Protein AF-A0A9N9HKN3-F1 (afdb_monomer)

Solvent-accessible surface area (backbone atoms only — not comparable to full-atom values): 25724 Å² total; per-residue (Å²): 139,82,84,83,79,83,80,83,74,82,80,70,81,77,72,79,76,69,81,76,74,85,76,83,80,76,85,78,75,82,77,78,77,69,81,69,72,85,74,80,72,80,70,80,66,76,80,72,74,74,78,71,66,85,46,73,71,56,51,55,53,53,52,51,51,50,54,50,51,51,51,51,54,52,52,54,49,52,53,51,53,51,51,52,50,50,53,56,48,53,50,50,49,53,54,51,53,52,50,54,53,50,52,52,53,53,50,54,53,52,51,53,51,51,51,53,51,50,54,52,52,55,52,56,58,56,53,66,65,51,73,75,75,68,86,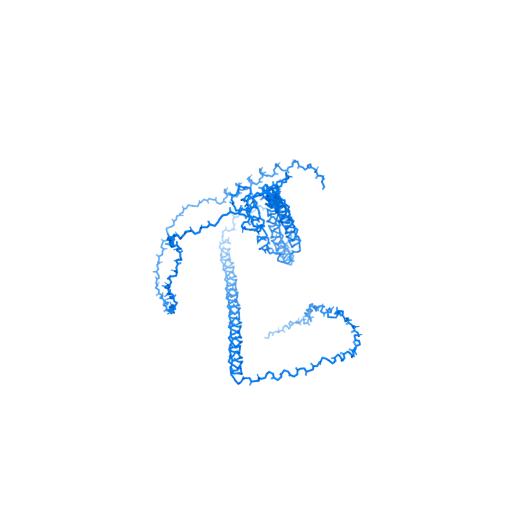80,78,87,85,88,85,90,84,78,86,67,84,77,72,78,73,48,73,66,55,50,50,51,52,51,52,52,51,52,51,52,52,51,51,54,52,52,52,51,54,50,50,53,52,51,52,51,52,50,52,53,43,52,53,58,50,66,77,53,57,92,87,62,88,80,67,76,72,67,76,48,89,91,57,55,95,50,78,54,74,80,46,73,41,30,38,55,49,50,55,49,54,51,52,48,52,54,48,50,57,54,54,70,68,59,77,45,89,88,39,61,72,52,46,52,50,51,51,51,47,52,52,52,52,51,53,53,49,52,52,53,51,52,50,53,54,51,53,47,54,54,52,57,51,52,54,53,59,60,61,65,60,64,67,67,72,62,68,77,69,72,85,79,79,91,81,84,83,85,89,86,89,80,90,80,89,79,89,84,79,92,80,80,84,84,86,84,80,89,83,83,87,85,90,78,91,84,88,78,90,79,88,77,82,87,80,92,76,91,77,79,89,78,89,77,86,76,83,88,78,89,75,88,73,73,80,76,64,64,66,63,58,61,59,58,67,61,63,73,75,71,73,84,82,85,81,85,91,78,86,78,91,130

Mean predicted aligned error: 21.46 Å

Organism: NCBI:txid144679

pLDDT: mean 70.87, std 23.34, range [33.53, 98.12]

InterPro domains:
  IPR003103 BAG domain [PF02179] (219-268)
  IPR003103 BAG domain [PS51035] (219-270)
  IPR036533 BAG domain superfamily [G3DSA:1.20.58.120] (142-276)

Foldseek 3Di:
DDDDDDDPDPPPDPPPPPPPPPPPPDDDPPPPPPPPDPPPPPPCPPPPVPPPDPPVVVVVVVVVVVVVVVVVVVVVVVVVVVVVVVVVVVVVVVVVVVVVVVVVVVVVVVVVVVVVVVVVVVVVVVVVVVVVPPPPDPDPDPPDPPPPPPQPPVNVVVVVVVVVVVVVVVVVVVVVVVLVVVLVVLLVQLVVLADPVGQQQLFDDDPVPQLDGDPPDPSSVSLVVSLVSLVVSLVVLVPRDCVPPVVSVVSSVVSNVSSVVVNVVSVVSSVVSSVVVVVVVVVVVVVPVPVVVVPPPPPPDDDDDDDDDDDDDDDDDDDDDDDDDDDDDDDDDDDDDDDDDDDDDDDDDDDDDDDDDDDDPPPPVVVVVVVVVVPPPPPPDDPDDDDD

Sequence (388 aa):
MFTFIPIETNHDNLIFRIPFNNSENYHRYPTTSIYCHPHAYFNHAPTRRHETYYDANNLENIVSELKHLERKRAEEKALYEKRQRIYAEREREIRQRAYRQWVLNQQAKQEALRHIFELRAAAATLNKNQDIYNHSCSNLCRKSQSSKQRISKQEAAKRIIFFMRHRLEKRSTLLIINKLKHLRFIEQHLVSLFPKSGFNPNLTFTTENAKQILPITANNRAYLIKEESILKTLDALDRVESNGIEIIRERRKQVVRIAQKMLEVLDNIKDKQWKEFSKHEQEECGKVETDNMEKENKQEKFGKNVSGLEENDNLIKSTPSFSENTDTTSNINDNIDNRIAIKNEDSVETTIPENKNIIPAESVAAKVINEINENSIELEKDDEFIVL

Structure (mmCIF, N/CA/C/O backbone):
data_AF-A0A9N9HKN3-F1
#
_entry.id   AF-A0A9N9HKN3-F1
#
loop_
_atom_site.group_PDB
_atom_site.id
_atom_site.type_symbol
_atom_site.label_atom_id
_atom_site.label_alt_id
_atom_site.label_comp_id
_atom_site.label_asym_id
_atom_site.label_entity_id
_atom_site.label_seq_id
_atom_site.pdbx_PDB_ins_code
_atom_site.Cartn_x
_atom_site.Cartn_y
_atom_site.Cartn_z
_atom_site.occupancy
_atom_site.B_iso_or_equiv
_atom_site.auth_seq_id
_atom_site.auth_comp_id
_atom_site.auth_asym_id
_atom_site.auth_atom_id
_atom_site.pdbx_PDB_model_num
ATOM 1 N N . MET A 1 1 ? -51.105 -21.327 47.559 1.00 38.56 1 MET A N 1
ATOM 2 C CA . MET A 1 1 ? -51.736 -20.848 46.313 1.00 38.56 1 MET A CA 1
ATOM 3 C C . MET A 1 1 ? -50.941 -19.652 45.819 1.00 38.56 1 MET A C 1
ATOM 5 O O . MET A 1 1 ? -51.073 -18.583 46.393 1.00 38.56 1 MET A O 1
ATOM 9 N N . PHE A 1 2 ? -50.058 -19.847 44.839 1.00 33.53 2 PHE A N 1
ATOM 10 C CA . PHE A 1 2 ? -49.339 -18.753 44.183 1.00 33.53 2 PHE A CA 1
ATOM 11 C C . PHE A 1 2 ? -49.948 -18.558 42.801 1.00 33.53 2 PHE A C 1
ATOM 13 O O . PHE A 1 2 ? -49.952 -19.479 41.987 1.00 33.53 2 PHE A O 1
ATOM 20 N N . THR A 1 3 ? -50.517 -17.381 42.571 1.00 40.06 3 THR A N 1
ATOM 21 C CA . THR A 1 3 ? -51.057 -16.970 41.281 1.00 40.06 3 THR A CA 1
ATOM 22 C C . THR A 1 3 ? -49.902 -16.562 40.370 1.00 40.06 3 THR A C 1
ATOM 24 O O . THR A 1 3 ? -49.182 -15.601 40.633 1.00 40.06 3 THR A O 1
ATOM 27 N N . PHE A 1 4 ? -49.706 -17.334 39.302 1.00 34.41 4 PHE A N 1
ATOM 28 C CA . PHE A 1 4 ? -48.836 -16.979 38.186 1.00 34.41 4 PHE A CA 1
ATOM 29 C C . PHE A 1 4 ? -49.508 -15.866 37.379 1.00 34.41 4 PHE A C 1
ATOM 31 O O . PHE A 1 4 ? -50.611 -16.050 36.869 1.00 34.41 4 PHE A O 1
ATOM 38 N N . ILE A 1 5 ? -48.843 -14.719 37.260 1.00 43.38 5 ILE A N 1
ATOM 39 C CA . ILE A 1 5 ? -49.210 -13.680 36.295 1.00 43.38 5 ILE A CA 1
ATOM 40 C C . ILE A 1 5 ? -48.465 -14.013 34.996 1.00 43.38 5 ILE A C 1
ATOM 42 O O . ILE A 1 5 ? -47.231 -14.058 35.020 1.00 43.38 5 ILE A O 1
ATOM 46 N N . PRO A 1 6 ? -49.158 -14.280 33.876 1.00 42.31 6 PRO A N 1
ATOM 47 C CA . PRO A 1 6 ? -48.495 -14.486 32.600 1.00 42.31 6 PRO A CA 1
ATOM 48 C C . PRO A 1 6 ? -47.938 -13.149 32.103 1.00 42.31 6 PRO A C 1
ATOM 50 O O . PRO A 1 6 ? -48.639 -12.141 32.050 1.00 42.31 6 PRO A O 1
ATOM 53 N N . ILE A 1 7 ? -46.652 -13.143 31.760 1.00 42.19 7 ILE A N 1
ATOM 54 C CA . ILE A 1 7 ? -46.022 -12.034 31.049 1.00 42.19 7 ILE A CA 1
ATOM 55 C C . ILE A 1 7 ? -46.395 -12.211 29.578 1.00 42.19 7 ILE A C 1
ATOM 57 O O . ILE A 1 7 ? -45.927 -13.144 28.928 1.00 42.19 7 ILE A O 1
ATOM 61 N N . GLU A 1 8 ? -47.250 -11.327 29.072 1.00 38.69 8 GLU A N 1
ATOM 62 C CA . GLU A 1 8 ? -47.522 -11.185 27.644 1.00 38.69 8 GLU A CA 1
ATOM 63 C C . GLU A 1 8 ? -46.233 -10.748 26.939 1.00 38.69 8 GLU A C 1
ATOM 65 O O . GLU A 1 8 ? -45.812 -9.591 26.990 1.00 38.69 8 GLU A O 1
ATOM 70 N N . THR A 1 9 ? -45.556 -11.695 26.297 1.00 44.06 9 THR A N 1
ATOM 71 C CA . THR A 1 9 ? -44.504 -11.380 25.338 1.00 44.06 9 THR A CA 1
ATOM 72 C C . THR A 1 9 ? -45.173 -10.971 24.033 1.00 44.06 9 THR A C 1
ATOM 74 O O . THR A 1 9 ? -45.586 -11.826 23.250 1.00 44.06 9 THR A O 1
ATOM 77 N N . ASN A 1 10 ? -45.269 -9.657 23.804 1.00 37.38 10 ASN A N 1
ATOM 78 C CA . ASN A 1 10 ? -45.515 -9.081 22.484 1.00 37.38 10 ASN A CA 1
ATOM 79 C C . ASN A 1 10 ? -44.430 -9.581 21.522 1.00 37.38 10 ASN A C 1
ATOM 81 O O . ASN A 1 10 ? -43.328 -9.034 21.447 1.00 37.38 10 ASN A O 1
ATOM 85 N N . HIS A 1 11 ? -44.751 -10.649 20.796 1.00 42.03 11 HIS A N 1
ATOM 86 C CA . HIS A 1 11 ? -44.064 -11.055 19.581 1.00 42.03 11 HIS A CA 1
ATOM 87 C C . HIS A 1 11 ? -44.455 -10.091 18.458 1.00 42.03 11 HIS A C 1
ATOM 89 O O . HIS A 1 11 ? -45.102 -10.469 17.484 1.00 42.03 11 HIS A O 1
ATOM 95 N N . ASP A 1 12 ? -44.049 -8.831 18.596 1.00 41.66 12 ASP A N 1
ATOM 96 C CA . ASP A 1 12 ? -43.983 -7.948 17.447 1.00 41.66 12 ASP A CA 1
ATOM 97 C C . ASP A 1 12 ? -42.851 -8.458 16.563 1.00 41.66 12 ASP A C 1
ATOM 99 O O . ASP A 1 12 ? -41.671 -8.451 16.924 1.00 41.66 12 ASP A O 1
ATOM 103 N N . ASN A 1 13 ? -43.272 -8.975 15.415 1.00 47.38 13 ASN A N 1
ATOM 104 C CA . ASN A 1 13 ? -42.462 -9.449 14.314 1.00 47.38 13 ASN A CA 1
ATOM 105 C C . ASN A 1 13 ? -41.388 -8.418 13.940 1.00 47.38 13 ASN A C 1
ATOM 107 O O . ASN A 1 13 ? -41.570 -7.584 13.052 1.00 47.38 13 ASN A O 1
ATOM 111 N N . LEU A 1 14 ? -40.219 -8.527 14.570 1.00 41.06 14 LEU A N 1
ATOM 112 C CA . LEU A 1 14 ? -38.959 -8.015 14.051 1.00 41.06 14 LEU A CA 1
ATOM 113 C C . LEU A 1 14 ? -38.582 -8.879 12.845 1.00 41.06 14 LEU A C 1
ATOM 115 O O . LEU A 1 14 ? -37.713 -9.747 12.898 1.00 41.06 14 LEU A O 1
ATOM 119 N N . ILE A 1 15 ? -39.285 -8.633 11.737 1.00 40.91 15 ILE A N 1
ATOM 120 C CA . ILE A 1 15 ? -38.836 -9.002 10.403 1.00 40.91 15 ILE A CA 1
ATOM 121 C C . ILE A 1 15 ? -37.480 -8.321 10.235 1.00 40.91 15 ILE A C 1
ATOM 123 O O . ILE A 1 15 ? -37.390 -7.110 10.022 1.00 40.91 15 ILE A O 1
ATOM 127 N N . PHE A 1 16 ? -36.413 -9.107 10.355 1.00 35.84 16 PHE A N 1
ATOM 128 C CA . PHE A 1 16 ? -35.104 -8.741 9.846 1.00 35.84 16 PHE A CA 1
ATOM 129 C C . PHE A 1 16 ? -35.263 -8.516 8.339 1.00 35.84 16 PHE A C 1
ATOM 131 O O . PHE A 1 16 ? -35.172 -9.443 7.537 1.00 35.84 16 PHE A O 1
ATOM 138 N N . ARG A 1 17 ? -35.519 -7.265 7.938 1.00 35.69 17 ARG A N 1
ATOM 139 C CA . ARG A 1 17 ? -35.236 -6.814 6.579 1.00 35.69 17 ARG A CA 1
ATOM 140 C C . ARG A 1 17 ? -33.723 -6.838 6.429 1.00 35.69 17 ARG A C 1
ATOM 142 O O . ARG A 1 17 ? -33.033 -5.864 6.717 1.00 35.69 17 ARG A O 1
ATOM 149 N N . ILE A 1 18 ? -33.217 -7.992 6.008 1.00 41.91 18 ILE A N 1
ATOM 150 C CA . ILE A 1 18 ? -31.937 -8.087 5.320 1.00 41.91 18 ILE A CA 1
ATOM 151 C C . ILE A 1 18 ? -32.021 -7.056 4.185 1.00 41.91 18 ILE A C 1
ATOM 153 O O . ILE A 1 18 ? -33.002 -7.092 3.433 1.00 41.91 18 ILE A O 1
ATOM 157 N N . PRO A 1 19 ? -31.084 -6.100 4.068 1.00 42.78 19 PRO A N 1
ATOM 158 C CA . PRO A 1 19 ? -31.032 -5.266 2.884 1.00 42.78 19 PRO A CA 1
ATOM 159 C C . PRO A 1 19 ? -30.812 -6.211 1.704 1.00 42.78 19 PRO A C 1
ATOM 161 O O . PRO A 1 19 ? -29.739 -6.796 1.554 1.00 42.78 19 PRO A O 1
ATOM 164 N N . PHE A 1 20 ? -31.861 -6.415 0.908 1.00 38.00 20 PHE A N 1
ATOM 165 C CA . PHE A 1 20 ? -31.720 -6.971 -0.422 1.00 38.00 20 PHE A CA 1
ATOM 166 C C . PHE A 1 20 ? -30.721 -6.069 -1.138 1.00 38.00 20 PHE A C 1
ATOM 168 O O . PHE A 1 20 ? -30.997 -4.904 -1.423 1.00 38.00 20 PHE A O 1
ATOM 175 N N . ASN A 1 21 ? -29.526 -6.605 -1.367 1.00 40.03 21 ASN A N 1
ATOM 176 C CA . ASN A 1 21 ? -28.645 -6.092 -2.391 1.00 40.03 21 ASN A CA 1
ATOM 177 C C . ASN A 1 21 ? -29.466 -6.089 -3.680 1.00 40.03 21 ASN A C 1
ATOM 179 O O . ASN A 1 21 ? -29.794 -7.160 -4.198 1.00 40.03 21 ASN A O 1
ATOM 183 N N . ASN A 1 22 ? -29.802 -4.893 -4.168 1.00 43.22 22 ASN A N 1
ATOM 184 C CA . ASN A 1 22 ? -30.225 -4.677 -5.543 1.00 43.22 22 ASN A CA 1
ATOM 185 C C . ASN A 1 22 ? -29.097 -5.185 -6.446 1.00 43.22 22 ASN A C 1
ATOM 187 O O . ASN A 1 22 ? -28.172 -4.463 -6.807 1.00 43.22 22 ASN A O 1
ATOM 191 N N . SER A 1 23 ? -29.171 -6.473 -6.759 1.00 45.97 23 SER A N 1
ATOM 192 C CA . SER A 1 23 ? -28.420 -7.161 -7.799 1.00 45.97 23 SER A CA 1
ATOM 193 C C . SER A 1 23 ? -29.247 -7.151 -9.083 1.00 45.97 23 SER A C 1
ATOM 195 O O . SER A 1 23 ? -29.376 -8.150 -9.774 1.00 45.97 23 SER A O 1
ATOM 197 N N . GLU A 1 24 ? -29.797 -5.986 -9.420 1.00 48.62 24 GLU A N 1
ATOM 198 C CA . GLU A 1 24 ? -30.314 -5.687 -10.753 1.00 48.62 24 GLU A CA 1
ATOM 199 C C . GLU A 1 24 ? -29.294 -4.796 -11.462 1.00 48.62 24 GLU A C 1
ATOM 201 O O . GLU A 1 24 ? -29.447 -3.591 -11.613 1.00 48.62 24 GLU A O 1
ATOM 206 N N . ASN A 1 25 ? -28.174 -5.414 -11.824 1.00 47.06 25 ASN A N 1
ATOM 207 C CA . ASN A 1 25 ? -27.331 -4.972 -12.933 1.00 47.06 25 ASN A CA 1
ATOM 208 C C . ASN A 1 25 ? -26.709 -6.208 -13.597 1.00 47.06 25 ASN A C 1
ATOM 210 O O . ASN A 1 25 ? -25.523 -6.268 -13.912 1.00 47.06 25 ASN A O 1
ATOM 214 N N . TYR A 1 26 ? -27.545 -7.228 -13.793 1.00 48.19 26 TYR A N 1
ATOM 215 C CA . TYR A 1 26 ? -27.370 -8.155 -14.898 1.00 48.19 26 TYR A CA 1
ATOM 216 C C . TYR A 1 26 ? -28.044 -7.532 -16.123 1.00 48.19 26 TYR A C 1
ATOM 218 O O . TYR A 1 26 ? -29.151 -7.013 -16.027 1.00 48.19 26 TYR A O 1
ATOM 226 N N . HIS A 1 27 ? -27.357 -7.613 -17.262 1.00 50.56 27 HIS A N 1
ATOM 227 C CA . HIS A 1 27 ? -27.755 -7.139 -18.592 1.00 50.56 27 HIS A CA 1
ATOM 228 C C . HIS A 1 27 ? -27.484 -5.668 -18.918 1.00 50.56 27 HIS A C 1
ATOM 230 O O . HIS A 1 27 ? -28.359 -4.814 -18.872 1.00 50.56 27 HIS A O 1
ATOM 236 N N . ARG A 1 28 ? -26.278 -5.434 -19.444 1.00 40.88 28 ARG A N 1
ATOM 237 C CA . ARG A 1 28 ? -26.085 -4.911 -20.808 1.00 40.88 28 ARG A CA 1
ATOM 238 C C . ARG A 1 28 ? -24.667 -5.261 -21.261 1.00 40.88 28 ARG A C 1
ATOM 240 O O . ARG A 1 28 ? -23.779 -4.420 -21.323 1.00 40.88 28 ARG A O 1
ATOM 247 N N . TYR A 1 29 ? -24.458 -6.537 -21.584 1.00 46.56 29 TYR A N 1
ATOM 248 C CA . TYR A 1 29 ? -23.481 -6.836 -22.625 1.00 46.56 29 TYR A CA 1
ATOM 249 C C . TYR A 1 29 ? -24.014 -6.169 -23.896 1.00 46.56 29 TYR A C 1
ATOM 251 O O . TYR A 1 29 ? -25.191 -6.377 -24.209 1.00 46.56 29 TYR A O 1
ATOM 259 N N . PRO A 1 30 ? -23.230 -5.346 -24.608 1.00 49.53 30 PRO A N 1
ATOM 260 C CA . PRO A 1 30 ? -23.613 -4.946 -25.945 1.00 49.53 30 PRO A CA 1
ATOM 261 C C . PRO A 1 30 ? -23.668 -6.227 -26.774 1.00 49.53 30 PRO A C 1
ATOM 263 O O . PRO A 1 30 ? -22.645 -6.795 -27.144 1.00 49.53 30 PRO A O 1
ATOM 266 N N . THR A 1 31 ? -24.878 -6.713 -27.032 1.00 49.97 31 THR A N 1
ATOM 267 C CA . THR A 1 31 ? -25.135 -7.605 -28.151 1.00 49.97 31 THR A CA 1
ATOM 268 C C . THR A 1 31 ? -24.832 -6.795 -29.401 1.00 49.97 31 THR A C 1
ATOM 270 O O . THR A 1 31 ? -25.717 -6.171 -29.987 1.00 49.97 31 THR A O 1
ATOM 273 N N . THR A 1 32 ? -23.569 -6.785 -29.815 1.00 49.81 32 THR A N 1
ATOM 274 C CA . THR A 1 32 ? -23.204 -6.603 -31.213 1.00 49.81 32 THR A CA 1
ATOM 275 C C . THR A 1 32 ? -23.739 -7.824 -31.950 1.00 49.81 32 THR A C 1
ATOM 277 O O . THR A 1 32 ? -23.029 -8.766 -32.285 1.00 49.81 32 THR A O 1
ATOM 280 N N . SER A 1 33 ? -25.053 -7.794 -32.176 1.00 49.38 33 SER A N 1
ATOM 281 C CA . SER A 1 33 ? -25.740 -8.487 -33.254 1.00 49.38 33 SER A CA 1
ATOM 282 C C . SER A 1 33 ? -25.208 -7.904 -34.561 1.00 49.38 33 SER A C 1
ATOM 284 O O . SER A 1 33 ? -25.883 -7.158 -35.268 1.00 49.38 33 SER A O 1
ATOM 286 N N . ILE A 1 34 ? -23.955 -8.219 -34.863 1.00 49.72 34 ILE A N 1
ATOM 287 C CA . ILE A 1 34 ? -23.462 -8.200 -36.221 1.00 49.72 34 ILE A CA 1
ATOM 288 C C . ILE A 1 34 ? -23.970 -9.519 -36.781 1.00 49.72 34 ILE A C 1
ATOM 290 O O . ILE A 1 34 ? -23.371 -10.578 -36.602 1.00 49.72 34 ILE A O 1
ATOM 294 N N . TYR A 1 35 ? -25.142 -9.435 -37.406 1.00 48.38 35 TYR A N 1
ATOM 295 C CA . TYR A 1 35 ? -25.536 -10.327 -38.482 1.00 48.38 35 TYR A CA 1
ATOM 296 C C . TYR A 1 35 ? -24.438 -10.248 -39.555 1.00 48.38 35 TYR A C 1
ATOM 298 O O . TYR A 1 35 ? -24.562 -9.552 -40.558 1.00 48.38 35 TYR A O 1
ATOM 306 N N . CYS A 1 36 ? -23.318 -10.932 -39.328 1.00 41.81 36 CYS A N 1
ATOM 307 C CA . CYS A 1 36 ? -22.440 -11.329 -40.406 1.00 41.81 36 CYS A CA 1
ATOM 308 C C . CYS A 1 36 ? -23.205 -12.415 -41.147 1.00 41.81 36 CYS A C 1
ATOM 310 O O . CYS A 1 36 ? -23.369 -13.531 -40.652 1.00 41.81 36 CYS A O 1
ATOM 312 N N . HIS A 1 37 ? -23.725 -12.052 -42.316 1.00 49.47 37 HIS A N 1
ATOM 313 C CA . HIS A 1 37 ? -24.111 -13.016 -43.331 1.00 49.47 37 HIS A CA 1
ATOM 314 C C . HIS A 1 37 ? -23.057 -14.129 -43.412 1.00 49.47 37 HIS A C 1
ATOM 316 O O . HIS A 1 37 ? -21.861 -13.817 -43.435 1.00 49.47 37 HIS A O 1
ATOM 322 N N . PRO A 1 38 ? -23.462 -15.409 -43.495 1.00 54.78 38 PRO A N 1
ATOM 323 C CA . PRO A 1 38 ? -22.556 -16.464 -43.898 1.00 54.78 38 PRO A CA 1
ATOM 324 C C . PRO A 1 38 ? -22.252 -16.222 -45.375 1.00 54.78 38 PRO A C 1
ATOM 326 O O . PRO A 1 38 ? -22.898 -16.770 -46.265 1.00 54.78 38 PRO A O 1
ATOM 329 N N . HIS A 1 39 ? -21.299 -15.334 -45.652 1.00 50.94 39 HIS A N 1
ATOM 330 C CA . HIS A 1 39 ? -20.699 -15.257 -46.965 1.00 50.94 39 HIS A CA 1
ATOM 331 C C . HIS A 1 39 ? -19.954 -16.570 -47.160 1.00 50.94 39 HIS A C 1
ATOM 333 O O . HIS A 1 39 ? -18.852 -16.781 -46.656 1.00 50.94 39 HIS A O 1
ATOM 339 N N . ALA A 1 40 ? -20.638 -17.465 -47.863 1.00 52.38 40 ALA A N 1
ATOM 340 C CA . ALA A 1 40 ? -20.105 -18.646 -48.492 1.00 52.38 40 ALA A CA 1
ATOM 341 C C . ALA A 1 40 ? -19.004 -18.230 -49.476 1.00 52.38 40 ALA A C 1
ATOM 343 O O . ALA A 1 40 ? -19.206 -18.179 -50.682 1.00 52.38 40 ALA A O 1
ATOM 344 N N . TYR A 1 41 ? -17.821 -17.935 -48.950 1.00 52.31 41 TYR A N 1
ATOM 345 C CA . TYR A 1 41 ? -16.582 -18.105 -49.684 1.00 52.31 41 TYR A CA 1
ATOM 346 C C . TYR A 1 41 ? -16.064 -19.492 -49.330 1.00 52.31 41 TYR A C 1
ATOM 348 O O . TYR A 1 41 ? -15.129 -19.662 -48.549 1.00 52.31 41 TYR A O 1
ATOM 356 N N . PHE A 1 42 ? -16.700 -20.503 -49.930 1.00 47.31 42 PHE A N 1
ATOM 357 C CA . PHE A 1 42 ? -16.012 -21.744 -50.260 1.00 47.31 42 PHE A CA 1
ATOM 358 C C . PHE A 1 42 ? -14.907 -21.385 -51.258 1.00 47.31 42 PHE A C 1
ATOM 360 O O . PHE A 1 42 ? -15.025 -21.594 -52.460 1.00 47.31 42 PHE A O 1
ATOM 367 N N . ASN A 1 43 ? -13.815 -20.810 -50.756 1.00 46.28 43 ASN A N 1
ATOM 368 C CA . ASN A 1 43 ? -12.552 -20.950 -51.441 1.00 46.28 43 ASN A CA 1
ATOM 369 C C . ASN A 1 43 ? -12.203 -22.424 -51.311 1.00 46.28 43 ASN A C 1
ATOM 371 O O . ASN A 1 43 ? -11.915 -22.919 -50.221 1.00 46.28 43 ASN A O 1
ATOM 375 N N . HIS A 1 44 ? -12.296 -23.118 -52.441 1.00 50.69 44 HIS A N 1
ATOM 376 C CA . HIS A 1 44 ? -11.691 -24.412 -52.680 1.00 50.69 44 HIS A CA 1
ATOM 377 C C . HIS A 1 44 ? -10.177 -24.290 -52.466 1.00 50.69 44 HIS A C 1
ATOM 379 O O . HIS A 1 44 ? -9.396 -24.267 -53.411 1.00 50.69 44 HIS A O 1
ATOM 385 N N . ALA A 1 45 ? -9.746 -24.184 -51.208 1.00 51.28 45 ALA A N 1
ATOM 386 C CA . ALA A 1 45 ? -8.407 -24.584 -50.848 1.00 51.28 45 ALA A CA 1
ATOM 387 C C . ALA A 1 45 ? -8.346 -26.071 -51.208 1.00 51.28 45 ALA A C 1
ATOM 389 O O . ALA A 1 45 ? -9.194 -26.835 -50.724 1.00 51.28 45 ALA A O 1
ATOM 390 N N . PRO A 1 46 ? -7.432 -26.498 -52.095 1.00 55.06 46 PRO A N 1
ATOM 391 C CA . PRO A 1 46 ? -7.260 -27.910 -52.346 1.00 55.06 46 PRO A CA 1
ATOM 392 C C . PRO A 1 46 ? -6.993 -28.530 -50.984 1.00 55.06 46 PRO A C 1
ATOM 394 O O . PRO A 1 46 ? -6.036 -28.163 -50.298 1.00 55.06 46 PRO A O 1
ATOM 397 N N . THR A 1 47 ? -7.880 -29.433 -50.569 1.00 56.91 47 THR A N 1
ATOM 398 C CA . THR A 1 47 ? -7.595 -30.398 -49.521 1.00 56.91 47 THR A CA 1
ATOM 399 C C . THR A 1 47 ? -6.442 -31.224 -50.061 1.00 56.91 47 THR A C 1
ATOM 401 O O . THR A 1 47 ? -6.612 -32.298 -50.631 1.00 56.91 47 THR A O 1
ATOM 404 N N . ARG A 1 48 ? -5.235 -30.667 -49.930 1.00 50.47 48 ARG A N 1
ATOM 405 C CA . ARG A 1 48 ? -3.985 -31.388 -49.975 1.00 50.47 48 ARG A CA 1
ATOM 406 C C . ARG A 1 48 ? -4.116 -32.301 -48.776 1.00 50.47 48 ARG A C 1
ATOM 408 O O . ARG A 1 48 ? -3.830 -31.905 -47.649 1.00 50.47 48 ARG A O 1
ATOM 415 N N . ARG A 1 49 ? -4.726 -33.464 -49.017 1.00 50.62 49 ARG A N 1
ATOM 416 C CA . ARG A 1 49 ? -4.696 -34.602 -48.121 1.00 50.62 49 ARG A CA 1
ATOM 417 C C . ARG A 1 49 ? -3.214 -34.817 -47.909 1.00 50.62 49 ARG A C 1
ATOM 419 O O . ARG A 1 49 ? -2.529 -35.370 -48.762 1.00 50.62 49 ARG A O 1
ATOM 426 N N . HIS A 1 50 ? -2.697 -34.226 -46.840 1.00 48.16 50 HIS A N 1
ATOM 427 C CA . HIS A 1 50 ? -1.414 -34.592 -46.309 1.00 48.16 50 HIS A CA 1
ATOM 428 C C . HIS A 1 50 ? -1.644 -36.015 -45.816 1.00 48.16 50 HIS A C 1
ATOM 430 O O . HIS A 1 50 ? -1.944 -36.260 -44.656 1.00 48.16 50 HIS A O 1
ATOM 436 N N . GLU A 1 51 ? -1.512 -36.960 -46.745 1.00 53.31 51 GLU A N 1
ATOM 437 C CA . GLU A 1 51 ? -1.134 -38.343 -46.490 1.00 53.31 51 GLU A CA 1
ATOM 438 C C . GLU A 1 51 ? 0.313 -38.345 -45.973 1.00 53.31 51 GLU A C 1
ATOM 440 O O . GLU A 1 51 ? 1.161 -39.123 -46.391 1.00 53.31 51 GLU A O 1
ATOM 445 N N . THR A 1 52 ? 0.637 -37.437 -45.050 1.00 54.62 52 THR A N 1
ATOM 446 C CA . THR A 1 52 ? 1.799 -37.564 -44.193 1.00 54.62 52 THR A CA 1
ATOM 447 C C . THR A 1 52 ? 1.395 -38.594 -43.161 1.00 54.62 52 THR A C 1
ATOM 449 O O . THR A 1 52 ? 0.926 -38.273 -42.073 1.00 54.62 52 THR A O 1
ATOM 452 N N . TYR A 1 53 ? 1.453 -39.840 -43.624 1.00 54.16 53 TYR A N 1
ATOM 453 C CA . TYR A 1 53 ? 2.228 -40.867 -42.968 1.00 54.16 53 TYR A CA 1
ATOM 454 C C . TYR A 1 53 ? 2.091 -40.815 -41.447 1.00 54.16 53 TYR A C 1
ATOM 456 O O . TYR A 1 53 ? 2.844 -40.138 -40.747 1.00 54.16 53 TYR A O 1
ATOM 464 N N . TYR A 1 54 ? 1.136 -41.594 -40.945 1.00 55.56 54 TYR A N 1
ATOM 465 C CA . TYR A 1 54 ? 1.260 -42.211 -39.635 1.00 55.56 54 TYR A CA 1
ATOM 466 C C . TYR A 1 54 ? 2.525 -43.078 -39.652 1.00 55.56 54 TYR A C 1
ATOM 468 O O . TYR A 1 54 ? 2.461 -44.285 -39.871 1.00 55.56 54 TYR A O 1
ATOM 476 N N . ASP A 1 55 ? 3.691 -42.456 -39.496 1.00 68.88 55 ASP A N 1
ATOM 477 C CA . ASP A 1 55 ? 4.892 -43.186 -39.135 1.00 68.88 55 ASP A CA 1
ATOM 478 C C . ASP A 1 55 ? 4.604 -43.803 -37.765 1.00 68.88 55 ASP A C 1
ATOM 480 O O . ASP A 1 55 ? 4.328 -43.090 -36.793 1.00 68.88 55 ASP A O 1
ATOM 484 N N . ALA A 1 56 ? 4.575 -45.134 -37.710 1.00 74.44 56 ALA A N 1
ATOM 485 C CA . ALA A 1 56 ? 4.255 -45.878 -36.499 1.00 74.44 56 ALA A CA 1
ATOM 486 C C . ALA A 1 56 ? 5.167 -45.464 -35.329 1.00 74.44 56 ALA A C 1
ATOM 488 O O . ALA A 1 56 ? 4.720 -45.437 -34.184 1.00 74.44 56 ALA A O 1
ATOM 489 N N . ASN A 1 57 ? 6.395 -45.030 -35.630 1.00 78.69 57 ASN A N 1
ATOM 490 C CA . ASN A 1 57 ? 7.351 -44.542 -34.640 1.00 78.69 57 ASN A CA 1
ATOM 491 C C . ASN A 1 57 ? 6.977 -43.156 -34.079 1.00 78.69 57 ASN A C 1
ATOM 493 O O . ASN A 1 57 ? 7.272 -42.845 -32.927 1.00 78.69 57 ASN A O 1
ATOM 497 N N . ASN A 1 58 ? 6.282 -42.317 -34.854 1.00 83.19 58 ASN A N 1
ATOM 498 C CA . ASN A 1 58 ? 5.816 -41.009 -34.387 1.00 83.19 58 ASN A CA 1
ATOM 499 C C . ASN A 1 58 ? 4.592 -41.137 -33.459 1.00 83.19 58 ASN A C 1
ATOM 501 O O . ASN A 1 58 ? 4.428 -40.361 -32.519 1.00 83.19 58 ASN A O 1
ATOM 505 N N . LEU A 1 59 ? 3.751 -42.156 -33.671 1.00 86.12 59 LEU A N 1
ATOM 506 C CA . LEU A 1 59 ? 2.604 -42.437 -32.802 1.00 86.12 59 LEU A CA 1
ATOM 507 C C . LEU A 1 59 ? 3.029 -42.789 -31.368 1.00 86.12 59 LEU A C 1
ATOM 509 O O . LEU A 1 59 ? 2.381 -42.344 -30.421 1.00 86.12 59 LEU A O 1
ATOM 513 N N . GLU A 1 60 ? 4.122 -43.533 -31.186 1.00 88.25 60 GLU A N 1
ATOM 514 C CA . GLU A 1 60 ? 4.622 -43.889 -29.851 1.00 88.25 60 GLU A CA 1
ATOM 515 C C . GLU A 1 60 ? 5.127 -42.663 -29.072 1.00 88.25 60 GLU A C 1
ATOM 517 O O . GLU A 1 60 ? 4.836 -42.522 -27.878 1.00 88.25 60 GLU A O 1
ATOM 522 N N . ASN A 1 61 ? 5.788 -41.725 -29.759 1.00 89.44 61 ASN A N 1
ATOM 523 C CA . ASN A 1 61 ? 6.211 -40.450 -29.177 1.00 89.44 61 ASN A CA 1
ATOM 524 C C . ASN A 1 61 ? 5.007 -39.600 -28.751 1.00 89.44 61 ASN A C 1
ATOM 526 O O . ASN A 1 61 ? 4.964 -39.133 -27.613 1.00 89.44 61 ASN A O 1
ATOM 530 N N . ILE A 1 62 ? 3.990 -39.476 -29.612 1.00 88.88 62 ILE A N 1
ATOM 531 C CA . ILE A 1 62 ? 2.766 -38.716 -29.310 1.00 88.88 62 ILE A CA 1
ATOM 532 C C . ILE A 1 62 ? 2.020 -39.328 -28.115 1.00 88.88 62 ILE A C 1
ATOM 534 O O . ILE A 1 62 ? 1.582 -38.610 -27.215 1.00 88.88 62 ILE A O 1
ATOM 538 N N . VAL A 1 63 ? 1.890 -40.658 -28.055 1.00 93.56 63 VAL A N 1
ATOM 539 C CA . VAL A 1 63 ? 1.232 -41.342 -26.927 1.00 93.56 63 VAL A CA 1
ATOM 540 C C . VAL A 1 63 ? 2.025 -41.158 -25.631 1.00 93.56 63 VAL A C 1
ATOM 542 O O . VAL A 1 63 ? 1.435 -40.941 -24.569 1.00 93.56 63 VAL A O 1
ATOM 545 N N . SER A 1 64 ? 3.354 -41.223 -25.699 1.00 93.31 64 SER A N 1
ATOM 546 C CA . SER A 1 64 ? 4.230 -41.001 -24.544 1.00 93.31 64 SER A CA 1
ATOM 547 C C . SER A 1 64 ? 4.138 -39.563 -24.027 1.00 93.31 64 SER A C 1
ATOM 549 O O . SER A 1 64 ? 4.030 -39.351 -22.814 1.00 93.31 64 SER A O 1
ATOM 551 N N . GLU A 1 65 ? 4.092 -38.583 -24.930 1.00 96.06 65 GLU A N 1
ATOM 552 C CA . GLU A 1 65 ? 3.902 -37.171 -24.599 1.00 96.06 65 GLU A CA 1
ATOM 553 C C . GLU A 1 65 ? 2.526 -36.916 -23.966 1.00 96.06 65 GLU A C 1
ATOM 555 O O . GLU A 1 65 ? 2.437 -36.269 -22.920 1.00 96.06 65 GLU A O 1
ATOM 560 N N . LEU A 1 66 ? 1.455 -37.502 -24.513 1.00 95.94 66 LEU A N 1
ATOM 561 C CA . LEU A 1 66 ? 0.112 -37.408 -23.934 1.00 95.94 66 LEU A CA 1
ATOM 562 C C . LEU A 1 66 ? 0.055 -37.992 -22.516 1.00 95.94 66 LEU A C 1
ATOM 564 O O . LEU A 1 66 ? -0.453 -37.335 -21.608 1.00 95.94 66 LEU A O 1
ATOM 568 N N . LYS A 1 67 ? 0.655 -39.168 -22.283 1.00 97.81 67 LYS A N 1
ATOM 569 C CA . LYS A 1 67 ? 0.750 -39.767 -20.937 1.00 97.81 67 LYS A CA 1
ATOM 570 C C . LYS A 1 67 ? 1.555 -38.901 -19.967 1.00 97.81 67 LYS A C 1
ATOM 572 O O . LYS A 1 67 ? 1.269 -38.868 -18.769 1.00 97.81 67 LYS A O 1
ATOM 577 N N . HIS A 1 68 ? 2.601 -38.230 -20.444 1.00 96.62 68 HIS A N 1
ATOM 578 C CA . HIS A 1 68 ? 3.364 -37.284 -19.632 1.00 96.62 68 HIS A CA 1
ATOM 579 C C . HIS A 1 68 ? 2.521 -36.049 -19.270 1.00 96.62 68 HIS A C 1
ATOM 581 O O . HIS A 1 68 ? 2.476 -35.655 -18.104 1.00 96.62 68 HIS A O 1
ATOM 587 N N . LEU A 1 69 ? 1.784 -35.483 -20.229 1.00 96.31 69 LEU A N 1
ATOM 588 C CA . LEU A 1 69 ? 0.878 -34.356 -19.989 1.00 96.31 69 LEU A CA 1
ATOM 589 C C . LEU A 1 69 ? -0.270 -34.714 -19.037 1.00 96.31 69 LEU A C 1
ATOM 591 O O . LEU A 1 69 ? -0.629 -33.900 -18.187 1.00 96.31 69 LEU A O 1
ATOM 595 N N . GLU A 1 70 ? -0.830 -35.919 -19.133 1.00 97.75 70 GLU A N 1
ATOM 596 C CA . GLU A 1 70 ? -1.849 -36.409 -18.197 1.00 97.75 70 GLU A CA 1
ATOM 597 C C . GLU A 1 70 ? -1.313 -36.513 -16.767 1.00 97.75 70 GLU A C 1
ATOM 599 O O . GLU A 1 70 ? -1.965 -36.029 -15.839 1.00 97.75 70 GLU A O 1
ATOM 604 N N . ARG A 1 71 ? -0.102 -37.061 -16.586 1.00 97.69 71 ARG A N 1
ATOM 605 C CA . ARG A 1 71 ? 0.578 -37.089 -15.280 1.00 97.69 71 ARG A CA 1
ATOM 606 C C . ARG A 1 71 ? 0.793 -35.681 -14.732 1.00 97.69 71 ARG A C 1
ATOM 608 O O . ARG A 1 71 ? 0.398 -35.410 -13.602 1.00 97.69 71 ARG A O 1
ATOM 615 N N . LYS A 1 72 ? 1.296 -34.759 -15.557 1.00 97.56 72 LYS A N 1
ATOM 616 C CA . LYS A 1 72 ? 1.503 -33.359 -15.164 1.00 97.56 72 LYS A CA 1
ATOM 617 C C . LYS A 1 72 ? 0.198 -32.670 -14.740 1.00 97.56 72 LYS A C 1
ATOM 619 O O . LYS A 1 72 ? 0.158 -32.007 -13.707 1.00 97.56 72 LYS A O 1
ATOM 624 N N . ARG A 1 73 ? -0.903 -32.869 -15.477 1.00 96.62 73 ARG A N 1
ATOM 625 C CA . ARG A 1 73 ? -2.230 -32.341 -15.097 1.00 96.62 73 ARG A CA 1
ATOM 626 C C . ARG A 1 73 ? -2.739 -32.947 -13.787 1.00 96.62 73 ARG A C 1
ATOM 628 O O . ARG A 1 73 ? -3.346 -32.238 -12.983 1.00 96.62 73 ARG A O 1
ATOM 635 N N . ALA A 1 74 ? -2.510 -34.241 -13.562 1.00 97.62 74 ALA A N 1
ATOM 636 C CA . ALA A 1 74 ? -2.883 -34.907 -12.317 1.00 97.62 74 ALA A CA 1
ATOM 637 C C . ALA A 1 74 ? -2.086 -34.363 -11.118 1.00 97.62 74 ALA A C 1
ATOM 639 O O . ALA A 1 74 ? -2.671 -34.090 -10.070 1.00 97.62 74 ALA A O 1
ATOM 640 N N . GLU A 1 75 ? -0.783 -34.131 -11.286 1.00 97.75 75 GLU A N 1
ATOM 641 C CA . GLU A 1 75 ? 0.084 -33.508 -10.279 1.00 97.75 75 GLU A CA 1
ATOM 642 C C . GLU A 1 75 ? -0.352 -32.073 -9.957 1.00 97.75 75 GLU A C 1
ATOM 644 O O . GLU A 1 75 ? -0.507 -31.716 -8.787 1.00 97.75 75 GLU A O 1
ATOM 649 N N . GLU A 1 76 ? -0.632 -31.255 -10.974 1.00 97.25 76 GLU A N 1
ATOM 650 C CA . GLU A 1 76 ? -1.137 -29.889 -10.793 1.00 97.25 76 GLU A CA 1
ATOM 651 C C . GLU A 1 76 ? -2.478 -29.868 -10.044 1.00 97.25 76 GLU A C 1
ATOM 653 O O . GLU A 1 76 ? -2.672 -29.057 -9.127 1.00 97.25 76 GLU A O 1
ATOM 658 N N . LYS A 1 77 ? -3.385 -30.798 -10.370 1.00 97.94 77 LYS A N 1
ATOM 659 C CA . LYS A 1 77 ? -4.661 -30.965 -9.665 1.00 97.94 77 LYS A CA 1
ATOM 660 C C . LYS A 1 77 ? -4.449 -31.374 -8.204 1.00 97.94 77 LYS A C 1
ATOM 662 O O . LYS A 1 77 ? -5.045 -30.767 -7.314 1.00 97.94 77 LYS A O 1
ATOM 667 N N . ALA A 1 78 ? -3.558 -32.327 -7.934 1.00 98.06 78 ALA A N 1
ATOM 668 C CA . ALA A 1 78 ? -3.227 -32.753 -6.574 1.00 98.06 78 ALA A CA 1
ATOM 669 C C . ALA A 1 78 ? -2.607 -31.612 -5.744 1.00 98.06 78 ALA A C 1
ATOM 671 O O . ALA A 1 78 ? -2.959 -31.418 -4.577 1.00 98.06 78 ALA A O 1
ATOM 672 N N . LEU A 1 79 ? -1.731 -30.799 -6.345 1.00 97.88 79 LEU A N 1
ATOM 673 C CA . LEU A 1 79 ? -1.158 -29.609 -5.708 1.00 97.88 79 LEU A CA 1
ATOM 674 C C . LEU A 1 79 ? -2.219 -28.549 -5.399 1.00 97.88 79 LEU A C 1
ATOM 676 O O . LEU A 1 79 ? -2.181 -27.918 -4.339 1.00 97.88 79 LEU A O 1
ATOM 680 N N . TYR A 1 80 ? -3.173 -28.339 -6.306 1.00 96.75 80 TYR A N 1
ATOM 681 C CA . TYR A 1 80 ? -4.302 -27.446 -6.067 1.00 96.75 80 TYR A CA 1
ATOM 682 C C . TYR A 1 80 ? -5.161 -27.922 -4.887 1.00 96.75 80 TYR A C 1
ATOM 684 O O . TYR A 1 80 ? -5.414 -27.146 -3.965 1.00 96.75 80 TYR A O 1
ATOM 692 N N . GLU A 1 81 ? -5.531 -29.203 -4.851 1.00 97.94 81 GLU A N 1
ATOM 693 C CA . GLU A 1 81 ? -6.294 -29.789 -3.744 1.00 97.94 81 GLU A CA 1
ATOM 694 C C . GLU A 1 81 ? -5.534 -29.709 -2.410 1.00 97.94 81 GLU A C 1
ATOM 696 O O . GLU A 1 81 ? -6.121 -29.364 -1.380 1.00 97.94 81 GLU A O 1
ATOM 701 N N . LYS A 1 82 ? -4.214 -29.942 -2.415 1.00 97.94 82 LYS A N 1
ATOM 702 C CA . LYS A 1 82 ? -3.357 -29.777 -1.231 1.00 97.94 82 LYS A CA 1
ATOM 703 C C . LYS A 1 82 ? -3.387 -28.339 -0.708 1.00 97.94 82 LYS A C 1
ATOM 705 O O . LYS A 1 82 ? -3.553 -28.137 0.494 1.00 97.94 82 LYS A O 1
ATOM 710 N N . ARG A 1 83 ? -3.290 -27.336 -1.591 1.00 96.62 83 ARG A N 1
ATOM 711 C CA . ARG A 1 83 ? -3.410 -25.915 -1.210 1.00 96.62 83 ARG A CA 1
ATOM 712 C C . ARG A 1 83 ? -4.773 -25.608 -0.593 1.00 96.62 83 ARG A C 1
ATOM 714 O O . ARG A 1 83 ? -4.824 -24.970 0.455 1.00 96.62 83 ARG A O 1
ATOM 721 N N . GLN A 1 84 ? -5.859 -26.114 -1.178 1.00 96.19 84 GLN A N 1
ATOM 722 C CA . GLN A 1 84 ? -7.208 -25.935 -0.629 1.00 96.19 84 GLN A CA 1
ATOM 723 C C . GLN A 1 84 ? -7.353 -26.531 0.777 1.00 96.19 84 GLN A C 1
ATOM 725 O O . GLN A 1 84 ? -7.912 -25.887 1.665 1.00 96.19 84 GLN A O 1
ATOM 730 N N . ARG A 1 85 ? -6.786 -27.720 1.024 1.00 97.75 85 ARG A N 1
ATOM 731 C CA . ARG A 1 85 ? -6.776 -28.331 2.365 1.00 97.75 85 ARG A CA 1
ATOM 732 C C . ARG A 1 85 ? -6.039 -27.466 3.389 1.00 97.75 85 ARG A C 1
ATOM 734 O O . ARG A 1 85 ? -6.571 -27.257 4.477 1.00 97.75 85 ARG A O 1
ATOM 741 N N . ILE A 1 86 ? -4.877 -26.919 3.024 1.00 97.12 86 ILE A N 1
ATOM 742 C CA . ILE A 1 86 ? -4.096 -26.021 3.891 1.00 97.12 86 ILE A CA 1
ATOM 743 C C . ILE A 1 86 ? -4.896 -24.755 4.232 1.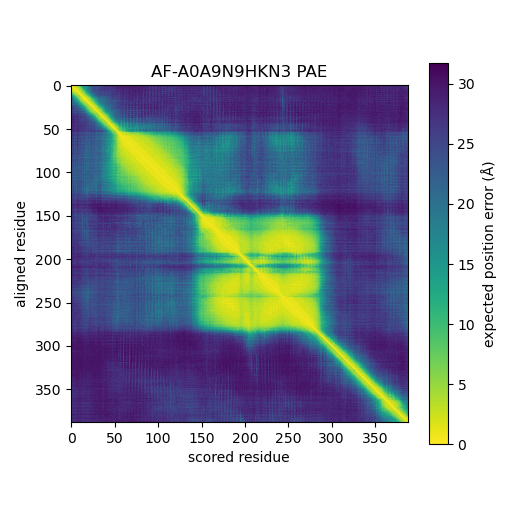00 97.12 86 ILE A C 1
ATOM 745 O O . ILE A 1 86 ? -4.938 -24.348 5.393 1.00 97.12 86 ILE A O 1
ATOM 749 N N . TYR A 1 87 ? -5.576 -24.142 3.256 1.00 93.88 87 TYR A N 1
ATOM 750 C CA . TYR A 1 87 ? -6.421 -22.972 3.520 1.00 93.88 87 TYR A CA 1
ATOM 751 C C . TYR A 1 87 ? -7.589 -23.299 4.457 1.00 93.88 87 TYR A C 1
ATOM 753 O O . TYR A 1 87 ? -7.811 -22.574 5.427 1.00 93.88 87 TYR A O 1
ATOM 761 N N . ALA A 1 88 ? -8.282 -24.416 4.223 1.00 96.12 88 ALA A N 1
ATOM 762 C CA . ALA A 1 88 ? -9.386 -24.860 5.070 1.00 96.12 88 ALA A CA 1
ATOM 763 C C . ALA A 1 88 ? -8.935 -25.211 6.503 1.00 96.12 88 ALA A C 1
ATOM 765 O O . ALA A 1 88 ? -9.678 -25.020 7.466 1.00 96.12 88 ALA A O 1
ATOM 766 N N . GLU A 1 89 ? -7.726 -25.743 6.679 1.00 98.00 89 GLU A N 1
ATOM 767 C CA . GLU A 1 89 ? -7.137 -26.002 7.996 1.00 98.00 89 GLU A CA 1
ATOM 768 C C . GLU A 1 89 ? -6.757 -24.710 8.723 1.00 98.00 89 GLU A C 1
ATOM 770 O O . GLU A 1 89 ? -7.172 -24.505 9.865 1.00 98.00 89 GLU A O 1
ATOM 775 N N . ARG A 1 90 ? -6.088 -23.777 8.037 1.00 96.06 90 ARG A N 1
ATOM 776 C CA . ARG A 1 90 ? -5.753 -22.462 8.596 1.00 96.06 90 ARG A CA 1
ATOM 777 C C . ARG A 1 90 ? -7.001 -21.685 9.015 1.00 96.06 90 ARG A C 1
ATOM 779 O O . ARG A 1 90 ? -7.010 -21.048 10.067 1.00 96.06 90 ARG A O 1
ATOM 786 N N . GLU A 1 91 ? -8.071 -21.753 8.228 1.00 93.69 91 GLU A N 1
ATOM 787 C CA . GLU A 1 91 ? -9.347 -21.134 8.582 1.00 93.69 91 GLU A CA 1
ATOM 788 C C . GLU A 1 91 ? -9.968 -21.778 9.832 1.00 93.69 91 GLU A C 1
ATOM 790 O O . GLU A 1 91 ? -10.425 -21.068 10.733 1.00 93.69 91 GLU A O 1
ATOM 795 N N . ARG A 1 92 ? -9.934 -23.116 9.939 1.00 97.00 92 ARG A N 1
ATOM 796 C CA . ARG A 1 92 ? -10.378 -23.836 11.144 1.00 97.00 92 ARG A CA 1
ATOM 797 C C . ARG A 1 92 ? -9.583 -23.413 12.378 1.00 97.00 92 ARG A C 1
ATOM 799 O O . ARG A 1 92 ? -10.193 -23.145 13.413 1.00 97.00 92 ARG A O 1
ATOM 806 N N . GLU A 1 93 ? -8.262 -23.282 12.280 1.00 96.38 93 GLU A N 1
ATOM 807 C CA . GLU A 1 93 ? -7.429 -22.799 13.387 1.00 96.38 93 GLU A CA 1
ATOM 808 C C . GLU A 1 93 ? -7.777 -21.370 13.810 1.00 96.38 93 GLU A C 1
ATOM 810 O O . GLU A 1 93 ? -7.894 -21.092 15.005 1.00 96.38 93 GLU A O 1
ATOM 815 N N . ILE A 1 94 ? -7.977 -20.460 12.851 1.00 92.38 94 ILE A N 1
ATOM 816 C CA . ILE A 1 94 ? -8.371 -19.073 13.135 1.00 92.38 94 ILE A CA 1
ATOM 817 C C . ILE A 1 94 ? -9.706 -19.051 13.887 1.00 92.38 94 ILE A C 1
ATOM 819 O O . ILE A 1 94 ? -9.816 -18.384 14.919 1.00 92.38 94 ILE A O 1
ATOM 823 N N . ARG A 1 95 ? -10.698 -19.831 13.432 1.00 95.50 95 ARG A N 1
ATOM 824 C CA . ARG A 1 95 ? -11.998 -19.959 14.112 1.00 95.50 95 ARG A CA 1
ATOM 825 C C . ARG A 1 95 ? -11.848 -20.532 15.522 1.00 95.50 95 ARG A C 1
ATOM 827 O O . ARG A 1 95 ? -12.454 -20.008 16.455 1.00 95.50 95 ARG A O 1
ATOM 834 N N . GLN A 1 96 ? -11.010 -21.553 15.711 1.00 97.94 96 GLN A N 1
ATOM 835 C CA . GLN A 1 96 ? -10.746 -22.119 17.036 1.00 97.94 96 GLN A CA 1
ATOM 836 C C . GLN A 1 96 ? -10.067 -21.116 17.977 1.00 97.94 96 GLN A C 1
ATOM 838 O O . GLN A 1 96 ? -10.465 -21.010 19.135 1.00 97.94 96 GLN A O 1
ATOM 843 N N . ARG A 1 97 ? -9.069 -20.354 17.508 1.00 95.25 97 ARG A N 1
ATOM 844 C CA . ARG A 1 97 ? -8.409 -19.311 18.317 1.00 95.25 97 ARG A CA 1
ATOM 845 C C . ARG A 1 97 ? -9.389 -18.209 18.707 1.00 95.25 97 ARG A C 1
ATOM 847 O O . ARG A 1 97 ? -9.424 -17.822 19.873 1.00 95.25 97 ARG A O 1
ATOM 854 N N . ALA A 1 98 ? -10.212 -17.756 17.761 1.00 91.75 98 ALA A N 1
ATOM 855 C CA . ALA A 1 98 ? -11.262 -16.776 18.021 1.00 91.75 98 ALA A CA 1
ATOM 856 C C . ALA A 1 98 ? -12.268 -17.284 19.066 1.00 91.75 98 ALA A C 1
ATOM 858 O O . ALA A 1 98 ? -12.619 -16.549 19.987 1.00 91.75 98 ALA A O 1
ATOM 859 N N . TYR A 1 99 ? -12.672 -18.555 18.981 1.00 97.69 99 TYR A N 1
ATOM 860 C CA . TYR A 1 99 ? -13.564 -19.171 19.961 1.00 97.69 99 TYR A CA 1
ATOM 861 C C . TYR A 1 99 ? -12.930 -19.261 21.358 1.00 97.69 99 TYR A C 1
ATOM 863 O O . TYR A 1 99 ? -13.550 -18.840 22.330 1.00 97.69 99 TYR A O 1
ATOM 871 N N . ARG A 1 100 ? -11.673 -19.720 21.475 1.00 97.81 100 ARG A N 1
ATOM 872 C CA . ARG A 1 100 ? -10.956 -19.763 22.768 1.00 97.81 100 ARG A CA 1
ATOM 873 C C . ARG A 1 100 ? -10.845 -18.375 23.402 1.00 97.81 100 ARG A C 1
ATOM 875 O O . ARG A 1 100 ? -11.123 -18.221 24.586 1.00 97.81 100 ARG A O 1
ATOM 882 N N . GLN A 1 101 ? -10.500 -17.362 22.607 1.00 95.00 101 GLN A N 1
ATOM 883 C CA . GLN A 1 101 ? -10.460 -15.967 23.057 1.00 95.00 101 GLN A CA 1
ATOM 884 C C . GLN A 1 101 ? -11.831 -15.470 23.525 1.00 95.00 101 GLN A C 1
ATOM 886 O O . GLN A 1 101 ? -11.937 -14.803 24.552 1.00 95.00 101 GLN A O 1
ATOM 891 N N . TRP A 1 102 ? -12.901 -15.815 22.809 1.00 97.19 102 TRP A N 1
ATOM 892 C CA . TRP A 1 102 ? -14.257 -15.474 23.226 1.00 97.19 102 TRP A CA 1
ATOM 893 C C . TRP A 1 102 ? -14.621 -16.110 24.575 1.00 97.19 102 TRP A C 1
ATOM 895 O O . TRP A 1 102 ? -15.130 -15.405 25.443 1.00 97.19 102 TRP A O 1
ATOM 905 N N . VAL A 1 103 ? -14.303 -17.394 24.786 1.00 98.12 103 VAL A N 1
ATOM 906 C CA . VAL A 1 103 ? -14.545 -18.091 26.063 1.00 98.12 103 VAL A CA 1
ATOM 907 C C . VAL A 1 103 ? -13.784 -17.424 27.214 1.00 98.12 103 VAL A C 1
ATOM 909 O O . VAL A 1 103 ? -14.396 -17.109 28.233 1.00 98.12 103 VAL A O 1
ATOM 912 N N . LEU A 1 104 ? -12.490 -17.130 27.038 1.00 96.69 104 LEU A N 1
ATOM 913 C CA . LEU A 1 104 ? -11.681 -16.432 28.049 1.00 96.69 104 LEU A CA 1
ATOM 914 C C . LEU A 1 104 ? -12.261 -15.055 28.397 1.00 96.69 104 LEU A C 1
ATOM 916 O O . LEU A 1 104 ? -12.374 -14.704 29.569 1.00 96.69 104 LEU A O 1
ATOM 920 N N . ASN A 1 105 ? -12.706 -14.295 27.393 1.00 93.81 105 ASN A N 1
ATOM 921 C CA . ASN A 1 105 ? -13.345 -12.998 27.613 1.00 93.81 105 ASN A CA 1
ATOM 922 C C . ASN A 1 105 ? -14.676 -13.117 28.373 1.00 93.81 105 ASN A C 1
ATOM 924 O O . ASN A 1 105 ? -14.991 -12.255 29.196 1.00 93.81 105 ASN A O 1
ATOM 928 N N . GLN A 1 106 ? -15.464 -14.170 28.125 1.00 95.69 106 GLN A N 1
ATOM 929 C CA . GLN A 1 106 ? -16.684 -14.423 28.898 1.00 95.69 106 GLN A CA 1
ATOM 930 C C . GLN A 1 106 ? -16.366 -14.777 30.350 1.00 95.69 106 GLN A C 1
ATOM 932 O O . GLN A 1 106 ? -17.024 -14.259 31.251 1.00 95.69 106 GLN A O 1
ATOM 937 N N . GLN A 1 107 ? -15.347 -15.602 30.587 1.00 97.62 107 GLN A N 1
ATOM 938 C CA . GLN A 1 107 ? -14.918 -15.958 31.936 1.00 97.62 107 GLN A CA 1
ATOM 939 C C . GLN A 1 107 ? -14.417 -14.730 32.707 1.00 97.62 107 GLN A C 1
ATOM 941 O O . GLN A 1 107 ? -14.933 -14.441 33.785 1.00 97.62 107 GLN A O 1
ATOM 946 N N . ALA A 1 108 ? -13.522 -13.935 32.115 1.00 94.69 108 ALA A N 1
ATOM 947 C CA . ALA A 1 108 ? -13.028 -12.697 32.718 1.00 94.69 108 ALA A CA 1
ATOM 948 C C . ALA A 1 108 ? -14.171 -11.717 33.047 1.00 94.69 108 ALA A C 1
ATOM 950 O O . ALA A 1 108 ? -14.169 -11.056 34.086 1.00 94.69 108 ALA A O 1
ATOM 951 N N . LYS A 1 109 ? -15.201 -11.648 32.192 1.00 95.25 109 LYS A N 1
ATOM 952 C CA . LYS A 1 109 ? -16.402 -10.844 32.453 1.00 95.25 109 LYS A CA 1
ATOM 953 C C . LYS A 1 109 ? -17.198 -11.366 33.653 1.00 95.25 109 LYS A C 1
ATOM 955 O O . LYS A 1 109 ? -17.699 -10.561 34.438 1.00 95.25 109 LYS A O 1
ATOM 960 N N . GLN A 1 110 ? -17.339 -12.682 33.799 1.00 97.12 110 GLN A N 1
ATOM 961 C CA . GLN A 1 110 ? -18.012 -13.283 34.953 1.00 97.12 110 GLN A CA 1
ATOM 962 C C . GLN A 1 110 ? -17.220 -13.066 36.248 1.00 97.12 110 GLN A C 1
ATOM 964 O O . GLN A 1 110 ? -17.817 -12.715 37.264 1.00 97.12 110 GLN A O 1
ATOM 969 N N . GLU A 1 111 ? -15.896 -13.205 36.212 1.00 97.06 111 GLU A N 1
ATOM 970 C CA . GLU A 1 111 ? -15.008 -12.937 37.351 1.00 97.06 111 GLU A CA 1
ATOM 971 C C . GLU A 1 111 ? -15.061 -11.465 37.776 1.00 97.06 111 GLU A C 1
ATOM 973 O O . GLU A 1 111 ? -15.237 -11.171 38.957 1.00 97.06 111 GLU A O 1
ATOM 978 N N . ALA A 1 112 ? -15.042 -10.529 36.823 1.00 94.69 112 ALA A N 1
ATOM 979 C CA . ALA A 1 112 ? -15.210 -9.106 37.114 1.00 94.69 112 ALA A CA 1
ATOM 980 C C . ALA A 1 112 ? -16.558 -8.803 37.793 1.00 94.69 112 ALA A C 1
ATOM 982 O O . ALA A 1 112 ? -16.624 -7.995 38.721 1.00 94.69 112 ALA A O 1
ATOM 983 N N . LEU A 1 113 ? -17.641 -9.464 37.364 1.00 96.31 113 LEU A N 1
ATOM 984 C CA . LEU A 1 113 ? -18.946 -9.336 38.017 1.00 96.31 113 LEU A CA 1
ATOM 985 C C . LEU A 1 113 ? -18.925 -9.906 39.439 1.00 96.31 113 LEU A C 1
ATOM 987 O O . LEU A 1 113 ? -19.436 -9.248 40.344 1.00 96.31 113 LEU A O 1
ATOM 991 N N . ARG A 1 114 ? -18.314 -11.080 39.653 1.00 97.12 114 ARG A N 1
ATOM 992 C CA . ARG A 1 114 ? -18.143 -11.669 40.994 1.00 97.12 114 ARG A CA 1
ATOM 993 C C . ARG A 1 114 ? -17.385 -10.723 41.924 1.00 97.12 114 ARG A C 1
ATOM 995 O O . ARG A 1 114 ? -17.895 -10.412 42.995 1.00 97.12 114 ARG A O 1
ATOM 1002 N N . HIS A 1 115 ? -16.267 -10.164 41.465 1.00 96.25 115 HIS A N 1
ATOM 1003 C CA . HIS A 1 115 ? -15.469 -9.210 42.236 1.00 96.25 115 HIS A CA 1
ATOM 1004 C C . HIS A 1 115 ? -16.266 -7.948 42.617 1.00 96.25 115 HIS A C 1
ATOM 1006 O O . HIS A 1 115 ? -16.182 -7.462 43.742 1.00 96.25 115 HIS A O 1
ATOM 1012 N N . ILE A 1 116 ? -17.116 -7.428 41.719 1.00 95.00 116 ILE A N 1
ATOM 1013 C CA . ILE A 1 116 ? -18.011 -6.301 42.043 1.00 95.00 116 ILE A CA 1
ATOM 1014 C C . ILE A 1 116 ? -19.005 -6.676 43.155 1.00 95.00 116 ILE A C 1
ATOM 1016 O O . ILE A 1 116 ? -19.274 -5.855 44.037 1.00 95.00 116 ILE A O 1
ATOM 1020 N N . PHE A 1 117 ? -19.566 -7.889 43.130 1.00 96.88 117 PHE A N 1
ATOM 1021 C CA . PHE A 1 117 ? -20.469 -8.353 44.186 1.00 96.88 117 PHE A CA 1
ATOM 1022 C C . PHE A 1 117 ? -19.748 -8.543 45.524 1.00 96.88 117 PHE A C 1
ATOM 1024 O O . PHE A 1 117 ? -20.294 -8.146 46.552 1.00 96.88 117 PHE A O 1
ATOM 1031 N N . GLU A 1 118 ? -18.523 -9.067 45.516 1.00 96.19 118 GLU A N 1
ATOM 1032 C CA . GLU A 1 118 ? -17.684 -9.217 46.711 1.00 96.19 118 GLU A CA 1
ATOM 1033 C C . GLU A 1 118 ? -17.337 -7.861 47.334 1.00 96.19 118 GLU A C 1
ATOM 1035 O O . GLU A 1 118 ? -17.576 -7.656 48.524 1.00 96.19 118 GLU A O 1
ATOM 1040 N N . LEU A 1 119 ? -16.892 -6.889 46.528 1.00 94.31 119 LEU A N 1
ATOM 1041 C CA . LEU A 1 119 ? -16.647 -5.518 46.991 1.00 94.31 119 LEU A CA 1
ATOM 1042 C C . LEU A 1 119 ? -17.907 -4.886 47.593 1.00 94.31 119 LEU A C 1
ATOM 1044 O O . LEU A 1 119 ? -17.843 -4.189 48.606 1.00 94.31 119 LEU A O 1
ATOM 1048 N N . ARG A 1 120 ? -19.076 -5.138 46.993 1.00 93.69 120 ARG A N 1
ATOM 1049 C CA . ARG A 1 120 ? -20.354 -4.628 47.500 1.00 93.69 120 ARG A CA 1
ATOM 1050 C C . ARG A 1 120 ? -20.762 -5.294 48.815 1.00 93.69 120 ARG A C 1
ATOM 1052 O O . ARG A 1 120 ? -21.300 -4.611 49.687 1.00 93.69 120 ARG A O 1
ATOM 1059 N N . ALA A 1 121 ? -20.513 -6.592 48.965 1.00 92.88 121 ALA A N 1
ATOM 1060 C CA . ALA A 1 121 ? -20.755 -7.320 50.206 1.00 92.88 121 ALA A CA 1
ATOM 1061 C C . ALA A 1 121 ? -19.821 -6.834 51.329 1.00 92.88 121 ALA A C 1
ATOM 1063 O O . ALA A 1 121 ? -20.295 -6.556 52.429 1.00 92.88 121 ALA A O 1
ATOM 1064 N N . ALA A 1 122 ? -18.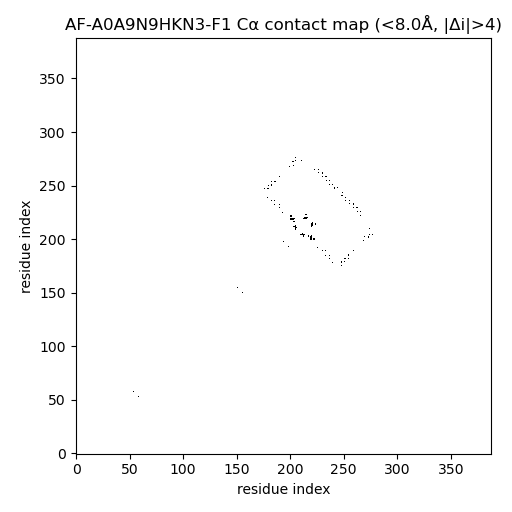533 -6.633 51.033 1.00 91.50 122 ALA A N 1
ATOM 1065 C CA . ALA A 1 122 ? -17.555 -6.086 51.974 1.00 91.50 122 ALA A CA 1
ATOM 1066 C C . ALA A 1 122 ? -17.883 -4.640 52.394 1.00 91.50 122 ALA A C 1
ATOM 1068 O O . ALA A 1 122 ? -17.786 -4.281 53.564 1.00 91.50 122 ALA A O 1
ATOM 1069 N N . ALA A 1 123 ? -18.355 -3.801 51.468 1.00 89.31 123 ALA A N 1
ATOM 1070 C CA . ALA A 1 123 ? -18.811 -2.452 51.809 1.00 89.31 123 ALA A CA 1
ATOM 1071 C C . ALA A 1 123 ? -20.047 -2.465 52.733 1.00 89.31 123 ALA A C 1
ATOM 1073 O O . ALA A 1 123 ? -20.190 -1.604 53.603 1.00 89.31 123 ALA A O 1
ATOM 1074 N N . ALA A 1 124 ? -20.942 -3.446 52.575 1.00 87.75 124 ALA A N 1
ATOM 1075 C CA . ALA A 1 124 ? -22.128 -3.580 53.417 1.00 87.75 124 ALA A CA 1
ATOM 1076 C C . ALA A 1 124 ? -21.797 -4.005 54.858 1.00 87.75 124 ALA A C 1
ATOM 1078 O O . ALA A 1 124 ? -22.500 -3.594 55.782 1.00 87.75 124 ALA A O 1
ATOM 1079 N N . THR A 1 125 ? -20.743 -4.800 55.072 1.00 84.50 125 THR A N 1
ATOM 1080 C CA . THR A 1 125 ? -20.291 -5.159 56.426 1.00 84.50 125 THR A CA 1
ATOM 1081 C C . THR A 1 125 ? -19.602 -3.988 57.123 1.00 84.50 125 THR A C 1
ATOM 1083 O O . THR A 1 125 ? -19.824 -3.795 58.316 1.00 84.50 125 THR A O 1
ATOM 1086 N N . LEU A 1 126 ? -18.858 -3.152 56.389 1.00 78.19 126 LEU A N 1
ATOM 1087 C CA . LEU A 1 126 ? -18.209 -1.959 56.947 1.00 78.19 126 LEU A CA 1
ATOM 1088 C C . LEU A 1 126 ? -19.218 -0.921 57.469 1.00 78.19 126 LEU A C 1
ATOM 1090 O O . LEU A 1 126 ? -19.039 -0.389 58.562 1.00 78.19 126 LEU A O 1
ATOM 1094 N N . ASN A 1 127 ? -20.314 -0.685 56.737 1.00 69.25 127 ASN A N 1
ATOM 1095 C CA . ASN A 1 127 ? -21.352 0.266 57.159 1.00 69.25 127 ASN A CA 1
ATOM 1096 C C . ASN A 1 127 ? -22.066 -0.151 58.457 1.00 69.25 127 ASN A C 1
ATOM 1098 O O . ASN A 1 127 ? -22.403 0.710 59.261 1.00 69.25 127 ASN A O 1
ATOM 1102 N N . LYS A 1 128 ? -22.242 -1.456 58.719 1.00 66.69 128 LYS A N 1
ATOM 1103 C CA . LYS A 1 128 ? -22.898 -1.931 59.955 1.00 66.69 128 LYS A CA 1
ATOM 1104 C C . LYS A 1 128 ? -22.117 -1.597 61.229 1.00 66.69 128 LYS A C 1
ATOM 1106 O O . LYS A 1 128 ? -22.720 -1.475 62.288 1.00 66.69 128 LYS A O 1
ATOM 1111 N N . ASN A 1 129 ? -20.800 -1.417 61.132 1.00 59.53 129 ASN A N 1
ATOM 1112 C CA . ASN A 1 129 ? -19.960 -1.049 62.275 1.00 59.53 129 ASN A CA 1
ATOM 1113 C C . ASN A 1 129 ? -19.882 0.473 62.493 1.00 59.53 129 ASN A C 1
ATOM 1115 O O . ASN A 1 129 ? -19.456 0.919 63.556 1.00 59.53 129 ASN A O 1
ATOM 1119 N N . GLN A 1 130 ? -20.314 1.281 61.518 1.00 55.78 130 GLN A N 1
ATOM 1120 C CA . GLN A 1 130 ? -20.328 2.745 61.614 1.00 55.78 130 GLN A CA 1
ATOM 1121 C C . GLN A 1 130 ? -21.577 3.301 62.315 1.00 55.78 130 GLN A C 1
ATOM 1123 O O . GLN A 1 130 ? -21.542 4.431 62.807 1.00 55.78 130 GLN A O 1
ATOM 1128 N N . ASP A 1 131 ? -22.638 2.501 62.441 1.00 53.09 131 ASP A N 1
ATOM 1129 C CA . ASP A 1 131 ? -23.863 2.884 63.154 1.00 53.09 131 ASP A CA 1
ATOM 1130 C C . ASP A 1 131 ? -23.718 2.824 64.691 1.00 53.09 131 ASP A C 1
ATOM 1132 O O . ASP A 1 131 ? -24.581 3.319 65.409 1.00 53.09 131 ASP A O 1
ATOM 1136 N N . ILE A 1 132 ? -22.604 2.296 65.220 1.00 52.00 132 ILE A N 1
ATOM 1137 C CA . ILE A 1 132 ? -22.348 2.233 66.674 1.00 52.00 132 ILE A CA 1
ATOM 1138 C C . ILE A 1 132 ? -21.587 3.475 67.191 1.00 52.00 132 ILE A C 1
ATOM 1140 O O . ILE A 1 132 ? -21.701 3.817 68.364 1.00 52.00 132 ILE A O 1
ATOM 1144 N N . TYR A 1 133 ? -20.873 4.216 66.332 1.00 51.44 133 TYR A N 1
ATOM 1145 C CA . TYR A 1 133 ? -20.042 5.367 66.743 1.00 51.44 133 TYR A CA 1
ATOM 1146 C C . TYR A 1 133 ? -20.594 6.753 66.362 1.00 51.44 133 TYR A C 1
ATOM 1148 O O . TYR A 1 133 ? -19.942 7.763 66.617 1.00 51.44 133 TYR A O 1
ATOM 1156 N N . ASN A 1 134 ? -21.801 6.838 65.795 1.00 46.06 134 ASN A N 1
ATOM 1157 C CA . ASN A 1 134 ? -22.372 8.092 65.282 1.00 46.06 134 ASN A CA 1
ATOM 1158 C C . ASN A 1 134 ? -23.593 8.598 66.069 1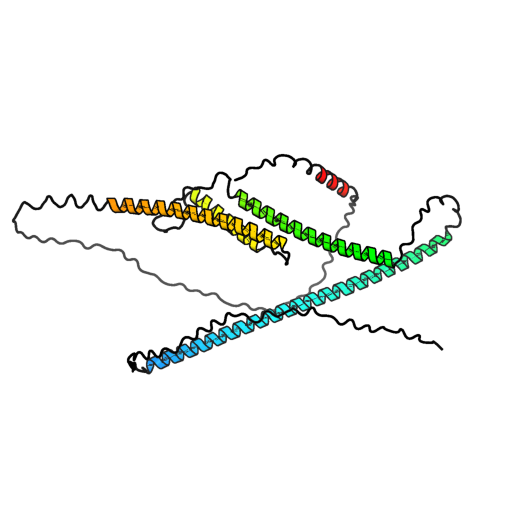.00 46.06 134 ASN A C 1
ATOM 1160 O O . ASN A 1 134 ? -24.547 9.110 65.487 1.00 46.06 134 ASN A O 1
ATOM 1164 N N . HIS A 1 135 ? -23.541 8.522 67.403 1.00 46.78 135 HIS A N 1
ATOM 1165 C CA . HIS A 1 135 ? -24.491 9.232 68.273 1.00 46.78 135 HIS A CA 1
ATOM 1166 C C . HIS A 1 135 ? -23.992 10.585 68.817 1.00 46.78 135 HIS A C 1
ATOM 1168 O O . HIS A 1 135 ? -24.767 11.285 69.460 1.00 46.78 135 HIS A O 1
ATOM 1174 N N . SER A 1 136 ? -22.773 11.027 68.485 1.00 46.03 136 SER A N 1
ATOM 1175 C CA . SER A 1 136 ? -22.245 12.330 68.928 1.00 46.03 136 SER A CA 1
ATOM 1176 C C . SER A 1 136 ? -21.559 13.091 67.797 1.00 46.03 136 SER A C 1
ATOM 1178 O O . SER A 1 136 ? -20.340 13.156 67.755 1.00 46.03 136 SER A O 1
ATOM 1180 N N . CYS A 1 137 ? -22.340 13.637 66.861 1.00 39.31 137 CYS A N 1
ATOM 1181 C CA . CYS A 1 137 ? -22.004 14.859 66.104 1.00 39.31 137 CYS A CA 1
ATOM 1182 C C . CYS A 1 137 ? -23.151 15.226 65.150 1.00 39.31 137 CYS A C 1
ATOM 1184 O O . CYS A 1 137 ? -23.000 15.362 63.936 1.00 39.31 137 CYS A O 1
ATOM 1186 N N . SER A 1 138 ? -24.349 15.384 65.706 1.00 49.19 138 SER A N 1
ATOM 1187 C CA . SER A 1 138 ? -25.418 16.105 65.026 1.00 49.19 138 SER A CA 1
ATOM 1188 C C . SER A 1 138 ? -25.175 17.609 65.183 1.00 49.19 138 SER A C 1
ATOM 1190 O O . SER A 1 138 ? -25.030 18.072 66.312 1.00 49.19 138 SER A O 1
ATOM 1192 N N . ASN A 1 139 ? -25.216 18.350 64.066 1.00 47.09 139 ASN A N 1
ATOM 1193 C CA . ASN A 1 139 ? -25.751 19.725 63.951 1.00 47.09 139 ASN A CA 1
ATOM 1194 C C . ASN A 1 139 ? -24.870 20.834 63.350 1.00 47.09 139 ASN A C 1
ATOM 1196 O O . ASN A 1 139 ? -25.214 21.985 63.557 1.00 47.09 139 ASN A O 1
ATOM 1200 N N . LEU A 1 140 ? -23.837 20.593 62.534 1.00 47.94 140 LEU A N 1
ATOM 1201 C CA . LEU A 1 140 ? -23.220 21.710 61.780 1.00 47.94 140 LEU A CA 1
ATOM 1202 C C . LEU A 1 140 ? -22.603 21.287 60.436 1.00 47.94 140 LEU A C 1
ATOM 1204 O O . LEU A 1 140 ? -21.392 21.272 60.299 1.00 47.94 140 LEU A O 1
ATOM 1208 N N . CYS A 1 141 ? -23.425 20.968 59.424 1.00 44.59 141 CYS A N 1
ATOM 1209 C CA . CYS A 1 141 ? -23.119 21.309 58.015 1.00 44.59 141 CYS A CA 1
ATOM 1210 C C . CYS A 1 141 ? -24.289 20.979 57.062 1.00 44.59 141 CYS A C 1
ATOM 1212 O O . CYS A 1 141 ? -24.195 20.146 56.165 1.00 44.59 141 CYS A O 1
ATOM 1214 N N . ARG A 1 142 ? -25.447 21.620 57.261 1.00 45.59 142 ARG A N 1
ATOM 1215 C CA . ARG A 1 142 ? -26.588 21.580 56.323 1.00 45.59 142 ARG A CA 1
ATOM 1216 C C . ARG A 1 142 ? -26.728 22.919 55.597 1.00 45.59 142 ARG A C 1
ATOM 1218 O O . ARG A 1 142 ? -27.714 23.603 55.819 1.00 45.59 142 ARG A O 1
ATOM 1225 N N . LYS A 1 143 ? -25.779 23.326 54.748 1.00 46.88 143 LYS A N 1
ATOM 1226 C CA . LYS A 1 143 ? -25.995 24.444 53.799 1.00 46.88 143 LYS A CA 1
ATOM 1227 C C . LYS A 1 143 ? -25.164 24.285 52.522 1.00 46.88 143 LYS A C 1
ATOM 1229 O O . LYS A 1 143 ? -24.255 25.059 52.270 1.00 46.88 143 LYS A O 1
ATOM 1234 N N . SER A 1 144 ? -25.502 23.283 51.714 1.00 51.03 144 SER A N 1
ATOM 1235 C CA . SER A 1 144 ? -25.218 23.264 50.264 1.00 51.03 144 SER A CA 1
ATOM 1236 C C . SER A 1 144 ? -25.913 22.075 49.584 1.00 51.03 144 SER A C 1
ATOM 1238 O O . SER A 1 144 ? -25.333 21.344 48.787 1.00 51.03 144 SER A O 1
ATOM 1240 N N . GLN A 1 145 ? -27.201 21.869 49.880 1.00 51.31 145 GLN A N 1
ATOM 1241 C CA . GLN A 1 145 ? -28.065 21.064 49.012 1.00 51.31 145 GLN A CA 1
ATOM 1242 C C . GLN A 1 145 ? -28.449 21.918 47.801 1.00 51.31 145 GLN A C 1
ATOM 1244 O O . GLN A 1 145 ? -29.567 22.415 47.700 1.00 51.31 145 GLN A O 1
ATOM 1249 N N . SER A 1 146 ? -27.498 22.108 46.880 1.00 53.28 146 SER A N 1
ATOM 1250 C CA . SER A 1 146 ? -27.880 22.392 45.503 1.00 53.28 146 SER A CA 1
ATOM 1251 C C . SER A 1 146 ? -28.596 21.149 44.976 1.00 53.28 146 SER A C 1
ATOM 1253 O O . SER A 1 146 ? -28.193 20.008 45.224 1.00 53.28 146 SER A O 1
ATOM 1255 N N . SER A 1 147 ? -29.736 21.380 44.346 1.00 54.59 147 SER A N 1
ATOM 1256 C CA . SER A 1 147 ? -30.682 20.411 43.808 1.00 54.59 147 SER A CA 1
ATOM 1257 C C . SER A 1 147 ? -30.021 19.448 42.812 1.00 54.59 147 SER A C 1
ATOM 1259 O O . SER A 1 147 ? -30.147 19.583 41.599 1.00 54.59 147 SER A O 1
ATOM 1261 N N . LYS A 1 148 ? -29.332 18.417 43.316 1.00 61.12 148 LYS A N 1
ATOM 1262 C CA . LYS A 1 148 ? -28.929 17.248 42.527 1.00 61.12 148 LYS A CA 1
ATOM 1263 C C . LYS A 1 148 ? -30.195 16.489 42.144 1.00 61.12 148 LYS A C 1
ATOM 1265 O O . LYS A 1 148 ? -30.618 15.566 42.841 1.00 61.12 148 LYS A O 1
ATOM 1270 N N . GLN A 1 149 ? -30.824 16.917 41.052 1.00 71.06 149 GLN A N 1
ATOM 1271 C CA . GLN A 1 149 ? -31.883 16.170 40.392 1.00 71.06 149 GLN A CA 1
ATOM 1272 C C . GLN A 1 149 ? -31.382 14.737 40.199 1.00 71.06 149 GLN A C 1
ATOM 1274 O 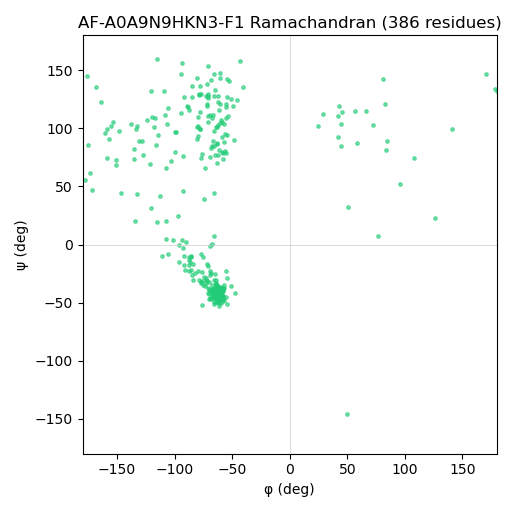O . GLN A 1 149 ? -30.329 14.502 39.601 1.00 71.06 149 GLN A O 1
ATOM 1279 N N . ARG A 1 150 ? -32.092 13.774 40.793 1.00 76.94 150 ARG A N 1
ATOM 1280 C CA . ARG A 1 150 ? -31.782 12.354 40.639 1.00 76.94 150 ARG A CA 1
ATOM 1281 C C . ARG A 1 150 ? -32.000 12.009 39.172 1.00 76.94 150 ARG A C 1
ATOM 1283 O O . ARG A 1 150 ? -33.138 11.859 38.742 1.00 76.94 150 ARG A O 1
ATOM 1290 N N . ILE A 1 151 ? -30.906 11.924 38.419 1.00 74.75 151 ILE A N 1
ATOM 1291 C CA . ILE A 1 151 ? -30.929 11.525 37.014 1.00 74.75 151 ILE A CA 1
ATOM 1292 C C . ILE A 1 151 ? -31.635 10.171 36.949 1.00 74.75 151 ILE A C 1
ATOM 1294 O O . ILE A 1 151 ? -31.228 9.207 37.603 1.00 74.75 151 ILE A O 1
ATOM 1298 N N . SER A 1 152 ? -32.727 10.123 36.190 1.00 91.81 152 SER A N 1
ATOM 1299 C CA . SER A 1 152 ? -33.472 8.895 35.940 1.00 91.81 152 SER A CA 1
ATOM 1300 C C . SER A 1 152 ? -32.515 7.811 35.435 1.00 91.81 152 SER A C 1
ATOM 1302 O O . SER A 1 152 ? -31.636 8.086 34.616 1.00 91.81 152 SER A O 1
ATOM 1304 N N . LYS A 1 153 ? -32.697 6.555 35.867 1.00 89.12 153 LYS A N 1
ATOM 1305 C CA . LYS A 1 153 ? -31.902 5.416 35.365 1.00 89.12 153 LYS A CA 1
ATOM 1306 C C . LYS A 1 153 ? -31.883 5.366 33.829 1.00 89.12 153 LYS A C 1
ATOM 1308 O O . LYS A 1 153 ? -30.860 5.033 33.239 1.00 89.12 153 LYS A O 1
ATOM 1313 N N . GLN A 1 154 ? -32.994 5.741 33.191 1.00 88.81 154 GLN A N 1
ATOM 1314 C CA . GLN A 1 154 ? -33.113 5.797 31.733 1.00 88.81 154 GLN A CA 1
ATOM 1315 C C . GLN A 1 154 ? -32.252 6.909 31.126 1.00 88.81 154 GLN A C 1
ATOM 1317 O O . GLN A 1 154 ? -31.615 6.710 30.094 1.00 88.81 154 GLN A O 1
ATOM 1322 N N . GLU A 1 155 ? -32.197 8.074 31.766 1.00 91.88 155 GLU A N 1
ATOM 1323 C CA . GLU A 1 155 ? -31.381 9.192 31.301 1.00 91.88 155 GLU A CA 1
ATOM 1324 C C . GLU A 1 155 ? -29.884 8.908 31.487 1.00 91.88 155 GLU A C 1
ATOM 1326 O O . GLU A 1 155 ? -29.090 9.166 30.583 1.00 91.88 155 GLU A O 1
ATOM 1331 N N . ALA A 1 156 ? -29.499 8.271 32.598 1.00 90.38 156 ALA A N 1
ATOM 1332 C CA . ALA A 1 156 ? -28.134 7.794 32.805 1.00 90.38 156 ALA A CA 1
ATOM 1333 C C . ALA A 1 156 ? -27.718 6.775 31.727 1.00 90.38 156 ALA A C 1
ATOM 1335 O O . ALA A 1 156 ? -26.646 6.909 31.138 1.00 90.38 156 ALA A O 1
ATOM 1336 N N . ALA A 1 157 ? -28.582 5.805 31.400 1.00 92.19 157 ALA A N 1
ATOM 1337 C CA . ALA A 1 157 ? -28.320 4.829 30.341 1.00 92.19 157 ALA A CA 1
ATOM 1338 C C . ALA A 1 157 ? -28.143 5.491 28.962 1.00 92.19 157 ALA A C 1
ATOM 1340 O O . ALA A 1 157 ? -27.193 5.169 28.246 1.00 92.19 157 ALA A O 1
ATOM 1341 N N . LYS A 1 158 ? -28.997 6.465 28.609 1.00 93.69 158 LYS A N 1
ATOM 1342 C CA . LYS A 1 158 ? -28.861 7.249 27.367 1.00 93.69 158 LYS A CA 1
ATOM 1343 C C . LYS A 1 158 ? -27.522 7.987 27.306 1.00 93.69 158 LYS A C 1
ATOM 1345 O O . LYS A 1 158 ? -26.843 7.922 26.282 1.00 93.69 158 LYS A O 1
ATOM 1350 N N . ARG A 1 159 ? -27.109 8.633 28.404 1.00 93.12 159 ARG A N 1
ATOM 1351 C CA . ARG A 1 159 ? -25.810 9.323 28.495 1.00 93.12 159 ARG A CA 1
ATOM 1352 C C . ARG A 1 159 ? -24.636 8.357 28.320 1.00 93.12 159 ARG A C 1
ATOM 1354 O O . ARG A 1 159 ? -23.699 8.681 27.597 1.00 93.12 159 ARG A O 1
ATOM 1361 N N . ILE A 1 160 ? -24.701 7.162 28.913 1.00 89.88 160 ILE A N 1
ATOM 1362 C CA . ILE A 1 160 ? -23.669 6.125 28.754 1.00 89.88 160 ILE A CA 1
ATOM 1363 C C . ILE A 1 160 ? -23.587 5.650 27.297 1.00 89.88 160 ILE A C 1
ATOM 1365 O O . ILE A 1 160 ? -22.491 5.586 26.746 1.00 89.88 160 ILE A O 1
ATOM 1369 N N . ILE A 1 161 ? -24.720 5.357 26.646 1.00 91.62 161 ILE A N 1
ATOM 1370 C CA . ILE A 1 161 ? -24.742 4.931 25.235 1.00 91.62 161 ILE A CA 1
ATOM 1371 C C . ILE A 1 161 ? -24.163 6.024 24.328 1.00 91.62 161 ILE A C 1
ATOM 1373 O O . ILE A 1 161 ? -23.311 5.732 23.487 1.00 91.62 161 ILE A O 1
ATOM 1377 N N . PHE A 1 162 ? -24.577 7.279 24.522 1.00 92.50 162 PHE A N 1
ATOM 1378 C CA . PHE A 1 162 ? -24.052 8.416 23.767 1.00 92.50 162 PHE A CA 1
ATOM 1379 C C . PHE A 1 162 ? -22.537 8.563 23.950 1.00 92.50 162 PHE A C 1
ATOM 1381 O O . PHE A 1 162 ? -21.802 8.673 22.972 1.00 92.50 162 PHE A O 1
ATOM 1388 N N . PHE A 1 163 ? -22.055 8.479 25.192 1.00 92.62 163 PHE A N 1
ATOM 1389 C CA . PHE A 1 163 ? -20.629 8.529 25.500 1.00 92.62 163 PHE A CA 1
ATOM 1390 C C . PHE A 1 163 ? -19.845 7.398 24.818 1.00 92.62 163 PHE A C 1
ATOM 1392 O O . PHE A 1 163 ? -18.797 7.638 24.216 1.00 92.62 163 PHE A O 1
ATOM 1399 N N . MET A 1 164 ? -20.362 6.166 24.866 1.00 91.25 164 MET A N 1
ATOM 1400 C CA . MET A 1 164 ? -19.734 5.010 24.222 1.00 91.25 164 MET A CA 1
ATOM 1401 C C . MET A 1 164 ? -19.664 5.183 22.702 1.00 91.25 164 MET A C 1
ATOM 1403 O O . MET A 1 164 ? -18.611 4.942 22.112 1.00 91.25 164 MET A O 1
ATOM 1407 N N . ARG A 1 165 ? -20.748 5.659 22.078 1.00 91.06 165 ARG A N 1
ATOM 1408 C CA . ARG A 1 165 ? -20.793 5.949 20.641 1.00 91.06 165 ARG A CA 1
ATOM 1409 C C . ARG A 1 165 ? -19.796 7.042 20.256 1.00 91.06 165 ARG A C 1
ATOM 1411 O O . ARG A 1 165 ? -18.967 6.821 19.377 1.00 91.06 165 ARG A O 1
ATOM 1418 N N . HIS A 1 166 ? -19.796 8.159 20.980 1.00 92.06 166 HIS A N 1
ATOM 1419 C CA . HIS A 1 166 ? -18.873 9.267 20.742 1.00 92.06 166 HIS A CA 1
ATOM 1420 C C . HIS A 1 166 ? -17.402 8.839 20.878 1.00 92.06 166 HIS A C 1
ATOM 1422 O O . HIS A 1 166 ? -16.545 9.250 20.097 1.00 92.06 166 HIS A O 1
ATOM 1428 N N . ARG A 1 167 ? -17.088 7.948 21.829 1.00 91.50 167 ARG A N 1
ATOM 1429 C CA . ARG A 1 167 ? -15.734 7.401 21.999 1.00 91.50 167 ARG A CA 1
ATOM 1430 C C . ARG A 1 167 ? -15.292 6.547 20.806 1.00 91.50 167 ARG A C 1
ATOM 1432 O O . ARG A 1 167 ? -14.115 6.590 20.445 1.00 91.50 167 ARG A O 1
ATOM 1439 N N . LEU A 1 168 ? -16.196 5.765 20.214 1.00 88.44 168 LEU A N 1
ATOM 1440 C CA . LEU A 1 168 ? -15.903 4.965 19.019 1.00 88.44 168 LEU A CA 1
ATOM 1441 C C . LEU A 1 168 ? -15.685 5.857 17.796 1.00 88.44 168 LEU A C 1
ATOM 1443 O O . LEU A 1 168 ? -14.686 5.690 17.099 1.00 88.44 168 LEU A O 1
ATOM 1447 N N . GLU A 1 169 ? -16.556 6.844 17.595 1.00 89.69 169 GLU A N 1
ATOM 1448 C CA . GLU A 1 169 ? -16.427 7.834 16.523 1.00 89.69 169 GLU A CA 1
ATOM 1449 C C . GLU A 1 169 ? -15.089 8.576 16.649 1.00 89.69 169 GLU A C 1
ATOM 1451 O O . GLU A 1 169 ? -14.295 8.565 15.711 1.00 89.69 169 GLU A O 1
ATOM 1456 N N . LYS A 1 170 ? -14.749 9.074 17.846 1.00 93.88 170 LYS A N 1
ATOM 1457 C CA . LYS A 1 170 ? -13.457 9.721 18.132 1.00 93.88 170 LYS A CA 1
ATOM 1458 C C . LYS A 1 170 ? -12.252 8.819 17.849 1.00 93.88 170 LYS A C 1
ATOM 1460 O O . LYS A 1 170 ? -11.237 9.281 17.342 1.00 93.88 170 LYS A O 1
ATOM 1465 N N . ARG A 1 171 ? -12.324 7.524 18.168 1.00 92.50 171 ARG A N 1
ATOM 1466 C CA . ARG A 1 171 ? -11.247 6.579 17.819 1.00 92.50 171 ARG A CA 1
ATOM 1467 C C . ARG A 1 171 ? -11.115 6.426 16.307 1.00 92.50 171 ARG A C 1
ATOM 1469 O O . ARG A 1 171 ? -10.000 6.434 15.797 1.00 92.50 171 ARG A O 1
ATOM 1476 N N . SER A 1 172 ? -12.237 6.313 15.600 1.00 91.00 172 SER A N 1
ATOM 1477 C CA . SER A 1 172 ? -12.239 6.172 14.144 1.00 91.00 172 SER A CA 1
ATOM 1478 C C . SER A 1 172 ? -11.679 7.416 13.445 1.00 91.00 172 SER A C 1
ATOM 1480 O O . SER A 1 172 ? -10.840 7.283 12.556 1.00 91.00 172 SER A O 1
ATOM 1482 N N . THR A 1 173 ? -12.036 8.621 13.903 1.00 94.81 173 THR A N 1
ATOM 1483 C CA . THR A 1 173 ? -11.510 9.873 13.344 1.00 94.81 173 THR A CA 1
ATOM 1484 C C . THR A 1 173 ? -10.012 10.010 13.587 1.00 94.81 173 THR A C 1
ATOM 1486 O O . THR A 1 173 ? -9.286 10.382 12.671 1.00 94.81 173 THR A O 1
ATOM 1489 N N . LEU A 1 174 ? -9.513 9.632 14.769 1.00 94.69 174 LEU A N 1
ATOM 1490 C CA . LEU A 1 174 ? -8.074 9.625 15.051 1.00 94.69 174 LEU A CA 1
ATOM 1491 C C . LEU A 1 174 ? -7.303 8.662 14.137 1.00 94.69 174 LEU A C 1
ATOM 1493 O O . LEU A 1 174 ? -6.228 9.012 13.656 1.00 94.69 174 LEU A O 1
ATOM 1497 N N . LEU A 1 175 ? -7.854 7.478 13.846 1.00 95.44 175 LEU A N 1
ATOM 1498 C CA . LEU A 1 175 ? -7.247 6.545 12.889 1.00 95.44 175 LEU A CA 1
ATOM 1499 C C . LEU A 1 175 ? -7.176 7.144 11.479 1.00 95.44 175 LEU A C 1
ATOM 1501 O O . LEU A 1 175 ? -6.149 7.012 10.813 1.00 95.44 175 LEU A O 1
ATOM 1505 N N . ILE A 1 176 ? -8.238 7.827 11.041 1.00 96.19 176 ILE A N 1
ATOM 1506 C CA . ILE A 1 176 ? -8.265 8.525 9.750 1.00 96.19 176 ILE A CA 1
ATOM 1507 C C . ILE A 1 176 ? -7.197 9.619 9.715 1.00 96.19 176 ILE A C 1
ATOM 1509 O O . ILE A 1 176 ? -6.383 9.648 8.795 1.00 96.19 176 ILE A O 1
ATOM 1513 N N . ILE A 1 177 ? -7.152 10.475 10.738 1.00 96.81 177 ILE A N 1
ATOM 1514 C CA . ILE A 1 177 ? -6.180 11.569 10.844 1.00 96.81 177 ILE A CA 1
ATOM 1515 C C . ILE A 1 177 ? -4.749 11.028 10.810 1.00 96.81 177 ILE A C 1
ATOM 1517 O O . ILE A 1 177 ? -3.919 11.562 10.081 1.00 96.81 177 ILE A O 1
ATOM 1521 N N . ASN A 1 178 ? -4.452 9.953 11.542 1.00 97.25 178 ASN A N 1
ATOM 1522 C CA . ASN A 1 178 ? -3.114 9.360 11.556 1.00 97.25 178 ASN A CA 1
ATOM 1523 C C . ASN A 1 178 ? -2.703 8.831 10.176 1.00 97.25 178 ASN A C 1
ATOM 1525 O O . ASN A 1 178 ? -1.581 9.078 9.736 1.00 97.25 178 ASN A O 1
ATOM 1529 N N . LYS A 1 179 ? -3.617 8.168 9.456 1.00 97.00 179 LYS A N 1
ATOM 1530 C CA . LYS A 1 179 ? -3.361 7.715 8.080 1.00 97.00 179 LYS A CA 1
ATOM 1531 C C . LYS A 1 179 ? -3.141 8.890 7.124 1.00 97.00 179 LYS A C 1
ATOM 1533 O O . LYS A 1 179 ? -2.222 8.848 6.314 1.00 97.00 179 LYS A O 1
ATOM 1538 N N . LEU A 1 180 ? -3.930 9.958 7.244 1.00 97.44 180 LEU A N 1
ATOM 1539 C CA . LEU A 1 180 ? -3.754 11.168 6.436 1.00 97.44 180 LEU A CA 1
ATOM 1540 C C . LEU A 1 180 ? -2.429 11.883 6.739 1.00 97.44 180 LEU A C 1
ATOM 1542 O O . LEU A 1 180 ? -1.751 12.315 5.810 1.00 97.44 180 LEU A O 1
ATOM 1546 N N . LYS A 1 181 ? -2.021 11.958 8.011 1.00 97.31 181 LYS A N 1
ATOM 1547 C CA . LYS A 1 181 ? -0.705 12.482 8.411 1.00 97.31 181 LYS A CA 1
ATOM 1548 C C . LYS A 1 181 ? 0.431 11.670 7.794 1.00 97.31 181 LYS A C 1
ATOM 1550 O O . LYS A 1 181 ? 1.370 12.254 7.267 1.00 97.31 181 LYS A O 1
ATOM 1555 N N . HIS A 1 182 ? 0.321 10.343 7.808 1.00 96.69 182 HIS A N 1
ATOM 1556 C CA . HIS A 1 182 ? 1.312 9.472 7.183 1.00 96.69 182 HIS A CA 1
ATOM 1557 C C . HIS A 1 182 ? 1.393 9.680 5.662 1.00 96.69 182 HIS A C 1
ATOM 1559 O O . HIS A 1 182 ? 2.485 9.826 5.124 1.00 96.69 182 HIS A O 1
ATOM 1565 N N . LEU A 1 183 ? 0.250 9.791 4.973 1.00 97.62 183 LEU A N 1
ATOM 1566 C CA . LEU A 1 183 ? 0.220 10.103 3.538 1.00 97.62 183 LEU A CA 1
ATOM 1567 C C . LEU A 1 183 ? 0.841 11.470 3.221 1.00 97.62 183 LEU A C 1
ATOM 1569 O O . LEU A 1 183 ? 1.568 11.590 2.240 1.00 97.62 183 LEU A O 1
ATOM 1573 N N . ARG A 1 184 ? 0.592 12.486 4.057 1.00 97.38 184 ARG A N 1
ATOM 1574 C CA . ARG A 1 184 ? 1.215 13.811 3.919 1.00 97.38 184 ARG A CA 1
ATOM 1575 C C . ARG A 1 184 ? 2.732 13.746 4.100 1.00 97.38 184 ARG A C 1
ATOM 1577 O O . ARG A 1 184 ? 3.456 14.387 3.352 1.00 97.38 184 ARG A O 1
ATOM 1584 N N . PHE A 1 185 ? 3.212 12.964 5.062 1.00 97.06 185 PHE A N 1
ATOM 1585 C CA . PHE A 1 185 ? 4.646 12.754 5.259 1.00 97.06 185 PHE A CA 1
ATOM 1586 C C . PHE A 1 185 ? 5.298 12.106 4.028 1.00 97.06 185 PHE A C 1
ATOM 1588 O O . PHE A 1 185 ? 6.334 12.570 3.559 1.00 97.06 185 PHE A O 1
ATOM 1595 N N . ILE A 1 186 ? 4.660 11.079 3.459 1.00 96.62 186 ILE A N 1
ATOM 1596 C CA . ILE A 1 186 ? 5.138 10.423 2.234 1.00 96.62 186 ILE A CA 1
ATOM 1597 C C . ILE A 1 186 ? 5.199 11.409 1.061 1.00 96.62 186 ILE A C 1
ATOM 1599 O O . ILE A 1 186 ? 6.179 11.456 0.322 1.00 96.62 186 ILE A O 1
ATOM 1603 N N . GLU A 1 187 ? 4.157 12.211 0.884 1.00 95.69 187 GLU A N 1
ATOM 1604 C CA . GLU A 1 187 ? 4.118 13.239 -0.153 1.00 95.69 187 GLU A CA 1
ATOM 1605 C C . GLU A 1 187 ? 5.226 14.283 0.026 1.00 95.69 187 GLU A C 1
ATOM 1607 O O . GLU A 1 187 ? 5.899 14.622 -0.941 1.00 95.69 187 GLU A O 1
ATOM 1612 N N . GLN A 1 188 ? 5.464 14.756 1.252 1.00 95.19 188 GLN A N 1
ATOM 1613 C CA . GLN A 1 188 ? 6.568 15.675 1.544 1.00 95.19 188 GLN A CA 1
ATOM 1614 C C . GLN A 1 188 ? 7.928 15.058 1.202 1.00 95.19 188 GLN A C 1
ATOM 1616 O O . GLN A 1 188 ? 8.781 15.746 0.645 1.00 95.19 188 GLN A O 1
ATOM 1621 N N . HIS A 1 189 ? 8.108 13.763 1.474 1.00 94.12 189 HIS A N 1
ATOM 1622 C CA . HIS A 1 189 ? 9.303 13.026 1.069 1.00 94.12 189 HIS A CA 1
ATOM 1623 C C . HIS A 1 189 ? 9.448 12.954 -0.460 1.00 94.12 189 HIS A C 1
ATOM 1625 O O . HIS A 1 189 ? 10.534 13.171 -0.976 1.00 94.12 189 HIS A O 1
ATOM 1631 N N . LEU A 1 190 ? 8.369 12.719 -1.216 1.00 93.50 190 LEU A N 1
ATOM 1632 C CA . LEU A 1 190 ? 8.428 12.761 -2.686 1.00 93.50 190 LEU A CA 1
ATOM 1633 C C . LEU A 1 190 ? 8.820 14.144 -3.205 1.00 93.50 190 LEU A C 1
ATOM 1635 O O . LEU A 1 190 ? 9.669 14.265 -4.085 1.00 93.50 190 LEU A O 1
ATOM 1639 N N . VAL A 1 191 ? 8.210 15.191 -2.649 1.00 91.56 191 VAL A N 1
ATOM 1640 C CA . VAL A 1 191 ? 8.481 16.574 -3.048 1.00 91.56 191 VAL A CA 1
ATOM 1641 C C . VAL A 1 191 ? 9.933 16.958 -2.753 1.00 91.56 191 VAL A C 1
ATOM 1643 O O . VAL A 1 191 ? 10.543 17.648 -3.564 1.00 91.56 191 VAL A O 1
ATOM 1646 N N . SER A 1 192 ? 10.532 16.476 -1.659 1.00 91.31 192 SER A N 1
ATOM 1647 C CA . SER A 1 192 ? 11.932 16.783 -1.340 1.00 91.31 192 SER A CA 1
ATOM 1648 C C . SER A 1 192 ? 12.945 16.131 -2.294 1.00 91.31 192 SER A C 1
ATOM 1650 O O . SER A 1 192 ? 14.045 16.660 -2.456 1.00 91.31 192 SER A O 1
ATOM 1652 N N . LEU A 1 193 ? 12.584 15.041 -2.986 1.00 89.31 193 LEU A N 1
ATOM 1653 C CA . LEU A 1 193 ? 13.449 14.406 -3.996 1.00 89.31 193 LEU A CA 1
ATOM 1654 C C . LEU A 1 193 ? 13.634 15.273 -5.257 1.00 89.31 193 LEU A C 1
ATOM 1656 O O . LEU A 1 193 ? 14.650 15.146 -5.961 1.00 89.31 193 LEU A O 1
ATOM 1660 N N . PHE A 1 194 ? 12.684 16.172 -5.533 1.00 84.62 194 PHE A N 1
ATOM 1661 C CA . PHE A 1 194 ? 12.709 17.093 -6.669 1.00 84.62 194 PHE A CA 1
ATOM 1662 C C . PHE A 1 194 ? 12.831 18.539 -6.190 1.00 84.62 194 PHE A C 1
ATOM 1664 O O . PHE A 1 194 ? 11.821 19.192 -5.920 1.00 84.62 194 PHE A O 1
ATOM 1671 N N . PRO A 1 195 ? 14.059 19.082 -6.111 1.00 78.62 195 PRO A N 1
ATOM 1672 C CA . PRO A 1 195 ? 14.225 20.495 -5.823 1.00 78.62 195 PRO A CA 1
ATOM 1673 C C . PRO A 1 195 ? 13.539 21.333 -6.909 1.00 78.62 195 PRO A C 1
ATOM 1675 O O . PRO A 1 195 ? 13.580 20.996 -8.095 1.00 78.62 195 PRO A O 1
ATOM 1678 N N . LYS A 1 196 ? 12.939 22.460 -6.503 1.00 75.75 196 LYS A N 1
ATOM 1679 C CA . LYS A 1 196 ? 12.231 23.391 -7.404 1.00 75.75 196 LYS A CA 1
ATOM 1680 C C . LYS A 1 196 ? 13.101 23.888 -8.568 1.00 75.75 196 LYS A C 1
ATOM 1682 O O . LYS A 1 196 ? 12.566 24.269 -9.599 1.00 75.75 196 LYS A O 1
ATOM 1687 N N . SER A 1 197 ? 14.426 23.848 -8.420 1.00 71.31 197 SER A N 1
ATOM 1688 C CA . SER A 1 197 ? 15.399 24.239 -9.446 1.00 71.31 197 SER A CA 1
ATOM 1689 C C . SER A 1 197 ? 15.472 23.289 -10.652 1.00 71.31 197 SER A C 1
ATOM 1691 O O . SER A 1 197 ? 16.240 23.550 -11.573 1.00 71.31 197 SER A O 1
ATOM 1693 N N . GLY A 1 198 ? 14.697 22.200 -10.665 1.00 71.62 198 GLY A N 1
ATOM 1694 C CA . GLY A 1 198 ? 14.727 21.195 -11.723 1.00 71.62 198 GLY A CA 1
ATOM 1695 C C . GLY A 1 198 ? 15.880 20.208 -11.535 1.00 71.62 198 GLY A C 1
ATOM 1696 O O . GLY A 1 198 ? 16.969 20.553 -11.079 1.00 71.62 198 GLY A O 1
ATOM 1697 N N . PHE A 1 199 ? 15.627 18.940 -11.853 1.00 80.19 199 PHE A N 1
ATOM 1698 C CA . PHE A 1 199 ? 16.632 17.883 -11.807 1.00 80.19 199 PHE A CA 1
ATOM 1699 C C . PHE A 1 199 ? 17.036 17.517 -13.232 1.00 80.19 199 PHE A C 1
ATOM 1701 O O . PHE A 1 199 ? 16.285 16.831 -13.910 1.00 80.19 199 PHE A O 1
ATOM 1708 N N . ASN A 1 200 ? 18.213 17.969 -13.666 1.00 81.50 200 ASN A N 1
ATOM 1709 C CA . ASN A 1 200 ? 18.778 17.667 -14.983 1.00 81.50 200 ASN A CA 1
ATOM 1710 C C . ASN A 1 200 ? 20.207 17.121 -14.811 1.00 81.50 200 ASN A C 1
ATOM 1712 O O . ASN A 1 200 ? 21.170 17.872 -14.965 1.00 81.50 200 ASN A O 1
ATOM 1716 N N . PRO A 1 201 ? 20.378 15.850 -14.403 1.00 84.31 201 PRO A N 1
ATOM 1717 C CA . PRO A 1 201 ? 21.703 15.242 -14.324 1.00 84.31 201 PRO A CA 1
ATOM 1718 C C . PRO A 1 201 ? 22.266 15.053 -15.736 1.00 84.31 201 PRO A C 1
ATOM 1720 O O . PRO A 1 201 ? 21.531 14.654 -16.630 1.00 84.31 201 PRO A O 1
ATOM 1723 N N . ASN A 1 202 ? 23.564 15.278 -15.940 1.00 88.50 202 ASN A N 1
ATOM 1724 C CA . ASN A 1 202 ? 24.228 14.876 -17.184 1.00 88.50 202 ASN A CA 1
ATOM 1725 C C . ASN A 1 202 ? 24.547 13.380 -17.090 1.00 88.50 202 ASN A C 1
ATOM 1727 O O . ASN A 1 202 ? 25.486 13.013 -16.373 1.00 88.50 202 ASN A O 1
ATOM 1731 N N . LEU A 1 203 ? 23.735 12.537 -17.735 1.00 89.12 203 LEU A N 1
ATOM 1732 C CA . LEU A 1 203 ? 23.904 11.086 -17.711 1.00 89.12 203 LEU A CA 1
ATOM 1733 C C . LEU A 1 203 ? 24.976 10.635 -18.703 1.00 89.12 203 LEU A C 1
ATOM 1735 O O . LEU A 1 203 ? 25.097 11.166 -19.804 1.00 89.12 203 LEU A O 1
ATOM 1739 N N . THR A 1 204 ? 25.738 9.625 -18.303 1.00 87.94 204 THR A N 1
ATOM 1740 C CA . THR A 1 204 ? 26.744 8.976 -19.150 1.00 87.94 204 THR A CA 1
ATOM 1741 C C . THR A 1 204 ? 26.278 7.586 -19.540 1.00 87.94 204 THR A C 1
ATOM 1743 O O . THR A 1 204 ? 25.879 6.809 -18.666 1.00 87.94 204 THR A O 1
ATOM 1746 N N . PHE A 1 205 ? 26.376 7.262 -20.825 1.00 86.62 205 PHE A N 1
ATOM 1747 C CA . PHE A 1 205 ? 25.975 5.972 -21.374 1.00 86.62 205 PHE A CA 1
ATOM 1748 C C . PHE A 1 205 ? 27.185 5.211 -21.928 1.00 86.62 205 PHE A C 1
ATOM 1750 O O . PHE A 1 205 ? 28.231 5.801 -22.186 1.00 86.62 205 PHE A O 1
ATOM 1757 N N . THR A 1 206 ? 27.046 3.893 -22.066 1.00 83.06 206 THR A N 1
ATOM 1758 C CA . THR A 1 206 ? 28.076 3.007 -22.628 1.00 83.06 206 THR A CA 1
ATOM 1759 C C . THR A 1 206 ? 27.513 2.293 -23.852 1.00 83.06 206 THR A C 1
ATOM 1761 O O . THR A 1 206 ? 26.432 1.711 -23.741 1.00 83.06 206 THR A O 1
ATOM 1764 N N . THR A 1 207 ? 28.258 2.271 -24.960 1.00 77.31 207 THR A N 1
ATOM 1765 C CA . THR A 1 207 ? 27.937 1.547 -26.210 1.00 77.31 207 THR A CA 1
ATOM 1766 C C . THR A 1 207 ? 27.501 0.102 -25.971 1.00 77.31 207 THR A C 1
ATOM 1768 O O . THR A 1 207 ? 26.543 -0.377 -26.571 1.00 77.31 207 THR A O 1
ATOM 1771 N N . GLU A 1 208 ? 28.190 -0.588 -25.062 1.00 76.62 208 GLU A N 1
ATOM 1772 C CA . GLU A 1 208 ? 28.024 -2.025 -24.819 1.00 76.62 208 GLU A CA 1
ATOM 1773 C C . GLU A 1 208 ? 26.678 -2.399 -24.177 1.00 76.62 208 GLU A C 1
ATOM 1775 O O . GLU A 1 208 ? 26.195 -3.510 -24.372 1.00 76.62 208 GLU A O 1
ATOM 1780 N N . ASN A 1 209 ? 26.049 -1.483 -23.430 1.00 67.00 209 ASN A N 1
ATOM 1781 C CA . ASN A 1 209 ? 24.904 -1.804 -22.563 1.00 67.00 209 ASN A CA 1
ATOM 1782 C C . ASN A 1 209 ? 23.588 -1.126 -22.983 1.00 67.00 209 ASN A C 1
ATOM 1784 O O . ASN A 1 209 ? 22.649 -1.033 -22.189 1.00 67.00 209 ASN A O 1
ATOM 1788 N N . ALA A 1 210 ? 23.485 -0.669 -24.234 1.00 74.00 210 ALA A N 1
ATOM 1789 C CA . ALA A 1 210 ? 22.304 0.026 -24.752 1.00 74.00 210 ALA A CA 1
ATOM 1790 C C . ALA A 1 210 ? 21.843 1.183 -23.826 1.00 74.00 210 ALA A C 1
ATOM 1792 O O . ALA A 1 210 ? 22.652 1.847 -23.182 1.00 74.00 210 ALA A O 1
ATOM 1793 N N . LYS A 1 211 ? 20.526 1.427 -23.735 1.00 77.88 211 LYS A N 1
ATOM 1794 C CA . LYS A 1 211 ? 19.887 2.500 -22.940 1.00 77.88 211 LYS A CA 1
ATOM 1795 C C . LYS A 1 211 ? 20.048 2.338 -21.410 1.00 77.88 211 LYS A C 1
ATOM 1797 O O . LYS A 1 211 ? 19.415 3.059 -20.638 1.00 77.88 211 LYS A O 1
ATOM 1802 N N . GLN A 1 212 ? 20.835 1.372 -20.939 1.00 83.06 212 GLN A N 1
ATOM 1803 C CA . GLN A 1 212 ? 21.018 1.112 -19.517 1.00 83.06 212 GLN A CA 1
ATOM 1804 C C . GLN A 1 212 ? 21.969 2.137 -18.882 1.00 83.06 212 GLN A C 1
ATOM 1806 O O . GLN A 1 212 ? 23.081 2.366 -19.351 1.00 83.06 212 GLN A O 1
ATOM 1811 N N . ILE A 1 213 ? 21.542 2.735 -17.766 1.00 83.56 213 ILE A N 1
ATOM 1812 C CA . ILE A 1 213 ? 22.373 3.645 -16.971 1.00 83.56 213 ILE A CA 1
ATOM 1813 C C . ILE A 1 213 ? 23.137 2.822 -15.936 1.00 83.56 213 ILE A C 1
ATOM 1815 O O . ILE A 1 213 ? 22.537 2.201 -15.059 1.00 83.56 213 ILE A O 1
ATOM 1819 N N . LEU A 1 214 ? 24.466 2.853 -16.001 1.00 82.19 214 LEU A N 1
ATOM 1820 C CA . LEU A 1 214 ? 25.327 2.220 -15.002 1.00 82.19 214 LEU A CA 1
ATOM 1821 C C . LEU A 1 214 ? 25.753 3.227 -13.921 1.00 82.19 214 LEU A C 1
ATOM 1823 O O . LEU A 1 214 ? 25.984 4.397 -14.243 1.00 82.19 214 LEU A O 1
ATOM 1827 N N . PRO A 1 215 ? 25.934 2.808 -12.652 1.00 84.31 215 PRO A N 1
ATOM 1828 C CA . PRO A 1 215 ? 26.308 3.676 -11.526 1.00 84.31 215 PRO A CA 1
ATOM 1829 C C . PRO A 1 215 ? 27.792 4.109 -11.549 1.00 84.31 215 PRO A C 1
ATOM 1831 O O . PRO A 1 215 ? 28.462 4.167 -10.516 1.00 84.31 215 PRO A O 1
ATOM 1834 N N . ILE A 1 216 ? 28.326 4.409 -12.730 1.00 85.06 216 ILE A N 1
ATOM 1835 C CA . ILE A 1 216 ? 29.738 4.734 -12.952 1.00 85.06 216 ILE A CA 1
ATOM 1836 C C . ILE A 1 216 ? 30.017 6.164 -12.484 1.00 85.06 216 ILE A C 1
ATOM 1838 O O . ILE A 1 216 ? 30.896 6.387 -11.651 1.00 85.06 216 ILE A O 1
ATOM 1842 N N . THR A 1 217 ? 29.222 7.126 -12.956 1.00 88.12 217 THR A N 1
ATOM 1843 C CA . THR A 1 217 ? 29.378 8.548 -12.633 1.00 88.12 217 THR A CA 1
ATOM 1844 C C . THR A 1 217 ? 28.518 8.970 -11.444 1.00 88.12 217 THR A C 1
ATOM 1846 O O . THR A 1 217 ? 27.487 8.365 -11.144 1.00 88.12 217 THR A O 1
ATOM 1849 N N . ALA A 1 218 ? 28.923 10.046 -10.761 1.00 88.19 218 ALA A N 1
ATOM 1850 C CA . ALA A 1 218 ? 28.157 10.612 -9.649 1.00 88.19 218 ALA A CA 1
ATOM 1851 C C . ALA A 1 218 ? 26.729 11.012 -10.071 1.00 88.19 218 ALA A C 1
ATOM 1853 O O . ALA A 1 218 ? 25.779 10.769 -9.329 1.00 88.19 218 ALA A O 1
ATOM 1854 N N . ASN A 1 219 ? 26.569 11.542 -11.289 1.00 89.50 219 ASN A N 1
ATOM 1855 C CA . ASN A 1 219 ? 25.268 11.907 -11.852 1.00 89.50 219 ASN A CA 1
ATOM 1856 C C . ASN A 1 219 ? 24.372 10.685 -12.081 1.00 89.50 219 ASN A C 1
ATOM 1858 O O . ASN A 1 219 ? 23.208 10.704 -11.683 1.00 89.50 219 ASN A O 1
ATOM 1862 N N . ASN A 1 220 ? 24.921 9.607 -12.650 1.00 91.19 220 ASN A N 1
ATOM 1863 C CA . ASN A 1 220 ? 24.187 8.357 -12.839 1.00 91.19 220 ASN A CA 1
ATOM 1864 C C . ASN A 1 220 ? 23.760 7.749 -11.498 1.00 91.19 220 ASN A C 1
ATOM 1866 O O . ASN A 1 220 ? 22.618 7.323 -11.350 1.00 91.19 220 ASN A O 1
ATOM 1870 N N . ARG A 1 221 ? 24.640 7.758 -10.487 1.00 91.75 221 ARG A N 1
ATOM 1871 C CA . ARG A 1 221 ? 24.284 7.302 -9.132 1.00 91.75 221 ARG A CA 1
ATOM 1872 C C . ARG A 1 221 ? 23.161 8.142 -8.532 1.00 91.75 221 ARG A C 1
ATOM 1874 O O . ARG A 1 221 ? 22.210 7.580 -8.005 1.00 91.75 221 ARG A O 1
ATOM 1881 N N . ALA A 1 222 ? 23.245 9.469 -8.628 1.00 90.62 222 ALA A N 1
ATOM 1882 C CA . ALA A 1 222 ? 22.208 10.361 -8.117 1.00 90.62 222 ALA A CA 1
ATOM 1883 C C . ALA A 1 222 ? 20.855 10.142 -8.816 1.00 90.62 222 ALA A C 1
ATOM 1885 O O . ALA A 1 222 ? 19.820 10.177 -8.153 1.00 90.62 222 ALA A O 1
ATOM 1886 N N . TYR A 1 223 ? 20.853 9.881 -10.128 1.00 92.75 223 TYR A N 1
ATOM 1887 C CA . TYR A 1 223 ? 19.651 9.503 -10.875 1.00 92.75 223 TYR A CA 1
ATOM 1888 C C . TYR A 1 223 ? 19.049 8.193 -10.354 1.00 92.75 223 TYR A C 1
ATOM 1890 O O . TYR A 1 223 ? 17.884 8.176 -9.962 1.00 92.75 223 TYR A O 1
ATOM 1898 N N . LEU A 1 224 ? 19.856 7.130 -10.273 1.00 93.06 224 LEU A N 1
ATOM 1899 C CA . LEU A 1 224 ? 19.404 5.804 -9.838 1.00 93.06 224 LEU A CA 1
ATOM 1900 C C . LEU A 1 224 ? 18.885 5.819 -8.393 1.00 93.06 224 LEU A C 1
ATOM 1902 O O . LEU A 1 224 ? 17.849 5.229 -8.105 1.00 93.06 224 LEU A O 1
ATOM 1906 N N . ILE A 1 225 ? 19.549 6.550 -7.490 1.00 93.69 225 ILE A N 1
ATOM 1907 C CA . ILE A 1 225 ? 19.094 6.711 -6.100 1.00 93.69 225 ILE A CA 1
ATOM 1908 C C . ILE A 1 225 ? 17.717 7.377 -6.052 1.00 93.69 225 ILE A C 1
ATOM 1910 O O . ILE A 1 225 ? 16.869 6.981 -5.251 1.00 93.69 225 ILE A O 1
ATOM 1914 N N . LYS A 1 226 ? 17.472 8.391 -6.888 1.00 93.06 226 LYS A N 1
ATOM 1915 C CA . LYS A 1 226 ? 16.165 9.057 -6.943 1.00 93.06 226 LYS A CA 1
ATOM 1916 C C . LYS A 1 226 ? 15.088 8.143 -7.505 1.00 93.06 226 LYS A C 1
ATOM 1918 O O . LYS A 1 226 ? 14.025 8.051 -6.901 1.00 93.06 226 LYS A O 1
ATOM 1923 N N . GLU A 1 227 ? 15.370 7.462 -8.610 1.00 94.50 227 GLU A N 1
ATOM 1924 C CA . GLU A 1 227 ? 14.467 6.475 -9.208 1.00 94.50 227 GLU A CA 1
ATOM 1925 C C . GLU A 1 227 ? 14.079 5.401 -8.179 1.00 94.50 227 GLU A C 1
ATOM 1927 O O . GLU A 1 227 ? 12.896 5.208 -7.891 1.00 94.50 227 GLU A O 1
ATOM 1932 N N . GLU A 1 228 ? 15.069 4.797 -7.517 1.00 95.44 228 GLU A N 1
ATOM 1933 C CA . GLU A 1 228 ? 14.855 3.802 -6.465 1.00 95.44 228 GLU A CA 1
ATOM 1934 C C . GLU A 1 228 ? 14.062 4.375 -5.277 1.00 95.44 228 GLU A C 1
ATOM 1936 O O . GLU A 1 228 ? 13.170 3.716 -4.741 1.00 95.44 228 GLU A O 1
ATOM 1941 N N . SER A 1 229 ? 14.342 5.615 -4.865 1.00 95.44 229 SER A N 1
ATOM 1942 C CA . SER A 1 229 ? 13.629 6.273 -3.760 1.00 95.44 229 SER A CA 1
ATOM 1943 C C . SER A 1 229 ? 12.149 6.497 -4.077 1.00 95.44 229 SER A C 1
ATOM 1945 O O . SER A 1 229 ? 11.295 6.336 -3.198 1.00 95.44 229 SER A O 1
ATOM 1947 N N . ILE A 1 230 ? 11.818 6.832 -5.326 1.00 95.62 230 ILE A N 1
ATOM 1948 C CA . ILE A 1 230 ? 10.426 6.992 -5.762 1.00 95.62 230 ILE A CA 1
ATOM 1949 C C . ILE A 1 230 ? 9.726 5.630 -5.811 1.00 95.62 230 ILE A C 1
ATOM 1951 O O . ILE A 1 230 ? 8.605 5.513 -5.314 1.00 95.62 230 ILE A O 1
ATOM 1955 N N . LEU A 1 231 ? 10.392 4.589 -6.321 1.00 96.62 231 LEU A N 1
ATOM 1956 C CA . LEU A 1 231 ? 9.853 3.224 -6.344 1.00 96.62 231 LEU A CA 1
ATOM 1957 C C . LEU A 1 231 ? 9.579 2.693 -4.930 1.00 96.62 231 LEU A C 1
ATOM 1959 O O . LEU A 1 231 ? 8.469 2.249 -4.645 1.00 96.62 231 LEU A O 1
ATOM 1963 N N . LYS A 1 232 ? 10.526 2.857 -3.997 1.00 96.50 232 LYS A N 1
ATOM 1964 C CA . LYS A 1 232 ? 10.321 2.530 -2.572 1.00 96.50 232 LYS A CA 1
ATOM 1965 C C . LYS A 1 232 ? 9.141 3.287 -1.970 1.00 96.50 232 LYS A C 1
ATOM 1967 O O . LYS A 1 232 ? 8.437 2.769 -1.103 1.00 96.50 232 LYS A O 1
ATOM 1972 N N . THR A 1 233 ? 8.919 4.520 -2.416 1.00 95.75 233 THR A N 1
ATOM 1973 C CA . THR A 1 233 ? 7.787 5.319 -1.953 1.00 95.75 233 THR A CA 1
ATOM 1974 C C . THR A 1 233 ? 6.452 4.798 -2.496 1.00 95.75 233 THR A C 1
ATOM 1976 O O . THR A 1 233 ? 5.468 4.775 -1.757 1.00 95.75 233 THR A O 1
ATOM 1979 N N . LEU A 1 234 ? 6.406 4.331 -3.747 1.00 96.19 234 LEU A N 1
ATOM 1980 C CA . LEU A 1 234 ? 5.234 3.647 -4.304 1.00 96.19 234 LEU A CA 1
ATOM 1981 C C . LEU A 1 234 ? 4.919 2.357 -3.533 1.00 96.19 234 LEU A C 1
ATOM 1983 O O . LEU A 1 234 ? 3.779 2.178 -3.106 1.00 96.19 234 LEU A O 1
ATOM 1987 N N . ASP A 1 235 ? 5.932 1.541 -3.233 1.00 96.44 235 ASP A N 1
ATOM 1988 C CA . ASP A 1 235 ? 5.765 0.341 -2.403 1.00 96.44 235 ASP A CA 1
ATOM 1989 C C . ASP A 1 235 ? 5.223 0.678 -1.005 1.00 96.44 235 ASP A C 1
ATOM 1991 O O . ASP A 1 235 ? 4.379 -0.034 -0.452 1.00 96.44 235 ASP A O 1
ATOM 1995 N N . ALA A 1 236 ? 5.695 1.777 -0.408 1.00 95.19 236 ALA A N 1
ATOM 1996 C CA . ALA A 1 236 ? 5.192 2.252 0.876 1.00 95.19 236 ALA A CA 1
ATOM 1997 C C . ALA A 1 236 ? 3.723 2.698 0.786 1.00 95.19 236 ALA A C 1
ATOM 1999 O O . ALA A 1 236 ? 2.943 2.398 1.691 1.00 95.19 236 ALA A O 1
ATOM 2000 N N . LEU A 1 237 ? 3.322 3.366 -0.302 1.00 96.12 237 LEU A N 1
ATOM 2001 C CA . LEU A 1 237 ? 1.937 3.786 -0.539 1.00 96.12 237 LEU A CA 1
ATOM 2002 C C . LEU A 1 237 ? 0.987 2.598 -0.703 1.00 96.12 237 LEU A C 1
ATOM 2004 O O . LEU A 1 237 ? -0.130 2.649 -0.181 1.00 96.12 237 LEU A O 1
ATOM 2008 N N . ASP A 1 238 ? 1.423 1.526 -1.363 1.00 95.19 238 ASP A N 1
ATOM 2009 C CA . ASP A 1 238 ? 0.613 0.318 -1.556 1.00 95.19 238 ASP A CA 1
ATOM 2010 C C . ASP A 1 238 ? 0.311 -0.403 -0.238 1.00 95.19 238 ASP A C 1
ATOM 2012 O O . ASP A 1 238 ? -0.779 -0.954 -0.058 1.00 95.19 238 ASP A O 1
ATOM 2016 N N . ARG A 1 239 ? 1.220 -0.308 0.738 1.00 95.56 239 ARG A N 1
ATOM 2017 C CA . ARG A 1 239 ? 1.015 -0.832 2.098 1.00 95.56 239 ARG A CA 1
ATOM 2018 C C . ARG A 1 239 ? 0.007 -0.019 2.917 1.00 95.56 239 ARG A C 1
ATOM 2020 O O . ARG A 1 239 ? -0.489 -0.511 3.930 1.00 95.56 239 ARG A O 1
ATOM 2027 N N . VAL A 1 240 ? -0.319 1.216 2.521 1.00 95.00 240 VAL A N 1
ATOM 2028 C CA . VAL A 1 240 ? -1.289 2.049 3.250 1.00 95.00 240 VAL A CA 1
ATOM 2029 C C . VAL A 1 240 ? -2.713 1.599 2.929 1.00 95.00 240 VAL A C 1
ATOM 2031 O O . VAL A 1 240 ? -3.306 1.997 1.924 1.00 95.00 240 VAL A O 1
ATOM 2034 N N . GLU A 1 241 ? -3.310 0.804 3.814 1.00 94.88 241 GLU A N 1
ATOM 2035 C CA . GLU A 1 241 ? -4.698 0.352 3.683 1.00 94.88 241 GLU A CA 1
ATOM 2036 C C . GLU A 1 241 ? -5.708 1.485 3.935 1.00 94.88 241 GLU A C 1
ATOM 2038 O O . GLU A 1 241 ? -5.591 2.260 4.888 1.00 94.88 241 GLU A O 1
ATOM 2043 N N . SER A 1 242 ? -6.769 1.558 3.129 1.00 92.88 242 SER A N 1
ATOM 2044 C CA . SER A 1 242 ? -7.832 2.566 3.282 1.00 92.88 242 SER A CA 1
ATOM 2045 C C . SER A 1 242 ? -8.956 2.142 4.234 1.00 92.88 242 SER A C 1
ATOM 2047 O O . SER A 1 242 ? -9.696 2.997 4.706 1.00 92.88 242 SER A O 1
ATOM 2049 N N . ASN A 1 243 ? -9.090 0.849 4.552 1.00 92.56 243 ASN A N 1
ATOM 2050 C CA . ASN A 1 243 ? -10.178 0.278 5.367 1.00 92.56 243 ASN A CA 1
ATOM 2051 C C . ASN A 1 243 ? -11.589 0.693 4.892 1.00 92.56 243 ASN A C 1
ATOM 2053 O O . ASN A 1 243 ? -12.488 0.875 5.708 1.00 92.56 243 ASN A O 1
ATOM 2057 N N . GLY A 1 244 ? -11.772 0.901 3.583 1.00 93.44 244 GLY A N 1
ATOM 2058 C CA . GLY A 1 244 ? -13.045 1.356 3.008 1.00 93.44 244 GLY A CA 1
ATOM 2059 C C . GLY A 1 244 ? -13.342 2.850 3.189 1.00 93.44 244 GLY A C 1
ATOM 2060 O O . GLY A 1 244 ? -14.431 3.296 2.847 1.00 93.44 244 GLY A O 1
ATOM 2061 N N . ILE A 1 245 ? -12.395 3.637 3.707 1.00 95.94 245 ILE A N 1
ATOM 2062 C CA . ILE A 1 245 ? -12.559 5.078 3.916 1.00 95.94 245 ILE A CA 1
ATOM 2063 C C . ILE A 1 245 ? -12.149 5.833 2.645 1.00 95.94 245 ILE A C 1
ATOM 2065 O O . ILE A 1 245 ? -10.976 5.827 2.255 1.00 95.94 245 ILE A O 1
ATOM 2069 N N . GLU A 1 246 ? -13.111 6.516 2.019 1.00 97.00 246 GLU A N 1
ATOM 2070 C CA . GLU A 1 246 ? -12.928 7.142 0.702 1.00 97.00 246 GLU A CA 1
ATOM 2071 C C . GLU A 1 246 ? -11.864 8.245 0.702 1.00 97.00 246 GLU A C 1
ATOM 2073 O O . GLU A 1 246 ? -10.971 8.221 -0.138 1.00 97.00 246 GLU A O 1
ATOM 2078 N N . ILE A 1 247 ? -11.865 9.139 1.697 1.00 97.00 247 ILE A N 1
ATOM 2079 C CA . ILE A 1 247 ? -10.901 10.253 1.765 1.00 97.00 247 ILE A CA 1
ATOM 2080 C C . ILE A 1 247 ? -9.439 9.774 1.786 1.00 97.00 247 ILE A C 1
ATOM 2082 O O . ILE A 1 247 ? -8.565 10.372 1.162 1.00 97.00 247 ILE A O 1
ATOM 2086 N N . ILE A 1 248 ? -9.162 8.646 2.451 1.00 97.69 248 ILE A N 1
ATOM 2087 C CA . ILE A 1 248 ? -7.820 8.046 2.485 1.00 97.69 248 ILE A CA 1
ATOM 2088 C C . ILE A 1 248 ? -7.480 7.459 1.116 1.00 97.69 248 ILE A C 1
ATOM 2090 O O . ILE A 1 248 ? -6.358 7.608 0.635 1.00 97.69 248 ILE A O 1
ATOM 2094 N N . ARG A 1 249 ? -8.451 6.801 0.474 1.00 97.69 249 ARG A N 1
ATOM 2095 C CA . ARG A 1 249 ? -8.288 6.209 -0.856 1.00 97.69 249 ARG A CA 1
ATOM 2096 C C . ARG A 1 249 ? -7.993 7.277 -1.907 1.00 97.69 249 ARG A C 1
ATOM 2098 O O . ARG A 1 249 ? -7.078 7.090 -2.707 1.00 97.69 249 ARG A O 1
ATOM 2105 N N . GLU A 1 250 ? -8.738 8.376 -1.898 1.00 97.75 250 GLU A N 1
ATOM 2106 C CA . GLU A 1 250 ? -8.528 9.516 -2.790 1.00 97.75 250 GLU A CA 1
ATOM 2107 C C . GLU A 1 250 ? -7.171 10.163 -2.552 1.00 97.75 250 GLU A C 1
ATOM 2109 O O . GLU A 1 250 ? -6.407 10.339 -3.504 1.00 97.75 250 GLU A O 1
ATOM 2114 N N . ARG A 1 251 ? -6.819 10.431 -1.287 1.00 97.69 251 ARG A N 1
ATOM 2115 C CA . ARG A 1 251 ? -5.524 11.029 -0.966 1.00 97.69 251 ARG A CA 1
ATOM 2116 C C . ARG A 1 251 ? -4.367 10.138 -1.404 1.00 97.69 251 ARG A C 1
ATOM 2118 O O . ARG A 1 251 ? -3.451 10.614 -2.063 1.00 97.69 251 ARG A O 1
ATOM 2125 N N . ARG A 1 252 ? -4.436 8.832 -1.135 1.00 97.81 252 ARG A N 1
ATOM 2126 C CA . ARG A 1 252 ? -3.433 7.861 -1.595 1.00 97.81 252 ARG A CA 1
ATOM 2127 C C . ARG A 1 252 ? -3.300 7.871 -3.120 1.00 97.81 252 ARG A C 1
ATOM 2129 O O . ARG A 1 252 ? -2.187 7.947 -3.623 1.00 97.81 252 ARG A O 1
ATOM 2136 N N . LYS A 1 253 ? -4.417 7.862 -3.861 1.00 97.69 253 LYS A N 1
ATOM 2137 C CA . LYS A 1 253 ? -4.405 7.958 -5.334 1.00 97.69 253 LYS A CA 1
ATOM 2138 C C . LYS A 1 253 ? -3.731 9.241 -5.824 1.00 97.69 253 LYS A C 1
ATOM 2140 O O . LYS A 1 253 ? -3.012 9.192 -6.815 1.00 97.69 253 LYS A O 1
ATOM 2145 N N . GLN A 1 254 ? -3.956 10.376 -5.162 1.00 97.38 254 GLN A N 1
ATOM 2146 C CA . GLN A 1 254 ? -3.289 11.634 -5.514 1.00 97.38 254 GLN A CA 1
ATOM 2147 C C . GLN A 1 254 ? -1.770 11.524 -5.350 1.00 97.38 254 GLN A C 1
ATOM 2149 O O . GLN A 1 254 ? -1.046 11.854 -6.283 1.00 97.38 254 GLN A O 1
ATOM 2154 N N . VAL A 1 255 ? -1.294 10.999 -4.215 1.00 97.44 255 VAL A N 1
ATOM 2155 C CA . VAL A 1 255 ? 0.148 10.843 -3.964 1.00 97.44 255 VAL A CA 1
ATOM 2156 C C . VAL A 1 255 ? 0.784 9.853 -4.950 1.00 97.44 255 VAL A C 1
ATOM 2158 O O . VAL A 1 255 ? 1.847 10.135 -5.495 1.00 97.44 255 VAL A O 1
ATOM 2161 N N . VAL A 1 256 ? 0.100 8.750 -5.277 1.00 97.81 256 VAL A N 1
ATOM 2162 C CA . VAL A 1 256 ? 0.554 7.804 -6.315 1.00 97.81 256 VAL A CA 1
ATOM 2163 C C . VAL A 1 256 ? 0.703 8.491 -7.675 1.00 97.81 256 VAL A C 1
ATOM 2165 O O . VAL A 1 256 ? 1.726 8.322 -8.330 1.00 97.81 256 VAL A O 1
ATOM 2168 N N . ARG A 1 257 ? -0.267 9.320 -8.090 1.00 97.56 257 ARG A N 1
ATOM 2169 C CA . ARG A 1 257 ? -0.163 10.077 -9.352 1.00 97.56 257 ARG A CA 1
ATOM 2170 C C . ARG A 1 257 ? 1.027 11.036 -9.357 1.00 97.56 257 ARG A C 1
ATOM 2172 O O . ARG A 1 257 ? 1.636 11.220 -10.404 1.00 97.56 257 ARG A O 1
ATOM 2179 N N . ILE A 1 258 ? 1.347 11.655 -8.219 1.00 95.81 258 ILE A N 1
ATOM 2180 C CA . ILE A 1 258 ? 2.520 12.534 -8.092 1.00 95.81 258 ILE A CA 1
ATOM 2181 C C . ILE A 1 258 ? 3.803 11.724 -8.309 1.00 95.81 258 ILE A C 1
ATOM 2183 O O . ILE A 1 258 ? 4.617 12.100 -9.148 1.00 95.81 258 ILE A O 1
ATOM 2187 N N . ALA A 1 259 ? 3.951 10.587 -7.624 1.00 96.56 259 ALA A N 1
ATOM 2188 C CA . ALA A 1 259 ? 5.107 9.705 -7.782 1.00 96.56 259 ALA A CA 1
ATOM 2189 C C . ALA A 1 259 ? 5.256 9.179 -9.223 1.00 96.56 259 ALA A C 1
ATOM 2191 O O . ALA A 1 259 ? 6.351 9.193 -9.776 1.00 96.56 259 ALA A O 1
ATOM 2192 N N . GLN A 1 260 ? 4.153 8.779 -9.862 1.00 96.25 260 GLN A N 1
ATOM 2193 C CA . GLN A 1 260 ? 4.154 8.325 -11.257 1.00 96.25 260 GLN A CA 1
ATOM 2194 C C . GLN A 1 260 ? 4.595 9.426 -12.225 1.00 96.25 260 GLN A C 1
ATOM 2196 O O . GLN A 1 260 ? 5.442 9.180 -13.077 1.00 96.25 260 GLN A O 1
ATOM 2201 N N . LYS A 1 261 ? 4.087 10.655 -12.059 1.00 95.12 261 LYS A N 1
ATOM 2202 C CA . LYS A 1 261 ? 4.538 11.807 -12.854 1.00 95.12 261 LYS A CA 1
ATOM 2203 C C . LYS A 1 261 ? 6.030 12.085 -12.664 1.00 95.12 261 LYS A C 1
ATOM 2205 O O . LYS A 1 261 ? 6.711 12.433 -13.619 1.00 95.12 261 LYS A O 1
ATOM 2210 N N . MET A 1 262 ? 6.546 11.937 -11.445 1.00 94.00 262 MET A N 1
ATOM 2211 C CA . MET A 1 262 ? 7.975 12.108 -11.168 1.00 94.00 262 MET A CA 1
ATOM 2212 C C . MET A 1 262 ? 8.836 11.058 -11.883 1.00 94.00 262 MET A C 1
ATOM 2214 O O . MET A 1 262 ? 9.866 11.417 -12.449 1.00 94.00 262 MET A O 1
ATOM 2218 N N . LEU A 1 263 ? 8.407 9.791 -11.911 1.00 95.56 263 LEU A N 1
ATOM 2219 C CA . LEU A 1 263 ? 9.082 8.743 -12.690 1.00 95.56 263 LEU A CA 1
ATOM 2220 C C . LEU A 1 263 ? 9.038 9.037 -14.190 1.00 95.56 263 LEU A C 1
ATOM 2222 O O . LEU A 1 263 ? 10.067 8.973 -14.849 1.00 95.56 263 LEU A O 1
ATOM 2226 N N . GLU A 1 264 ? 7.884 9.456 -14.710 1.00 95.06 264 GLU A N 1
ATOM 2227 C CA . GLU A 1 264 ? 7.736 9.830 -16.119 1.00 95.06 264 GLU A CA 1
ATOM 2228 C C . GLU A 1 264 ? 8.689 10.974 -16.509 1.00 95.06 264 GLU A C 1
ATOM 2230 O O . GLU A 1 264 ? 9.285 10.964 -17.585 1.00 95.06 264 GLU A O 1
ATOM 2235 N N . VAL A 1 265 ? 8.895 11.953 -15.623 1.00 93.00 265 VAL A N 1
ATOM 2236 C CA . VAL A 1 265 ? 9.890 13.016 -15.831 1.00 93.00 265 VAL A CA 1
ATOM 2237 C C . VAL A 1 265 ? 11.313 12.445 -15.890 1.00 93.00 265 VAL A C 1
ATOM 2239 O O 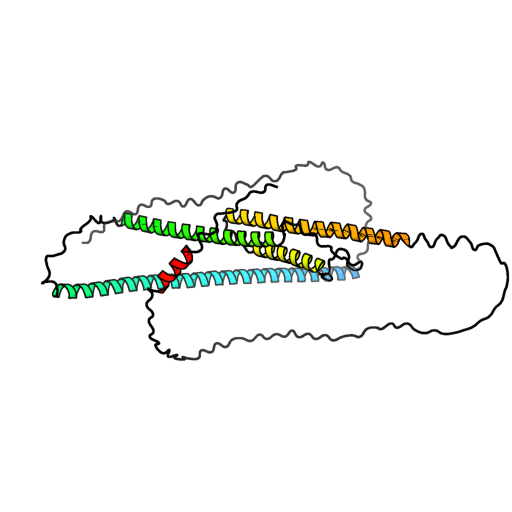. VAL A 1 265 ? 12.073 12.829 -16.781 1.00 93.00 265 VAL A O 1
ATOM 2242 N N . LEU A 1 266 ? 11.680 11.521 -14.995 1.00 92.62 266 LEU A N 1
ATOM 2243 C CA . LEU A 1 266 ? 13.002 10.878 -15.008 1.00 92.62 266 LEU A CA 1
ATOM 2244 C C . LEU A 1 266 ? 13.232 10.030 -16.260 1.00 92.62 266 LEU A C 1
ATOM 2246 O O . LEU A 1 266 ? 14.325 10.076 -16.831 1.00 92.62 266 LEU A O 1
ATOM 2250 N N . ASP A 1 267 ? 12.226 9.279 -16.696 1.00 93.38 267 ASP A N 1
ATOM 2251 C CA . ASP A 1 267 ? 12.287 8.497 -17.928 1.00 93.38 267 ASP A CA 1
ATOM 2252 C C . ASP A 1 267 ? 12.434 9.412 -19.144 1.00 93.38 267 ASP A C 1
ATOM 2254 O O . ASP A 1 267 ? 13.305 9.193 -19.980 1.00 93.38 267 ASP A O 1
ATOM 2258 N N . ASN A 1 268 ? 11.681 10.512 -19.204 1.00 93.50 268 ASN A N 1
ATOM 2259 C CA . ASN A 1 268 ? 11.803 11.490 -20.284 1.00 93.50 268 ASN A CA 1
ATOM 2260 C C . ASN A 1 268 ? 13.199 12.131 -20.361 1.00 93.50 268 ASN A C 1
ATOM 2262 O O . ASN A 1 268 ? 13.691 12.385 -21.462 1.00 93.50 268 ASN A O 1
ATOM 2266 N N . ILE A 1 269 ? 13.845 12.407 -19.223 1.00 91.50 269 ILE A N 1
ATOM 2267 C CA . ILE A 1 269 ? 15.222 12.931 -19.189 1.00 91.50 269 ILE A CA 1
ATOM 2268 C C . ILE A 1 269 ? 16.200 11.890 -19.740 1.00 91.50 269 ILE A C 1
ATOM 2270 O O . ILE A 1 269 ? 16.981 12.205 -20.640 1.00 91.50 269 ILE A O 1
ATOM 2274 N N . LYS A 1 270 ? 16.114 10.648 -19.248 1.00 92.62 270 LYS A N 1
ATOM 2275 C CA . LYS A 1 270 ? 16.925 9.519 -19.726 1.00 92.62 270 LYS A CA 1
ATOM 2276 C C . LYS A 1 270 ? 16.765 9.325 -21.232 1.00 92.62 270 LYS A C 1
ATOM 2278 O O . LYS A 1 270 ? 17.754 9.197 -21.946 1.00 92.62 270 LYS A O 1
ATOM 2283 N N . ASP A 1 271 ? 15.535 9.368 -21.726 1.00 92.38 271 ASP A N 1
ATOM 2284 C CA . ASP A 1 271 ? 15.207 9.168 -23.135 1.00 92.38 271 ASP A CA 1
ATOM 2285 C C . ASP A 1 271 ? 15.753 10.270 -24.037 1.00 92.38 271 ASP A C 1
ATOM 2287 O O . ASP A 1 271 ? 16.213 9.983 -25.143 1.00 92.38 271 ASP A O 1
ATOM 2291 N N . LYS A 1 272 ? 15.704 11.528 -23.588 1.00 92.62 272 LYS A N 1
ATOM 2292 C CA . LYS A 1 272 ? 16.271 12.661 -24.328 1.00 92.62 272 LYS A CA 1
ATOM 2293 C C . LYS A 1 272 ? 17.788 12.548 -24.432 1.00 92.62 272 LYS A C 1
ATOM 2295 O O . LYS A 1 272 ? 18.312 12.581 -25.540 1.00 92.62 272 LYS A O 1
ATOM 2300 N N . GLN A 1 273 ? 18.466 12.334 -23.307 1.00 91.62 273 GLN A N 1
ATOM 2301 C CA . GLN A 1 273 ? 19.927 12.252 -23.280 1.00 91.62 273 GLN A CA 1
ATOM 2302 C C . GLN A 1 273 ? 20.451 11.015 -24.011 1.00 91.62 273 GLN A C 1
ATOM 2304 O O . GLN A 1 273 ? 21.458 11.097 -24.706 1.00 91.62 273 GLN A O 1
ATOM 2309 N N . TRP A 1 274 ? 19.733 9.892 -23.942 1.00 91.19 274 TRP A N 1
ATOM 2310 C CA . TRP A 1 274 ? 20.060 8.712 -24.738 1.00 91.19 274 TRP A CA 1
ATOM 2311 C C . TRP A 1 274 ? 19.966 8.995 -26.242 1.00 91.19 274 TRP A C 1
ATOM 2313 O O . TRP A 1 274 ? 20.873 8.651 -26.991 1.00 91.19 274 TRP A O 1
ATOM 2323 N N . LYS A 1 275 ? 18.900 9.666 -26.699 1.00 91.00 275 LYS A N 1
ATOM 2324 C CA . LYS A 1 275 ? 18.751 10.038 -28.118 1.00 91.00 275 LYS A CA 1
ATOM 2325 C C . LYS A 1 275 ? 19.857 10.980 -28.595 1.00 91.00 275 LYS A C 1
ATOM 2327 O O . LYS A 1 275 ? 20.258 10.883 -29.749 1.00 91.00 275 LYS A O 1
ATOM 2332 N N . GLU A 1 27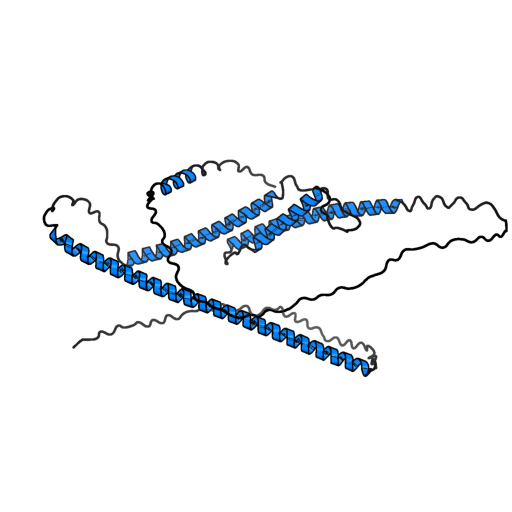6 ? 20.310 11.900 -27.749 1.00 90.19 276 GLU A N 1
ATOM 2333 C CA . GLU A 1 276 ? 21.432 12.797 -28.055 1.00 90.19 276 GLU A CA 1
ATOM 2334 C C . GLU A 1 276 ? 22.750 12.022 -28.152 1.00 90.19 276 GLU A C 1
ATOM 2336 O O . GLU A 1 276 ? 23.474 12.169 -29.134 1.00 90.19 276 GLU A O 1
ATOM 2341 N N . PHE A 1 277 ? 23.004 11.127 -27.195 1.00 87.75 277 PHE A N 1
ATOM 2342 C CA . PHE A 1 277 ? 24.175 10.254 -27.182 1.00 87.75 277 PHE A CA 1
ATOM 2343 C C . PHE A 1 277 ? 24.238 9.340 -28.419 1.00 87.75 277 PHE A C 1
ATOM 2345 O O . PHE A 1 277 ? 25.238 9.336 -29.131 1.00 87.75 277 PHE A O 1
ATOM 2352 N N . SER A 1 278 ? 23.147 8.637 -28.748 1.00 86.94 278 SER A N 1
ATOM 2353 C CA . SER A 1 278 ? 23.108 7.733 -29.909 1.00 86.94 278 SER A CA 1
ATOM 2354 C C . SER A 1 278 ? 23.277 8.452 -31.251 1.00 86.94 278 SER A C 1
ATOM 2356 O O . SER A 1 278 ? 23.795 7.862 -32.194 1.00 86.94 278 SER A O 1
ATOM 2358 N N . LYS A 1 279 ? 22.839 9.714 -31.367 1.00 87.75 279 LYS A N 1
ATOM 2359 C CA . LYS A 1 279 ? 23.081 10.517 -32.578 1.00 87.75 279 LYS A CA 1
ATOM 2360 C C . LYS A 1 279 ? 24.562 10.843 -32.745 1.00 87.75 279 LYS A C 1
ATOM 2362 O O . LYS A 1 279 ? 25.078 10.719 -33.850 1.00 87.75 279 LYS A O 1
ATOM 2367 N N . HIS A 1 280 ? 25.234 11.217 -31.657 1.00 83.81 280 HIS A N 1
ATOM 2368 C CA . HIS A 1 280 ? 26.658 11.546 -31.684 1.00 83.81 280 HIS A CA 1
ATOM 2369 C C . HIS A 1 280 ? 27.510 10.346 -32.122 1.00 83.81 280 HIS A C 1
ATOM 2371 O O . HIS A 1 280 ? 28.374 10.490 -32.981 1.00 83.81 280 HIS A O 1
ATOM 2377 N N . GLU A 1 281 ? 27.209 9.143 -31.622 1.00 81.12 281 GLU A N 1
ATOM 2378 C CA . GLU A 1 281 ? 27.911 7.919 -32.042 1.00 81.12 281 GLU A CA 1
ATOM 2379 C C . GLU A 1 281 ? 27.724 7.597 -33.531 1.00 81.12 281 GLU A C 1
ATOM 2381 O O . GLU A 1 281 ? 28.665 7.173 -34.204 1.00 81.12 281 GLU A O 1
ATOM 2386 N N . GLN A 1 282 ? 26.522 7.819 -34.074 1.00 76.94 282 GLN A N 1
ATOM 2387 C CA . GLN A 1 282 ? 26.255 7.605 -35.500 1.00 76.94 282 GLN A CA 1
ATOM 2388 C C . GLN A 1 282 ? 27.013 8.606 -36.387 1.00 76.94 282 GLN A C 1
ATOM 2390 O O . GLN A 1 282 ? 27.520 8.228 -37.444 1.00 76.94 282 GLN A O 1
ATOM 2395 N N . GLU A 1 283 ? 27.128 9.866 -35.960 1.00 77.19 283 GLU A N 1
ATOM 2396 C CA . GLU A 1 283 ? 27.865 10.904 -36.690 1.00 77.19 283 GLU A CA 1
ATOM 2397 C C . GLU A 1 283 ? 29.391 10.714 -36.642 1.00 77.19 283 GLU A C 1
ATOM 2399 O O . GLU A 1 283 ? 30.079 11.069 -37.602 1.00 77.19 283 GLU A O 1
ATOM 2404 N N . GLU A 1 284 ? 29.933 10.145 -35.562 1.00 65.69 284 GLU A N 1
ATOM 2405 C CA . GLU A 1 284 ? 31.362 9.824 -35.451 1.00 65.69 284 GLU A CA 1
ATOM 2406 C C . GLU A 1 284 ? 31.754 8.588 -36.274 1.00 65.69 284 GLU A C 1
ATOM 2408 O O . GLU A 1 284 ? 32.825 8.572 -36.882 1.00 65.69 284 GLU A O 1
ATOM 2413 N N . CYS A 1 285 ? 30.875 7.586 -36.384 1.00 58.78 285 CYS A N 1
ATOM 2414 C CA . CYS A 1 285 ? 31.130 6.390 -37.193 1.00 58.78 285 CYS A CA 1
ATOM 2415 C C . CYS A 1 285 ? 31.052 6.672 -38.711 1.00 58.78 285 CYS A C 1
ATOM 2417 O O . CYS A 1 285 ? 31.831 6.125 -39.489 1.00 58.78 285 CYS A O 1
ATOM 2419 N N . GLY A 1 286 ? 30.182 7.596 -39.141 1.00 57.00 286 GLY A N 1
ATOM 2420 C CA . GLY A 1 286 ? 29.995 7.944 -40.559 1.00 57.00 286 GLY A CA 1
ATOM 2421 C C . GLY A 1 286 ? 31.098 8.803 -41.201 1.00 57.00 286 GLY A C 1
ATOM 2422 O O . GLY A 1 286 ? 31.112 8.961 -42.421 1.00 57.00 286 GLY A O 1
ATOM 2423 N N . LYS A 1 287 ? 32.032 9.367 -40.422 1.00 53.59 287 LYS A N 1
ATOM 2424 C CA . LYS A 1 287 ? 33.122 10.219 -40.946 1.00 53.59 287 LYS A CA 1
ATOM 2425 C C . LYS A 1 287 ? 34.409 9.461 -41.282 1.00 53.59 287 LYS A C 1
ATOM 2427 O O . LYS A 1 287 ? 35.289 10.033 -41.909 1.00 53.59 287 LYS A O 1
ATOM 2432 N N . VAL A 1 288 ? 34.527 8.184 -40.913 1.00 53.53 288 VAL A N 1
ATOM 2433 C CA . VAL A 1 288 ? 35.752 7.394 -41.152 1.00 53.53 288 VAL A CA 1
ATOM 2434 C C . VAL A 1 288 ? 35.775 6.746 -42.549 1.00 53.53 288 VAL A C 1
ATOM 2436 O O . VAL A 1 288 ? 36.847 6.468 -43.080 1.00 53.53 288 VAL A O 1
ATOM 2439 N N . GLU A 1 289 ? 34.623 6.559 -43.202 1.00 51.41 289 GLU A N 1
ATOM 2440 C CA . GLU A 1 289 ? 34.552 5.902 -44.523 1.00 51.41 289 GLU A CA 1
ATOM 2441 C C . GLU A 1 289 ? 34.749 6.842 -45.725 1.00 51.41 289 GLU A C 1
ATOM 2443 O O . GLU A 1 289 ? 35.023 6.369 -46.828 1.00 51.41 289 GLU A O 1
ATOM 2448 N N . THR A 1 290 ? 34.668 8.164 -45.549 1.00 48.72 290 THR A N 1
ATOM 2449 C CA . THR A 1 290 ? 34.802 9.116 -46.673 1.00 48.72 290 THR A CA 1
ATOM 2450 C C . THR A 1 290 ? 36.231 9.609 -46.918 1.00 48.72 290 THR A C 1
ATOM 2452 O O . THR A 1 290 ? 36.533 9.999 -48.042 1.00 48.72 290 THR A O 1
ATOM 2455 N N . ASP A 1 291 ? 37.147 9.462 -45.956 1.00 52.22 291 ASP A N 1
ATOM 2456 C CA . ASP A 1 291 ? 38.561 9.843 -46.131 1.00 52.22 291 ASP A CA 1
ATOM 2457 C C . ASP A 1 291 ? 39.439 8.729 -46.743 1.00 52.22 291 ASP A C 1
ATOM 2459 O O . ASP A 1 291 ? 40.570 8.986 -47.168 1.00 52.22 291 ASP A O 1
ATOM 2463 N N . ASN A 1 292 ? 38.928 7.493 -46.846 1.00 51.28 292 ASN A N 1
ATOM 2464 C CA . ASN A 1 292 ? 39.666 6.363 -47.431 1.00 51.28 292 ASN A CA 1
ATOM 2465 C C . ASN A 1 292 ? 39.353 6.092 -48.914 1.00 51.28 292 ASN A C 1
ATOM 2467 O O . ASN A 1 292 ? 40.154 5.434 -49.573 1.00 51.28 292 ASN A O 1
ATOM 2471 N N . MET A 1 293 ? 38.273 6.638 -49.488 1.00 50.16 293 MET A N 1
ATOM 2472 C CA . MET A 1 293 ? 38.009 6.503 -50.935 1.00 50.16 293 MET A CA 1
ATOM 2473 C C . MET A 1 293 ? 38.708 7.558 -51.809 1.00 50.16 293 MET A C 1
ATOM 2475 O O . MET A 1 293 ? 38.746 7.405 -53.029 1.00 50.16 293 MET A O 1
ATOM 2479 N N . GLU A 1 294 ? 39.319 8.600 -51.233 1.00 50.06 294 GLU A N 1
ATOM 2480 C CA . GLU A 1 294 ? 39.997 9.646 -52.021 1.00 50.06 294 GLU A CA 1
ATOM 2481 C C . GLU A 1 294 ? 41.509 9.404 -52.229 1.00 50.06 294 GLU A C 1
ATOM 2483 O O . GLU A 1 294 ? 42.193 10.215 -52.857 1.00 50.06 294 GLU A O 1
ATOM 2488 N N . LYS A 1 295 ? 42.055 8.267 -51.761 1.00 49.56 295 LYS A N 1
ATOM 2489 C CA . LYS A 1 295 ? 43.480 7.913 -51.945 1.00 49.56 295 LYS A CA 1
ATOM 2490 C C . LYS A 1 295 ? 43.769 6.742 -52.888 1.00 49.56 295 LYS A C 1
ATOM 2492 O O . LYS A 1 295 ? 44.920 6.606 -53.295 1.00 49.56 295 LYS A O 1
ATOM 2497 N N . GLU A 1 296 ? 42.775 5.972 -53.331 1.00 50.47 296 GLU A N 1
ATOM 2498 C CA . GLU A 1 296 ? 43.013 4.850 -54.263 1.00 50.47 296 GLU A CA 1
ATOM 2499 C C . GLU A 1 296 ? 42.871 5.205 -55.754 1.00 50.47 296 GLU A C 1
ATOM 2501 O O . GLU A 1 296 ? 43.201 4.392 -56.610 1.00 50.47 296 GLU A O 1
ATOM 2506 N N . ASN A 1 297 ? 42.501 6.440 -56.112 1.00 47.28 297 ASN A N 1
ATOM 2507 C CA . ASN A 1 297 ? 42.298 6.822 -57.520 1.00 47.28 297 ASN A CA 1
ATOM 2508 C C . ASN A 1 297 ? 43.504 7.533 -58.185 1.00 47.28 297 ASN A C 1
ATOM 2510 O O . ASN A 1 297 ? 43.342 8.311 -59.127 1.00 47.28 297 ASN A O 1
ATOM 2514 N N . LYS A 1 298 ? 44.735 7.313 -57.689 1.00 49.97 298 LYS A N 1
ATOM 2515 C CA . LYS A 1 298 ? 45.978 7.912 -58.241 1.00 49.97 298 LYS A CA 1
ATOM 2516 C C . LYS A 1 298 ? 47.168 6.954 -58.420 1.00 49.97 298 LYS A C 1
ATOM 2518 O O . LYS A 1 298 ? 48.295 7.421 -58.572 1.00 49.97 298 LYS A O 1
ATOM 2523 N N . GLN A 1 299 ? 46.953 5.640 -58.479 1.00 48.59 299 GLN A N 1
ATOM 2524 C CA . GLN A 1 299 ? 48.021 4.675 -58.798 1.00 48.59 299 GLN A CA 1
ATOM 2525 C C . GLN A 1 299 ? 47.615 3.633 -59.851 1.00 48.59 299 GLN A C 1
ATOM 2527 O O . GLN A 1 299 ? 47.973 2.469 -59.759 1.00 48.59 299 GLN A O 1
ATOM 2532 N N . GLU A 1 300 ? 46.942 4.056 -60.922 1.00 47.59 300 GLU A N 1
ATOM 2533 C CA . GLU A 1 300 ? 46.782 3.217 -62.117 1.00 47.59 300 GLU A CA 1
ATOM 2534 C C . GLU A 1 300 ? 47.372 3.915 -63.348 1.00 47.59 300 GLU A C 1
ATOM 2536 O O . GLU A 1 300 ? 46.677 4.411 -64.229 1.00 47.59 300 GLU A O 1
ATOM 2541 N N . LYS A 1 301 ? 48.704 4.030 -63.362 1.00 53.50 301 LYS A N 1
ATOM 2542 C CA . LYS A 1 301 ? 49.524 4.214 -64.571 1.00 53.50 301 LYS A CA 1
ATOM 2543 C C . LYS A 1 301 ? 50.995 4.173 -64.176 1.00 53.50 301 LYS A C 1
ATOM 2545 O O . LYS A 1 301 ? 51.573 5.215 -63.930 1.00 53.50 301 LYS A O 1
ATOM 2550 N N . PHE A 1 302 ? 51.585 2.984 -64.098 1.00 40.81 302 PHE A N 1
ATOM 2551 C CA . PHE A 1 302 ? 52.964 2.702 -64.525 1.00 40.81 302 PHE A CA 1
ATOM 2552 C C . PHE A 1 302 ? 53.292 1.232 -64.234 1.00 40.81 302 PHE A C 1
ATOM 2554 O O . PHE A 1 302 ? 53.062 0.755 -63.131 1.00 40.81 302 PHE A O 1
ATOM 2561 N N . GLY A 1 303 ? 53.897 0.548 -65.208 1.00 40.72 303 GLY A N 1
ATOM 2562 C CA . GLY A 1 303 ? 54.796 -0.571 -64.907 1.00 40.72 303 GLY A CA 1
ATOM 2563 C C . GLY A 1 303 ? 54.292 -1.976 -65.211 1.00 40.72 303 GLY A C 1
ATOM 2564 O O . GLY A 1 303 ? 54.023 -2.758 -64.312 1.00 40.72 303 GLY A O 1
ATOM 2565 N N . LYS A 1 304 ? 54.272 -2.318 -66.499 1.00 43.28 304 LYS A N 1
ATOM 2566 C CA . LYS A 1 304 ? 54.334 -3.697 -66.997 1.00 43.28 304 LYS A CA 1
ATOM 2567 C C . LYS A 1 304 ? 55.697 -4.323 -66.650 1.00 43.28 304 LYS A C 1
ATOM 2569 O O . LYS A 1 304 ? 56.713 -3.653 -66.812 1.00 43.28 304 LYS A O 1
ATOM 2574 N N . ASN A 1 305 ? 55.668 -5.633 -66.392 1.00 40.69 305 ASN A N 1
ATOM 2575 C CA . ASN A 1 305 ? 56.757 -6.624 -66.451 1.00 40.69 305 ASN A CA 1
ATOM 2576 C C . ASN A 1 305 ? 57.690 -6.722 -65.227 1.00 40.69 305 ASN A C 1
ATOM 2578 O O . ASN A 1 305 ? 58.426 -5.790 -64.936 1.00 40.69 305 ASN A O 1
ATOM 2582 N N . VAL A 1 306 ? 57.753 -7.907 -64.607 1.00 45.56 306 VAL A N 1
ATOM 2583 C CA . VAL A 1 306 ? 58.908 -8.835 -64.640 1.00 45.56 306 VAL A CA 1
ATOM 2584 C C . VAL A 1 306 ? 58.579 -10.077 -63.792 1.00 45.56 306 VAL A C 1
ATOM 2586 O O . VAL A 1 306 ? 58.052 -9.999 -62.689 1.00 45.56 306 VAL A O 1
ATOM 2589 N N . SER A 1 307 ? 58.858 -11.225 -64.396 1.00 41.53 307 SER A N 1
ATOM 2590 C CA . SER A 1 307 ? 58.802 -12.603 -63.911 1.00 41.53 307 SER A CA 1
ATOM 2591 C C . SER A 1 307 ? 59.890 -12.959 -62.888 1.00 41.53 307 SER A C 1
ATOM 2593 O O . SER A 1 307 ? 61.008 -12.467 -63.012 1.00 41.53 307 SER A O 1
ATOM 2595 N N . GLY A 1 308 ? 59.607 -13.941 -62.026 1.00 36.22 308 GLY A N 1
ATOM 2596 C CA . GLY A 1 308 ? 60.592 -14.723 -61.253 1.00 36.22 308 GLY A CA 1
ATOM 2597 C C . GLY A 1 308 ? 60.073 -14.994 -59.839 1.00 36.22 308 GLY A C 1
ATOM 2598 O O . GLY A 1 308 ? 59.926 -14.058 -59.068 1.00 36.22 308 GLY A O 1
ATOM 2599 N N . LEU A 1 309 ? 59.516 -16.178 -59.553 1.00 42.53 309 LEU A N 1
ATOM 2600 C CA . LEU A 1 309 ? 60.232 -17.318 -58.950 1.00 42.53 309 LEU A CA 1
ATOM 2601 C C . LEU A 1 309 ? 61.134 -16.889 -57.789 1.00 42.53 309 LEU A C 1
ATOM 2603 O O . LEU A 1 309 ? 62.220 -16.383 -58.033 1.00 42.53 309 LEU A O 1
ATOM 2607 N N . GLU A 1 310 ? 60.693 -17.148 -56.559 1.00 47.12 310 GLU A N 1
ATOM 2608 C CA . GLU A 1 310 ? 61.423 -18.024 -55.638 1.00 47.12 310 GLU A CA 1
ATOM 2609 C C . GLU A 1 310 ? 60.562 -18.369 -54.416 1.00 47.12 310 GLU A C 1
ATOM 2611 O O . GLU A 1 310 ? 59.848 -17.541 -53.848 1.00 47.12 310 GLU A O 1
ATOM 2616 N N . GLU A 1 311 ? 60.609 -19.656 -54.094 1.00 49.22 311 GLU A N 1
ATOM 2617 C CA . GLU A 1 311 ? 60.086 -20.311 -52.906 1.00 49.22 311 GLU A CA 1
ATOM 2618 C C . GLU A 1 311 ? 60.755 -19.735 -51.654 1.00 49.22 311 GLU A C 1
ATOM 2620 O O . GLU A 1 311 ? 61.936 -19.404 -51.697 1.00 49.22 311 GLU A O 1
ATOM 2625 N N . ASN A 1 312 ? 60.037 -19.669 -50.530 1.00 49.47 312 ASN A N 1
ATOM 2626 C CA . ASN A 1 312 ? 60.636 -19.947 -49.225 1.00 49.47 312 ASN A CA 1
ATOM 2627 C C . ASN A 1 312 ? 59.562 -20.187 -48.158 1.00 49.47 312 ASN A C 1
ATOM 2629 O O . ASN A 1 312 ? 58.704 -19.348 -47.879 1.00 49.47 312 ASN A O 1
ATOM 2633 N N . ASP A 1 313 ? 59.678 -21.366 -47.558 1.00 44.06 313 ASP A N 1
ATOM 2634 C CA . ASP A 1 313 ? 59.026 -21.824 -46.344 1.00 44.06 313 ASP A CA 1
ATOM 2635 C C . ASP A 1 313 ? 59.273 -20.873 -45.164 1.00 44.06 313 ASP A C 1
ATOM 2637 O O . ASP A 1 313 ? 60.399 -20.414 -44.962 1.00 44.06 313 ASP A O 1
ATOM 2641 N N . ASN A 1 314 ? 58.265 -20.668 -44.308 1.00 42.62 314 ASN A N 1
ATOM 2642 C CA . ASN A 1 314 ? 58.339 -21.095 -42.903 1.00 42.62 314 ASN A CA 1
ATOM 2643 C C . ASN A 1 314 ? 57.200 -20.570 -42.014 1.00 42.62 314 ASN A C 1
ATOM 2645 O O . ASN A 1 314 ? 56.800 -19.411 -42.057 1.00 42.62 314 ASN A O 1
ATOM 2649 N N . LEU A 1 315 ? 56.866 -21.447 -41.064 1.00 42.09 315 LEU A N 1
ATOM 2650 C CA . LEU A 1 315 ? 56.405 -21.169 -39.701 1.00 42.09 315 LEU A CA 1
ATOM 2651 C C . LEU A 1 315 ? 54.921 -20.868 -39.443 1.00 42.09 315 LEU A C 1
ATOM 2653 O O . LEU A 1 315 ? 54.483 -19.769 -39.120 1.00 42.09 315 LEU A O 1
ATOM 2657 N N . ILE A 1 316 ? 54.195 -21.981 -39.376 1.00 47.16 316 ILE A N 1
ATOM 2658 C CA . ILE A 1 316 ? 53.123 -22.257 -38.416 1.00 47.16 316 ILE A CA 1
ATOM 2659 C C . ILE A 1 316 ? 53.561 -21.872 -36.987 1.00 47.16 316 ILE A C 1
ATOM 2661 O O . ILE A 1 316 ? 54.523 -22.451 -36.476 1.00 47.16 316 ILE A O 1
ATOM 2665 N N . LYS A 1 317 ? 52.807 -21.004 -36.290 1.00 42.00 317 LYS A N 1
ATOM 2666 C CA . LYS A 1 317 ? 52.654 -21.102 -34.822 1.00 42.00 317 LYS A CA 1
ATOM 2667 C C . LYS A 1 317 ? 51.407 -20.390 -34.263 1.00 42.00 317 LYS A C 1
ATOM 2669 O O . LYS A 1 317 ? 51.410 -19.197 -33.997 1.00 42.00 317 LYS A O 1
ATOM 2674 N N . SER A 1 318 ? 50.391 -21.218 -34.020 1.00 43.97 318 SER A N 1
ATOM 2675 C CA . SER A 1 318 ? 49.626 -21.312 -32.765 1.00 43.97 318 SER A CA 1
ATOM 2676 C C . SER A 1 318 ? 48.645 -20.201 -32.362 1.00 43.97 318 SER A C 1
ATOM 2678 O O . SER A 1 318 ? 48.982 -19.217 -31.713 1.00 43.97 318 SER A O 1
ATOM 2680 N N . THR A 1 319 ? 47.374 -20.532 -32.587 1.00 43.44 319 THR A N 1
ATOM 2681 C CA . THR A 1 319 ? 46.236 -20.381 -31.661 1.00 43.44 319 THR A CA 1
ATOM 2682 C C . THR A 1 319 ? 46.545 -20.792 -30.212 1.00 43.44 319 THR A C 1
ATOM 2684 O O . THR A 1 319 ? 47.327 -21.725 -30.003 1.00 43.44 319 THR A O 1
ATOM 2687 N N . PRO A 1 320 ? 45.767 -20.285 -29.240 1.00 45.47 320 PRO A N 1
ATOM 2688 C CA . PRO A 1 320 ? 45.301 -21.131 -28.150 1.00 45.47 320 PRO A CA 1
ATOM 2689 C C . PRO A 1 320 ? 43.771 -21.097 -28.041 1.00 45.47 320 PRO A C 1
ATOM 2691 O O . PRO A 1 320 ? 43.166 -20.136 -27.574 1.00 45.47 320 PRO A O 1
ATOM 2694 N N . SER A 1 321 ? 43.159 -22.203 -28.451 1.00 41.75 321 SER A N 1
ATOM 2695 C CA . SER A 1 321 ? 41.912 -22.711 -27.889 1.00 41.75 321 SER A CA 1
ATOM 2696 C C . SER A 1 321 ? 42.201 -23.283 -26.498 1.00 41.75 321 SER A C 1
ATOM 2698 O O . SER A 1 321 ? 43.078 -24.140 -26.374 1.00 41.75 321 SER A O 1
ATOM 2700 N N . PHE A 1 322 ? 41.464 -22.861 -25.470 1.00 36.91 322 PHE A N 1
ATOM 2701 C CA . PHE A 1 322 ? 41.417 -23.569 -24.190 1.00 36.91 322 PHE A CA 1
ATOM 2702 C C . PHE A 1 322 ? 39.988 -24.049 -23.944 1.00 36.91 322 PHE A C 1
ATOM 2704 O O . PHE A 1 322 ? 39.069 -23.259 -23.730 1.00 36.91 322 PHE A O 1
ATOM 2711 N N . SER A 1 323 ? 39.830 -25.362 -24.061 1.00 40.81 323 SER A N 1
ATOM 2712 C CA . SER A 1 323 ? 38.656 -26.154 -23.728 1.00 40.81 323 SER A CA 1
ATOM 2713 C C . SER A 1 323 ? 38.559 -26.378 -22.215 1.00 40.81 323 SER A C 1
ATOM 2715 O O . SER A 1 323 ? 39.557 -26.676 -21.567 1.00 40.81 323 SER A O 1
ATOM 2717 N N . GLU A 1 324 ? 37.342 -26.233 -21.694 1.00 37.78 324 GLU A N 1
ATOM 2718 C CA . GLU A 1 324 ? 36.577 -27.287 -21.007 1.00 37.78 324 GLU A CA 1
ATOM 2719 C C . GLU A 1 324 ? 37.306 -28.212 -20.005 1.00 37.78 324 GLU A C 1
ATOM 2721 O O . GLU A 1 324 ? 38.179 -28.986 -20.379 1.00 37.78 324 GLU A O 1
ATOM 2726 N N . ASN A 1 325 ? 36.852 -28.170 -18.745 1.00 38.47 325 ASN A N 1
ATOM 2727 C CA . ASN A 1 325 ? 36.803 -29.277 -17.773 1.00 38.47 325 ASN A CA 1
ATOM 2728 C C . ASN A 1 325 ? 35.678 -28.919 -16.772 1.00 38.47 325 ASN A C 1
ATOM 2730 O O . ASN A 1 325 ? 35.750 -27.880 -16.119 1.00 38.47 325 ASN A O 1
ATOM 2734 N N . THR A 1 326 ? 34.490 -29.519 -16.888 1.00 36.19 326 THR A N 1
ATOM 2735 C CA . THR A 1 326 ? 34.009 -30.757 -16.227 1.00 36.19 326 THR A CA 1
ATOM 2736 C C . THR A 1 326 ? 33.845 -30.668 -14.705 1.00 36.19 326 THR A C 1
ATOM 2738 O O . THR A 1 326 ? 34.816 -30.579 -13.962 1.00 36.19 326 THR A O 1
ATOM 2741 N N . ASP A 1 327 ? 32.576 -30.792 -14.306 1.00 34.97 327 ASP A N 1
ATOM 2742 C CA . ASP A 1 327 ? 32.038 -31.573 -13.188 1.00 34.97 327 ASP A CA 1
ATOM 2743 C C . ASP A 1 327 ? 32.546 -31.333 -11.760 1.00 34.97 327 ASP A C 1
ATOM 2745 O O . ASP A 1 327 ? 33.619 -31.781 -11.376 1.00 34.97 327 ASP A O 1
ATOM 2749 N N . THR A 1 328 ? 31.651 -30.843 -10.890 1.00 42.38 328 THR A N 1
ATOM 2750 C CA . THR A 1 328 ? 31.293 -31.594 -9.670 1.00 42.38 328 THR A CA 1
ATOM 2751 C C . THR A 1 328 ? 29.878 -31.231 -9.204 1.00 42.38 328 THR A C 1
ATOM 2753 O O . THR A 1 328 ? 29.618 -30.167 -8.645 1.00 42.38 328 THR A O 1
ATOM 2756 N N . THR A 1 329 ? 28.946 -32.152 -9.430 1.00 39.31 329 THR A N 1
ATOM 2757 C CA . THR A 1 329 ? 27.629 -32.219 -8.794 1.00 39.31 329 THR A CA 1
ATOM 2758 C C . THR A 1 329 ? 27.732 -32.819 -7.388 1.00 39.31 329 THR A C 1
ATOM 2760 O O . THR A 1 329 ? 28.217 -33.937 -7.238 1.00 39.31 329 THR A O 1
ATOM 2763 N N . SER A 1 330 ? 27.169 -32.146 -6.384 1.00 41.66 330 SER A N 1
ATOM 2764 C CA . SER A 1 330 ? 26.629 -32.751 -5.149 1.00 41.66 330 SER A CA 1
ATOM 2765 C C . SER A 1 330 ? 25.666 -31.724 -4.543 1.00 41.66 330 SER A C 1
ATOM 2767 O O . SER A 1 330 ? 26.099 -30.695 -4.038 1.00 41.66 330 SER A O 1
ATOM 2769 N N . ASN A 1 331 ? 24.355 -31.775 -4.770 1.00 40.25 331 ASN A N 1
ATOM 2770 C CA . ASN A 1 331 ? 23.394 -32.757 -4.266 1.00 40.25 331 ASN A CA 1
ATOM 2771 C C . ASN A 1 331 ? 23.583 -33.059 -2.769 1.00 40.25 331 ASN A C 1
ATOM 2773 O O . ASN A 1 331 ? 24.249 -34.022 -2.409 1.00 40.25 331 ASN A O 1
ATOM 2777 N N . ILE A 1 332 ? 22.984 -32.223 -1.914 1.00 41.03 332 ILE A N 1
ATOM 2778 C CA . ILE A 1 332 ? 22.591 -32.599 -0.551 1.00 41.03 332 ILE A CA 1
ATOM 2779 C C . ILE A 1 332 ? 21.166 -32.091 -0.361 1.00 41.03 332 ILE A C 1
ATOM 2781 O O . ILE A 1 332 ? 20.925 -30.905 -0.141 1.00 41.03 332 ILE A O 1
ATOM 2785 N N . ASN A 1 333 ? 20.226 -33.015 -0.509 1.00 43.81 333 ASN A N 1
ATOM 2786 C CA . ASN A 1 333 ? 18.826 -32.842 -0.180 1.00 43.81 333 ASN A CA 1
ATOM 2787 C C . ASN A 1 333 ? 18.403 -34.114 0.569 1.00 43.81 333 ASN A C 1
ATOM 2789 O O . ASN A 1 333 ? 17.860 -35.029 -0.031 1.00 43.81 333 ASN A O 1
ATOM 2793 N N . ASP A 1 334 ? 18.704 -34.158 1.867 1.00 42.72 334 ASP A N 1
ATOM 2794 C CA . ASP A 1 334 ? 18.208 -35.140 2.840 1.00 42.72 334 ASP A CA 1
ATOM 2795 C C . ASP A 1 334 ? 17.743 -34.319 4.056 1.00 42.72 334 ASP A C 1
ATOM 2797 O O . ASP A 1 334 ? 18.526 -33.622 4.693 1.00 42.72 334 ASP A O 1
ATOM 2801 N N . ASN A 1 335 ? 16.444 -34.098 4.244 1.00 40.81 335 ASN A N 1
ATOM 2802 C CA . ASN A 1 335 ? 15.503 -35.013 4.888 1.00 40.81 335 ASN A CA 1
ATOM 2803 C C . ASN A 1 335 ? 15.910 -35.376 6.329 1.00 40.81 335 ASN A C 1
ATOM 2805 O O . ASN A 1 335 ? 16.544 -36.399 6.568 1.00 40.81 335 ASN A O 1
ATOM 2809 N N . ILE A 1 336 ? 15.489 -34.554 7.298 1.00 42.22 336 ILE A N 1
ATOM 2810 C CA . ILE A 1 336 ? 15.318 -34.987 8.691 1.00 42.22 336 ILE A CA 1
ATOM 2811 C C . ILE A 1 336 ? 13.941 -34.524 9.170 1.00 42.22 336 ILE A C 1
ATOM 2813 O O . ILE A 1 336 ? 13.764 -33.441 9.729 1.00 42.22 336 ILE A O 1
ATOM 2817 N N . ASP A 1 337 ? 12.964 -35.398 8.947 1.00 44.50 337 ASP A N 1
ATOM 2818 C CA . ASP A 1 337 ? 11.862 -35.605 9.875 1.00 44.50 337 ASP A CA 1
ATOM 2819 C C . ASP A 1 337 ? 12.429 -36.112 11.209 1.00 44.50 337 ASP A C 1
ATOM 2821 O O . ASP A 1 337 ? 13.072 -37.158 11.248 1.00 44.50 337 ASP A O 1
ATOM 2825 N N . ASN A 1 338 ? 12.160 -35.406 12.312 1.00 43.66 338 ASN A N 1
ATOM 2826 C CA . ASN A 1 338 ? 12.097 -36.014 13.646 1.00 43.66 338 ASN A CA 1
ATOM 2827 C C . ASN A 1 338 ? 11.254 -35.177 14.625 1.00 43.66 338 ASN A C 1
ATOM 2829 O O . ASN A 1 338 ? 11.711 -34.265 15.304 1.00 43.66 338 ASN A O 1
ATOM 2833 N N . ARG A 1 339 ? 9.962 -35.510 14.643 1.00 37.59 339 ARG A N 1
ATOM 2834 C CA . ARG A 1 339 ? 9.212 -36.031 15.799 1.00 37.59 339 ARG A CA 1
ATOM 2835 C C . ARG A 1 339 ? 9.666 -35.620 17.222 1.00 37.59 339 ARG A C 1
ATOM 2837 O O . ARG A 1 339 ? 10.645 -36.122 17.752 1.00 37.59 339 ARG A O 1
ATOM 2844 N N . ILE A 1 340 ? 8.797 -34.826 17.858 1.00 41.38 340 ILE A N 1
ATOM 2845 C CA . ILE A 1 340 ? 8.229 -34.968 19.219 1.00 41.38 340 ILE A CA 1
ATOM 2846 C C . ILE A 1 340 ? 9.184 -35.402 20.351 1.00 41.38 340 ILE A C 1
ATOM 2848 O O . ILE A 1 340 ? 9.453 -36.586 20.526 1.00 41.38 340 ILE A O 1
ATOM 2852 N N . ALA A 1 341 ? 9.465 -34.469 21.264 1.00 36.41 341 ALA A N 1
ATOM 2853 C CA . ALA A 1 341 ? 9.570 -34.761 22.695 1.00 36.41 341 ALA A CA 1
ATOM 2854 C C . ALA A 1 341 ? 9.113 -33.540 23.511 1.00 36.41 341 ALA A C 1
ATOM 2856 O O . ALA A 1 341 ? 9.857 -32.587 23.721 1.00 36.41 341 ALA A O 1
ATOM 2857 N N . ILE A 1 342 ? 7.857 -33.579 23.959 1.00 43.62 342 ILE A N 1
ATOM 2858 C CA . ILE A 1 342 ? 7.372 -32.772 25.080 1.00 43.62 342 ILE A CA 1
ATOM 2859 C C . ILE A 1 342 ? 8.015 -33.375 26.330 1.00 43.62 342 ILE A C 1
ATOM 2861 O O . ILE A 1 342 ? 7.675 -34.495 26.711 1.00 43.62 342 ILE A O 1
ATOM 2865 N N . LYS A 1 343 ? 8.949 -32.652 26.948 1.00 41.50 343 LYS A N 1
ATOM 2866 C CA . LYS A 1 343 ? 9.362 -32.893 28.331 1.00 41.50 343 LYS A CA 1
ATOM 2867 C C . LYS A 1 343 ? 8.824 -31.753 29.184 1.00 41.50 343 LYS A C 1
ATOM 2869 O O . LYS A 1 343 ? 9.222 -30.604 29.025 1.00 41.50 343 LYS A O 1
ATOM 2874 N N . ASN A 1 344 ? 7.864 -32.109 30.030 1.00 50.03 344 ASN A N 1
ATOM 2875 C CA . ASN A 1 344 ? 7.487 -31.351 31.210 1.00 50.03 344 ASN A CA 1
ATOM 2876 C C . ASN A 1 344 ? 8.619 -31.515 32.227 1.00 50.03 344 ASN A C 1
ATOM 2878 O O . ASN A 1 344 ? 8.864 -32.644 32.641 1.00 50.03 344 ASN A O 1
ATOM 2882 N N . GLU A 1 345 ? 9.267 -30.424 32.625 1.00 43.28 345 GLU A N 1
ATOM 2883 C CA . GLU A 1 345 ? 10.092 -30.363 33.835 1.00 43.28 345 GLU A CA 1
ATOM 2884 C C . GLU A 1 345 ? 9.792 -29.030 34.542 1.00 43.28 345 GLU A C 1
ATOM 2886 O O . GLU A 1 345 ? 10.097 -27.947 34.050 1.00 43.28 345 GLU A O 1
ATOM 2891 N N . ASP A 1 346 ? 9.006 -29.153 35.610 1.00 36.56 346 ASP A N 1
ATOM 2892 C CA . ASP A 1 346 ? 9.253 -28.654 36.962 1.00 36.56 346 ASP A CA 1
ATOM 2893 C C . ASP A 1 346 ? 9.770 -27.220 37.186 1.00 36.56 346 ASP A C 1
ATOM 2895 O O . ASP A 1 346 ? 10.905 -26.846 36.906 1.00 36.56 346 ASP A O 1
ATOM 2899 N N . SER A 1 347 ? 8.876 -26.453 37.820 1.00 49.03 347 SER A N 1
ATOM 2900 C CA . SER A 1 347 ? 9.108 -25.550 38.956 1.00 49.03 347 SER A CA 1
ATOM 2901 C C . SER A 1 347 ? 10.524 -24.989 39.151 1.00 49.03 347 SER A C 1
ATOM 2903 O O . SER A 1 347 ? 11.365 -25.602 39.807 1.00 49.03 347 SER A O 1
ATOM 2905 N N . VAL A 1 348 ? 10.715 -23.732 38.744 1.00 44.34 348 VAL A N 1
ATOM 2906 C CA . VAL A 1 348 ? 11.731 -22.851 39.333 1.00 44.34 348 VAL A CA 1
ATOM 2907 C C . VAL A 1 348 ? 11.027 -21.657 39.967 1.00 44.34 348 VAL A C 1
ATOM 2909 O O . VAL A 1 348 ? 10.579 -20.721 39.305 1.00 44.34 348 VAL A O 1
ATOM 2912 N N . GLU A 1 349 ? 10.913 -21.741 41.287 1.00 45.41 349 GLU A N 1
ATOM 2913 C CA . GLU A 1 349 ? 10.492 -20.691 42.203 1.00 45.41 349 GLU A CA 1
ATOM 2914 C C . GLU A 1 349 ? 11.474 -19.514 42.103 1.00 45.41 349 GLU A C 1
ATOM 2916 O O . GLU A 1 349 ? 12.617 -19.58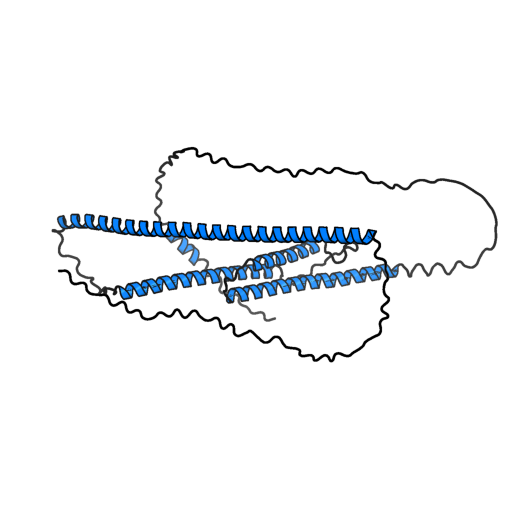6 42.547 1.00 45.41 349 GLU A O 1
ATOM 2921 N N . THR A 1 350 ? 11.052 -18.433 41.443 1.00 37.28 350 THR A N 1
ATOM 2922 C CA . THR A 1 350 ? 11.836 -17.197 41.335 1.00 37.28 350 THR A CA 1
ATOM 2923 C C . THR A 1 350 ? 11.321 -16.198 42.365 1.00 37.28 350 THR A C 1
ATOM 2925 O O . THR A 1 350 ? 10.338 -15.491 42.148 1.00 37.28 350 THR A O 1
ATOM 2928 N N . THR A 1 351 ? 11.990 -16.145 43.513 1.00 44.78 351 THR A N 1
ATOM 2929 C CA . THR A 1 351 ? 11.844 -15.075 44.503 1.00 44.78 351 THR A CA 1
ATOM 2930 C C . THR A 1 351 ? 12.374 -13.764 43.922 1.00 44.78 351 THR A C 1
ATOM 2932 O O . THR A 1 351 ? 13.578 -13.614 43.713 1.00 44.78 351 THR A O 1
ATOM 2935 N N . ILE A 1 352 ? 11.477 -12.809 43.667 1.00 43.25 352 ILE A N 1
ATOM 2936 C CA . ILE A 1 352 ? 11.815 -11.426 43.308 1.00 43.25 352 ILE A CA 1
ATOM 2937 C C . ILE A 1 352 ? 11.877 -10.599 44.605 1.00 43.25 352 ILE A C 1
ATOM 2939 O O . ILE A 1 352 ? 10.904 -10.610 45.362 1.00 43.25 352 ILE A O 1
ATOM 2943 N N . PRO A 1 353 ? 12.975 -9.873 44.886 1.00 45.25 353 PRO A N 1
ATOM 2944 C CA . PRO A 1 353 ? 13.066 -9.020 46.065 1.00 45.25 353 PRO A CA 1
ATOM 2945 C C . PRO A 1 353 ? 12.167 -7.781 45.924 1.00 45.25 353 PRO A C 1
ATOM 2947 O O . PRO A 1 353 ? 12.224 -7.058 44.927 1.00 45.25 353 PRO A O 1
ATOM 2950 N N . GLU A 1 354 ? 11.352 -7.524 46.951 1.00 38.03 354 GLU A N 1
ATOM 2951 C CA . GLU A 1 354 ? 10.577 -6.291 47.115 1.00 38.03 354 GLU A CA 1
ATOM 2952 C C . GLU A 1 354 ? 11.515 -5.074 47.148 1.00 38.03 354 GLU A C 1
ATOM 2954 O O . GLU A 1 354 ? 12.164 -4.803 48.158 1.00 38.03 354 GLU A O 1
ATOM 2959 N N . ASN A 1 355 ? 11.553 -4.294 46.067 1.00 42.16 355 ASN A N 1
ATOM 2960 C CA . ASN A 1 355 ? 12.155 -2.965 46.078 1.00 42.16 355 ASN A CA 1
ATOM 2961 C C . ASN A 1 355 ? 11.047 -1.910 46.208 1.00 42.16 355 ASN A C 1
ATOM 2963 O O . ASN A 1 355 ? 10.385 -1.540 45.237 1.00 42.16 355 ASN A O 1
ATOM 2967 N N . LYS A 1 356 ? 10.814 -1.457 47.444 1.00 49.72 356 LYS A N 1
ATOM 2968 C CA . LYS A 1 356 ? 9.887 -0.369 47.774 1.00 49.72 356 LYS A CA 1
ATOM 2969 C C . LYS A 1 356 ? 10.576 0.968 47.510 1.00 49.72 356 LYS A C 1
ATOM 2971 O O . LYS A 1 356 ? 11.189 1.533 48.404 1.00 49.72 356 LYS A O 1
ATOM 2976 N N . ASN A 1 357 ? 10.420 1.493 46.298 1.00 44.59 357 ASN A N 1
ATOM 2977 C CA . ASN A 1 357 ? 10.602 2.919 46.029 1.00 44.59 357 ASN A CA 1
ATOM 2978 C C . ASN A 1 357 ? 9.372 3.449 45.286 1.00 44.59 357 ASN A C 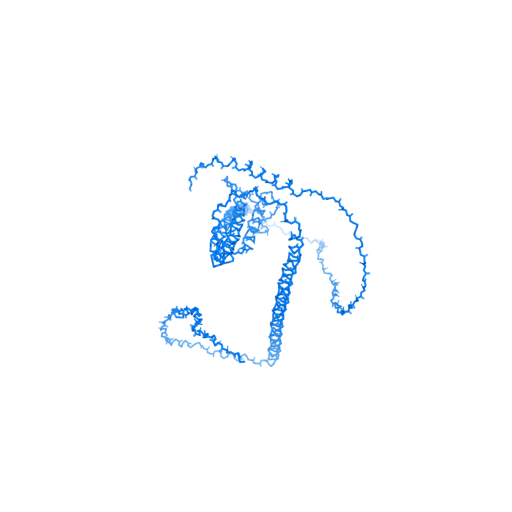1
ATOM 2980 O O . ASN A 1 357 ? 9.268 3.412 44.062 1.00 44.59 357 ASN A O 1
ATOM 2984 N N . ILE A 1 358 ? 8.401 3.894 46.083 1.00 43.09 358 ILE A N 1
ATOM 2985 C CA . ILE A 1 358 ? 7.175 4.550 45.635 1.00 43.09 358 ILE A CA 1
ATOM 2986 C C . ILE A 1 358 ? 7.537 6.006 45.337 1.00 43.09 358 ILE A C 1
ATOM 2988 O O . ILE A 1 358 ? 7.683 6.815 46.250 1.00 43.09 358 ILE A O 1
ATOM 2992 N N . ILE A 1 359 ? 7.690 6.339 44.055 1.00 48.88 359 ILE A N 1
ATOM 2993 C CA . ILE A 1 359 ? 7.701 7.731 43.592 1.00 48.88 359 ILE A CA 1
ATOM 2994 C C . ILE A 1 359 ? 6.234 8.145 43.382 1.00 48.88 359 ILE A C 1
ATOM 2996 O O . ILE A 1 359 ? 5.504 7.437 42.682 1.00 48.88 359 ILE A O 1
ATOM 3000 N N . PRO A 1 360 ? 5.764 9.256 43.977 1.00 47.12 360 PRO A N 1
ATOM 3001 C CA . PRO A 1 360 ? 4.371 9.673 43.873 1.00 47.12 360 PRO A CA 1
ATOM 3002 C C . PRO A 1 360 ? 4.010 10.067 42.432 1.00 47.12 360 PRO A C 1
ATOM 3004 O O . PRO A 1 360 ? 4.663 10.899 41.800 1.00 47.12 360 PRO A O 1
ATOM 3007 N N . ALA A 1 361 ? 2.928 9.471 41.927 1.00 48.09 361 ALA A N 1
ATOM 3008 C CA . ALA A 1 361 ? 2.440 9.587 40.551 1.00 48.09 361 ALA A CA 1
ATOM 3009 C C . ALA A 1 361 ? 1.914 10.987 40.154 1.00 48.09 361 ALA A C 1
ATOM 3011 O O . ALA A 1 361 ? 1.514 11.187 39.010 1.00 48.09 361 ALA A O 1
ATOM 3012 N N . GLU A 1 362 ? 1.938 11.974 41.054 1.00 48.34 362 GLU A N 1
ATOM 3013 C CA . GLU A 1 362 ? 1.431 13.330 40.785 1.00 48.34 362 GLU A CA 1
ATOM 3014 C C . GLU A 1 362 ? 2.450 14.271 40.117 1.00 48.34 362 GLU A C 1
ATOM 3016 O O . GLU A 1 362 ? 2.064 15.313 39.597 1.00 48.34 362 GLU A O 1
ATOM 3021 N N . SER A 1 363 ? 3.734 13.902 40.035 1.00 51.19 363 SER A N 1
ATOM 3022 C CA . SER A 1 363 ? 4.774 14.777 39.455 1.00 51.19 363 SER A CA 1
ATOM 3023 C C . SER A 1 363 ? 4.936 14.643 37.928 1.00 51.19 363 SER A C 1
ATOM 3025 O O . SER A 1 363 ? 5.374 15.571 37.249 1.00 51.19 363 SER A O 1
ATOM 3027 N N . VAL A 1 364 ? 4.529 13.513 37.336 1.00 51.97 364 VAL A N 1
ATOM 3028 C CA . VAL A 1 364 ? 4.782 13.236 35.905 1.00 51.97 364 VAL A CA 1
ATOM 3029 C C . VAL A 1 364 ? 3.724 13.872 34.990 1.00 51.97 364 VAL A C 1
ATOM 3031 O O . VAL A 1 364 ? 4.042 14.294 33.881 1.00 51.97 364 VAL A O 1
ATOM 3034 N N . ALA A 1 365 ? 2.480 14.026 35.455 1.00 50.69 365 ALA A N 1
ATOM 3035 C CA . ALA A 1 365 ? 1.403 14.607 34.648 1.00 50.69 365 ALA A CA 1
ATOM 3036 C C . ALA A 1 365 ? 1.544 16.130 34.446 1.00 50.69 365 ALA A C 1
ATOM 3038 O O . ALA A 1 365 ? 1.163 16.645 33.397 1.00 50.69 365 ALA A O 1
ATOM 3039 N N . ALA A 1 366 ? 2.133 16.845 35.410 1.00 51.66 366 ALA A N 1
ATOM 3040 C CA . ALA A 1 366 ? 2.338 18.292 35.313 1.00 51.66 366 ALA A CA 1
ATOM 3041 C C . ALA A 1 366 ? 3.470 18.671 34.339 1.00 51.66 366 ALA A C 1
ATOM 3043 O O . ALA A 1 366 ? 3.423 19.731 33.720 1.00 51.66 366 ALA A O 1
ATOM 3044 N N . LYS A 1 367 ? 4.461 17.790 34.148 1.00 52.06 367 LYS A N 1
ATOM 3045 C CA . LYS A 1 367 ? 5.607 18.061 33.266 1.00 52.06 367 LYS A CA 1
ATOM 3046 C C . LYS A 1 367 ? 5.270 17.914 31.776 1.00 52.06 367 LYS A C 1
ATOM 3048 O O . LYS A 1 367 ? 5.771 18.679 30.965 1.00 52.06 367 LYS A O 1
ATOM 3053 N N . VAL A 1 368 ? 4.352 17.008 31.429 1.00 55.53 368 VAL A N 1
ATOM 3054 C CA . VAL A 1 368 ? 3.945 16.752 30.031 1.00 55.53 368 VAL A CA 1
ATOM 3055 C C . VAL A 1 368 ? 3.013 17.841 29.474 1.00 55.53 368 VAL A C 1
ATOM 3057 O O . VAL A 1 368 ? 2.954 18.042 28.266 1.00 55.53 368 VAL A O 1
ATOM 3060 N N . ILE A 1 369 ? 2.295 18.578 30.329 1.00 52.28 369 ILE A N 1
ATOM 3061 C CA . ILE A 1 369 ? 1.369 19.632 29.878 1.00 52.28 369 ILE A CA 1
ATOM 3062 C C . ILE A 1 369 ? 2.113 20.930 29.512 1.00 52.28 369 ILE A C 1
ATOM 3064 O O . ILE A 1 369 ? 1.686 21.623 28.590 1.00 52.28 369 ILE A O 1
ATOM 3068 N N . ASN A 1 370 ? 3.251 21.228 30.148 1.00 49.91 370 ASN A N 1
ATOM 3069 C CA . ASN A 1 370 ? 4.021 22.438 29.833 1.00 49.91 370 ASN A CA 1
ATOM 3070 C C . ASN A 1 370 ? 4.835 22.320 28.528 1.00 49.91 370 ASN A C 1
ATOM 3072 O O . ASN A 1 370 ? 4.906 23.294 27.788 1.00 49.91 370 ASN A O 1
ATOM 3076 N N . GLU A 1 371 ? 5.345 21.137 28.165 1.00 51.16 371 GLU A N 1
ATOM 3077 C CA . GLU A 1 371 ? 6.101 20.950 26.905 1.00 51.16 371 GLU A CA 1
ATOM 3078 C C . GLU A 1 371 ? 5.232 21.013 25.632 1.00 51.16 371 GLU A C 1
ATOM 3080 O O . GLU A 1 371 ? 5.740 21.241 24.535 1.00 51.16 371 GLU A O 1
ATOM 3085 N N . ILE A 1 372 ? 3.911 20.842 25.747 1.00 52.91 372 ILE A N 1
ATOM 3086 C CA . ILE A 1 372 ? 2.997 20.918 24.592 1.00 52.91 372 ILE A CA 1
ATOM 3087 C C . ILE A 1 372 ? 2.629 22.375 24.260 1.00 52.91 372 ILE A C 1
ATOM 3089 O O . ILE A 1 372 ? 2.307 22.681 23.110 1.00 52.91 372 ILE A O 1
ATOM 3093 N N . ASN A 1 373 ? 2.706 23.286 25.235 1.00 47.16 373 ASN A N 1
ATOM 3094 C CA . ASN A 1 373 ? 2.250 24.665 25.058 1.00 47.16 373 ASN A CA 1
ATOM 3095 C C . ASN A 1 373 ? 3.307 25.584 24.421 1.00 47.16 373 ASN A C 1
ATOM 3097 O O . ASN A 1 373 ? 2.937 26.536 23.741 1.00 47.16 373 ASN A O 1
ATOM 3101 N N . GLU A 1 374 ? 4.601 25.284 24.565 1.00 50.09 374 GLU A N 1
ATOM 3102 C CA . GLU A 1 374 ? 5.672 26.116 23.986 1.00 50.09 374 GLU A CA 1
ATOM 3103 C C . GLU A 1 374 ? 5.902 25.855 22.485 1.00 50.09 374 GLU A C 1
ATOM 3105 O O . GLU A 1 374 ? 6.322 26.752 21.764 1.00 50.09 374 GLU A O 1
ATOM 3110 N N . ASN A 1 375 ? 5.515 24.686 21.961 1.00 48.25 375 ASN A N 1
ATOM 3111 C CA . ASN A 1 375 ? 5.721 24.336 20.545 1.00 48.25 375 ASN A CA 1
ATOM 3112 C C . ASN A 1 375 ? 4.572 24.740 19.598 1.00 48.25 375 ASN A C 1
ATOM 3114 O O . ASN A 1 375 ? 4.626 24.432 18.408 1.00 48.25 375 ASN A O 1
ATOM 3118 N N . SER A 1 376 ? 3.516 25.397 20.093 1.00 46.97 376 SER A N 1
ATOM 3119 C CA . SER A 1 376 ? 2.338 25.753 19.275 1.00 46.97 376 SER A CA 1
ATOM 3120 C C . SER A 1 376 ? 2.291 27.218 18.814 1.00 46.97 376 SER A C 1
ATOM 3122 O O . SER A 1 376 ? 1.306 27.602 18.191 1.00 46.97 376 SER A O 1
ATOM 3124 N N . ILE A 1 377 ? 3.314 28.040 19.092 1.00 47.38 377 ILE A N 1
ATOM 3125 C CA . ILE A 1 377 ? 3.249 29.502 18.864 1.00 47.38 377 ILE A CA 1
ATOM 3126 C C . ILE A 1 377 ? 4.055 29.998 17.637 1.00 47.38 377 ILE A C 1
ATOM 3128 O O . ILE A 1 377 ? 3.861 31.133 17.217 1.00 47.38 377 ILE A O 1
ATOM 3132 N N . GLU A 1 378 ? 4.867 29.178 16.958 1.00 50.38 378 GLU A N 1
ATOM 3133 C CA . GLU A 1 378 ? 5.766 29.672 15.883 1.00 50.38 378 GLU A CA 1
ATOM 3134 C C . GLU A 1 378 ? 5.386 29.328 14.423 1.00 50.38 378 GLU A C 1
ATOM 3136 O O . GLU A 1 378 ? 6.232 29.415 13.539 1.00 50.38 378 GLU A O 1
ATOM 3141 N N . LEU A 1 379 ? 4.135 28.975 14.102 1.00 48.88 379 LEU A N 1
ATOM 3142 C CA . LEU A 1 379 ? 3.751 28.612 12.716 1.00 48.88 379 LEU A CA 1
ATOM 3143 C C . LEU A 1 379 ? 2.653 29.486 12.085 1.00 48.88 379 LEU A C 1
ATOM 3145 O O . LEU A 1 379 ? 1.906 29.023 11.226 1.00 48.88 379 LEU A O 1
ATOM 3149 N N . GLU A 1 380 ? 2.586 30.763 12.460 1.00 51.28 380 GLU A N 1
ATOM 3150 C CA . GLU A 1 380 ? 1.864 31.790 11.695 1.00 51.28 380 GLU A CA 1
ATOM 3151 C C . GLU A 1 380 ? 2.847 32.842 11.179 1.00 51.28 380 GLU A C 1
ATOM 3153 O O . GLU A 1 380 ? 3.066 33.865 11.826 1.00 51.28 380 GLU A O 1
ATOM 3158 N N . LYS A 1 381 ? 3.456 32.568 10.023 1.00 54.06 381 LYS A N 1
ATOM 3159 C CA . LYS A 1 381 ? 3.889 33.534 9.001 1.00 54.06 381 LYS A CA 1
ATOM 3160 C C . LYS A 1 381 ? 4.449 32.741 7.818 1.00 54.06 381 LYS A C 1
ATOM 3162 O O . LYS A 1 381 ? 5.043 31.691 8.023 1.00 54.06 381 LYS A O 1
ATOM 3167 N N . ASP A 1 382 ? 4.224 33.252 6.614 1.00 48.00 382 ASP A N 1
ATOM 3168 C CA . ASP A 1 382 ? 4.754 32.765 5.330 1.00 48.00 382 ASP A CA 1
ATOM 3169 C C . ASP A 1 382 ? 3.845 31.814 4.523 1.00 48.00 382 ASP A C 1
ATOM 3171 O O . ASP A 1 382 ? 4.280 30.781 4.017 1.00 48.00 382 ASP A O 1
ATOM 3175 N N . ASP A 1 383 ? 2.594 32.231 4.300 1.00 45.81 383 ASP A N 1
ATOM 3176 C CA . ASP A 1 383 ? 1.848 31.881 3.080 1.00 45.81 383 ASP A CA 1
ATOM 3177 C C . ASP A 1 383 ? 1.913 33.065 2.091 1.00 45.81 383 ASP A C 1
ATOM 3179 O O . ASP A 1 383 ? 0.972 33.851 1.964 1.00 45.81 383 ASP A O 1
ATOM 3183 N N . GLU A 1 384 ? 3.033 33.202 1.372 1.00 57.00 384 GLU A N 1
ATOM 3184 C CA . GLU A 1 384 ? 3.065 33.944 0.105 1.00 57.00 384 GLU A CA 1
ATOM 3185 C C . GLU A 1 384 ? 2.881 32.973 -1.069 1.00 57.00 384 GLU A C 1
ATOM 3187 O O . GLU A 1 384 ? 3.697 32.097 -1.364 1.00 57.00 384 GLU A O 1
ATOM 3192 N N . PHE A 1 385 ? 1.737 33.151 -1.725 1.00 51.97 385 PHE A N 1
ATOM 3193 C CA . PHE A 1 385 ? 1.323 32.542 -2.980 1.00 51.97 385 PHE A CA 1
ATOM 3194 C C . PHE A 1 385 ? 2.358 32.769 -4.095 1.00 51.97 385 PHE A C 1
ATOM 3196 O O . PHE A 1 385 ? 2.641 33.909 -4.456 1.00 51.97 385 PHE A O 1
ATOM 3203 N N . ILE A 1 386 ? 2.801 31.694 -4.752 1.00 48.62 386 ILE A N 1
ATOM 3204 C CA . ILE A 1 386 ? 3.251 31.761 -6.149 1.00 48.62 386 ILE A CA 1
ATOM 3205 C C . ILE A 1 386 ? 2.368 30.825 -6.967 1.00 48.62 386 ILE A C 1
ATOM 3207 O O . ILE A 1 386 ? 2.424 29.602 -6.834 1.00 48.62 386 ILE A O 1
ATOM 3211 N N . VAL A 1 387 ? 1.535 31.450 -7.796 1.00 49.41 387 VAL A N 1
ATOM 3212 C CA . VAL A 1 387 ? 0.803 30.838 -8.903 1.00 49.41 387 VAL A CA 1
ATOM 3213 C C . VAL A 1 387 ? 1.810 30.492 -9.999 1.00 49.41 387 VAL A C 1
ATOM 3215 O O . VAL A 1 387 ? 2.545 31.370 -10.450 1.00 49.41 387 VAL A O 1
ATOM 3218 N N . LEU A 1 388 ? 1.815 29.234 -10.434 1.00 49.19 388 LEU A N 1
ATOM 3219 C CA . LEU A 1 388 ? 2.284 28.825 -11.757 1.00 49.19 388 LEU A CA 1
ATOM 3220 C C . LEU A 1 388 ? 1.206 27.973 -12.415 1.00 49.19 388 LEU A C 1
ATOM 3222 O O . LEU A 1 388 ? 0.730 27.024 -11.745 1.00 49.19 388 LEU A O 1
#

Radius of gyration: 44.12 Å; Cα contacts (8 Å, |Δi|>4): 68; chains: 1; bounding box: 113×80×136 Å

Secondary structure (DSSP, 8-state):
---PPP-------------------------------------------------HHHHHHHHHHHHHHHHHHHHHHHHHHHHHHHHHHHHHHHHHHHHHHHHHHHHHHHHHHHHHHHHHHHHHHHHHHHTTS-SS--SS------------HHHHHHHHHHHHHHHHHHHHHHHHHHHHHHHHHHHHHHHHHS-TT---------GGGTTPPPTTSHHHHHHHHHHHHHHHHHHHHHT---TT-HHHHHHHHHHHHHHHHHHHHHHHHHHHHHHHHHHHHHHHHTTSSSSSTTSSTT--S-----------------------------------------------------------THHHHHHHHHHHHHTTSS--S-------